Protein AF-A0A1G8M6K2-F1 (afdb_monomer)

Nearest PDB structures (foldseek):
  8aa4-assembly1_B  TM=8.465E-01  e=4.649E-18  Bacteroides thetaiotaomicron VPI-5482
  8a9y-assembly1_I  TM=7.630E-01  e=2.343E-16  Bacteroides thetaiotaomicron VPI-5482
  6zm1-assembly1_B  TM=7.735E-01  e=1.959E-15  Bacteroides thetaiotaomicron VPI-5482
  5fq7-assembly1_B  TM=6.273E-01  e=1.305E-10  Bacteroides thetaiotaomicron
  6z8i-assembly1_B  TM=6.536E-01  e=1.499E-05  Bacteroides thetaiotaomicron VPI-5482

InterPro domains:
  IPR008969 Carboxypeptidase-like, regulatory domain superfamily [SSF49464] (111-193)
  IPR011662 Secretin/TonB, short N-terminal domain [PF07660] (53-102)
  IPR011662 Secretin/TonB, short N-terminal domain [SM00965] (52-103)
  IPR012910 TonB-dependent receptor, plug domain [PF07715] (204-330)
  IPR023997 TonB-dependent outer membrane protein SusC/RagA, conserved site [TIGR04057] (307-335)
  IPR037066 TonB-dependent receptor, plug domain superfamily [G3DSA:2.170.130.10] (184-335)
  IPR039426 TonB-dependent receptor-like [PS52016] (202-626)

Foldseek 3Di:
DPPDPPVVVVVPPPPPDDDDPDDDDPQQFAFDFDDFAQPVVVVVSLCVRRVQAEDEDPVVRVPQGGDGDGDGRHRSQVRNCVTAVVSQKHWDQDPRYIYIDGDDDDDDWQKAKAFEAEPVRQGDFQKWKAFPPDPFTDTAHPRRMDMGTHPDQKTWIWIDDVQWDIDIDIDGSVDPDYDYHYTYGPPPPPQCFQCLLVDTHRPVPDPFDKDKDFLVQQVVQDQQFSLSSVCVRAVQKDWDDDPQCHQFPQADTDIAGNDAPDDDDPPPVPDDDGNNDPPDDLGGAWEAESNHTDGPSCRRRDRSLQFGMKMKGCDCSSQVVVPPSCPRTYIYTYTDDFDEDDKDKDKDKDKDKDDDDCPVPPDDWLVRVLVVCVVVCVLPDDPPDDNVVSVVVSVLSVVLVVVVQTDPLLCVQFDIDMWMKMKMKIWYHHPQKIKMKMWMWTWDAGRGPFWIKIKIKIKIWIWGDDPFKTKIKMKMKMKMKTWDQLLDGSVLRVQDRSSWDCDDPNHGDQFTDPGADPVRHTDGRSVVSSVAPWIKMKMKMKIKMKIWMWGRPDPFKIKIKIKMKMKMKMKIKTKHGQSDPPWPDPLDPVPPCVVVGIDIDIDIDIDMDMDIDMDMGGDDDDDDPD

Organism: Bacteroides ovatus (NCBI:txid28116)

Sequence (626 aa):
MREKRWLLCFLVAVCCTFSTWALPSQDKTVTLNLHNVSIETVLDAVKKQTGVNMLYNSQMFKGVPPVSINAKNEKWEVALKLILNPQGFDYVVKDGIVVVRKLQTEKRDNRIRGTVIDSNKEPIPGASVIVKGTRTGTSTNIEGEFTLDVKSDKVTLEVSFIGMKKQTLQVDATRRKSLEITLVDDVKTLDDVVVTGYSNVRKTSFTGSSTQITGDDLRKVSQTNVIDAMQSFDPSFRLMTNTQFGSDPNALPEMYIRGRSGVGVRDLDKDQLSKSNLENNPNLPTFIMDGFEVSIEKVYDLDPTRIESMTILKDAAATAIYGSRAANGVVVITTVAPKPGEVRVSYNFTGTLEMPDLRDYNLANASEKLEIERLAGLFDVSAGDNMGNIINSYSKKYAQIRKGVDTNWLVLPLRNSFDHKHSVYVEGGTQNLRYGVDASYNGTKGVMKGSSRDRYSVGFSLDYRMKSLQVKNTVSFTHTKSTESPYGSFSDYTSMQPYDTPYEDGILVEQLAFSKTDRNSAANNPLYEATLANYDWNAYDEITNNLSLNWYLTDYWTVRGQFSVTRKYANSEKFIDPLSSKTSVLGESSSGNEDKVGDLYTTNGNNLDWNANAFLYYTRTFEKKT

pLDDT: mean 80.98, std 15.11, range [29.19, 95.94]

Secondary structure (DSSP, 8-state):
---SSSSSSSSSSS--------------EEEEEEEEE-HHHHHHHHHHHH---EE--GGGGTTPPPEEEEEEEEEHHHHHHHHHGGGTEEEEEETTEEEEEE---PPPPEEEEEEEE-TTS-B-TT-EEEETTSS-EEE--TTSEEEEEESSSEEEEEEE-TTB--EEEEEETT--SPEEEE--B-------EEE-SS-EEEGGG--S-EEEEEHHHHHHH-SS-HHHHHHHH-TTEEEEP-TTTTT-TTSPPEEEESS--SS----S-TT-S-TT--TT-TTPPEEEETTEEE-HHHHHT--GGGEEEEEEE-SHHHHGGGGGGGGG-EEEEEE-PPPSEEEEEEEEEEEEEE----TT--PPPHHHHHHHHHHTTTT---TT--HHHHHHHHHHHHHHHHTT----GGGTTB--EEEEEEEEEEEEE-SSEEEEEEEEEEEEE-SBTT-EEEEEEEEEEEEEEETTEEEEEEEEEEEEEEE--TT--THHHHTS-TT--SEETTEEPSEEEEEE-TTSSEEEPHHHHTTSS-EEEEEEEEEEEEEEEEEE-SSSEEEEEEEEEEEEEEEEEEEE-TTSTT-SS---TTTT-TT--SEEEEEEEEEEEEEEEEEEEE--PPPP--

Mean predicted aligned error: 18.1 Å

Radius of gyration: 44.67 Å; Cα contacts (8 Å, |Δi|>4): 1225; chains: 1; bounding box: 137×78×88 Å

Structure (mmCIF, N/CA/C/O backbone):
data_AF-A0A1G8M6K2-F1
#
_entry.id   AF-A0A1G8M6K2-F1
#
loop_
_atom_site.group_PDB
_atom_site.id
_atom_site.type_symbol
_atom_site.label_atom_id
_atom_site.label_alt_id
_atom_site.label_comp_id
_atom_site.label_asym_id
_atom_site.label_entity_id
_atom_site.label_seq_id
_atom_site.pdbx_PDB_ins_code
_atom_site.Cartn_x
_atom_site.Cartn_y
_atom_site.Cartn_z
_atom_site.occupancy
_atom_site.B_iso_or_equiv
_atom_site.auth_seq_id
_atom_site.auth_comp_id
_atom_site.auth_asym_id
_atom_site.auth_atom_id
_atom_site.pdbx_PDB_model_num
ATOM 1 N N . MET A 1 1 ? -75.381 23.680 -14.182 1.00 51.12 1 MET A N 1
ATOM 2 C CA . MET A 1 1 ? -74.887 22.304 -13.938 1.00 51.12 1 MET A CA 1
ATOM 3 C C . MET A 1 1 ? -74.720 22.070 -12.439 1.00 51.12 1 MET A C 1
ATOM 5 O O . MET A 1 1 ? -73.637 22.133 -11.883 1.00 51.12 1 MET A O 1
ATOM 9 N N . ARG A 1 2 ? -75.856 21.862 -11.789 1.00 51.97 2 ARG A N 1
ATOM 10 C CA . ARG A 1 2 ? -76.108 21.426 -10.409 1.00 51.97 2 ARG A CA 1
ATOM 11 C C . ARG A 1 2 ? -77.299 20.459 -10.594 1.00 51.97 2 ARG A C 1
ATOM 13 O O . ARG A 1 2 ? -78.054 20.693 -11.529 1.00 51.97 2 ARG A O 1
ATOM 20 N N . GLU A 1 3 ? -77.423 19.392 -9.799 1.00 51.78 3 GLU A N 1
ATOM 21 C CA . GLU A 1 3 ? -78.536 18.392 -9.821 1.00 51.78 3 GLU A CA 1
ATOM 22 C C . GLU A 1 3 ? -78.349 17.001 -10.482 1.00 51.78 3 GLU A C 1
ATOM 24 O O . GLU A 1 3 ? -79.332 16.363 -10.842 1.00 51.78 3 GLU A O 1
ATOM 29 N N . LYS A 1 4 ? -77.144 16.409 -10.562 1.00 51.19 4 LYS A N 1
ATOM 30 C CA . LYS A 1 4 ? -77.028 14.965 -10.927 1.00 51.19 4 LYS A CA 1
ATOM 31 C C . LYS A 1 4 ? -76.111 14.103 -10.050 1.00 51.19 4 LYS A C 1
ATOM 33 O O . LYS A 1 4 ? -75.512 13.148 -10.527 1.00 51.19 4 LYS A O 1
ATOM 38 N N . ARG A 1 5 ? -76.021 14.384 -8.745 1.00 51.25 5 ARG A N 1
ATOM 39 C CA . ARG A 1 5 ? -75.338 13.486 -7.781 1.00 51.25 5 ARG A CA 1
ATOM 40 C C . ARG A 1 5 ? -76.184 13.031 -6.585 1.00 51.25 5 ARG A C 1
ATOM 42 O O . ARG A 1 5 ? -75.730 12.189 -5.826 1.00 51.25 5 ARG A O 1
ATOM 49 N N . TRP A 1 6 ? -77.424 13.508 -6.453 1.00 46.78 6 TRP A N 1
ATOM 50 C CA . TRP A 1 6 ? -78.312 13.180 -5.325 1.00 46.78 6 TRP A CA 1
ATOM 51 C C . TRP A 1 6 ? -79.344 12.071 -5.600 1.00 46.78 6 TRP A C 1
ATOM 53 O O . TRP A 1 6 ? -80.016 11.634 -4.676 1.00 46.78 6 TRP A O 1
ATOM 63 N N . LEU A 1 7 ? -79.426 11.548 -6.831 1.00 44.16 7 LEU A N 1
ATOM 64 C CA . LEU A 1 7 ? -80.300 10.408 -7.160 1.00 44.16 7 LEU A CA 1
ATOM 65 C C . LEU A 1 7 ? -79.622 9.034 -7.014 1.00 44.16 7 LEU A C 1
ATOM 67 O O . LEU A 1 7 ? -80.314 8.026 -6.930 1.00 44.16 7 LEU A O 1
ATOM 71 N N . LEU A 1 8 ? -78.286 8.971 -6.935 1.00 44.06 8 LEU A N 1
ATOM 72 C CA . LEU A 1 8 ? -77.569 7.694 -6.805 1.00 44.06 8 LEU A CA 1
ATOM 73 C C . LEU A 1 8 ? -77.454 7.209 -5.346 1.00 44.06 8 LEU A C 1
ATOM 75 O O . LEU A 1 8 ? -77.295 6.017 -5.112 1.00 44.06 8 LEU A O 1
ATOM 79 N N . CYS A 1 9 ? -77.593 8.111 -4.366 1.00 46.62 9 CYS A N 1
ATOM 80 C CA . CYS A 1 9 ? -77.546 7.773 -2.936 1.00 46.62 9 CYS A CA 1
ATOM 81 C C . CYS A 1 9 ? -78.908 7.366 -2.346 1.00 46.62 9 CYS A C 1
ATOM 83 O O . CYS A 1 9 ? -78.955 6.920 -1.206 1.00 46.62 9 CYS A O 1
ATOM 85 N N . PHE A 1 10 ? -80.004 7.469 -3.109 1.00 40.25 10 PHE A N 1
ATOM 86 C CA . PHE A 1 10 ? -81.338 7.031 -2.668 1.00 40.25 10 PHE A CA 1
ATOM 87 C C . PHE A 1 10 ? -81.748 5.664 -3.252 1.00 40.25 10 PHE A C 1
ATOM 89 O O . PHE A 1 10 ? -82.706 5.056 -2.787 1.00 40.25 10 PHE A O 1
ATOM 96 N N . LEU A 1 11 ? -80.995 5.137 -4.229 1.00 38.47 11 LEU A N 1
ATOM 97 C CA . LEU A 1 11 ? -81.335 3.898 -4.943 1.00 38.47 11 LEU A CA 1
ATOM 98 C C . LEU A 1 11 ? -80.699 2.622 -4.353 1.00 38.47 11 LEU A C 1
ATOM 100 O O . LEU A 1 11 ? -80.986 1.527 -4.821 1.00 38.47 11 LEU A O 1
ATOM 104 N N . VAL A 1 12 ? -79.861 2.738 -3.316 1.00 42.72 12 VAL A N 1
ATOM 105 C CA . VAL A 1 12 ? -79.201 1.583 -2.664 1.00 42.72 12 VAL A CA 1
ATOM 106 C C . VAL A 1 12 ? -79.773 1.297 -1.261 1.00 42.72 12 VAL A C 1
ATOM 108 O O . VAL A 1 12 ? -79.480 0.264 -0.671 1.00 42.72 12 VAL A O 1
ATOM 111 N N . ALA A 1 13 ? -80.675 2.146 -0.751 1.00 39.53 13 ALA A N 1
ATOM 112 C CA . ALA A 1 13 ? -81.276 2.007 0.583 1.00 39.53 13 ALA A CA 1
ATOM 113 C C . ALA A 1 13 ? -82.721 1.452 0.599 1.00 39.53 13 ALA A C 1
ATOM 115 O O . ALA A 1 13 ? -83.322 1.379 1.666 1.00 39.53 13 ALA A O 1
ATOM 116 N N . VAL A 1 14 ? -83.288 1.030 -0.544 1.00 40.81 14 VAL A N 1
ATOM 117 C CA . VAL A 1 14 ? -84.685 0.526 -0.641 1.00 40.81 14 VAL A CA 1
ATOM 118 C C . VAL A 1 14 ? -84.777 -0.855 -1.319 1.00 40.81 14 VAL A C 1
ATOM 120 O O . VAL A 1 14 ? -85.796 -1.223 -1.884 1.00 40.81 14 VAL A O 1
ATOM 123 N N . CYS A 1 15 ? -83.723 -1.674 -1.235 1.00 33.91 15 CYS A N 1
ATOM 124 C CA . CYS A 1 15 ? -83.775 -3.087 -1.655 1.00 33.91 15 CYS A CA 1
ATOM 125 C C . CYS A 1 15 ? -83.595 -4.072 -0.486 1.00 33.91 15 CYS A C 1
ATOM 127 O O . CYS A 1 15 ? -83.141 -5.198 -0.661 1.00 33.91 15 CYS A O 1
ATOM 129 N N . CYS A 1 16 ? -84.005 -3.657 0.716 1.00 35.22 16 CYS A N 1
ATOM 130 C CA . CYS A 1 16 ? -84.453 -4.572 1.761 1.00 35.22 16 CYS A CA 1
ATOM 131 C C . CYS A 1 16 ? -85.979 -4.634 1.685 1.00 35.22 16 CYS A C 1
ATOM 133 O O . CYS A 1 16 ? -86.624 -3.709 2.169 1.00 35.22 16 CYS A O 1
ATOM 135 N N . THR A 1 17 ? -86.527 -5.682 1.058 1.00 38.44 17 THR A N 1
ATOM 136 C CA . THR A 1 17 ? -87.809 -6.364 1.372 1.00 38.44 17 THR A CA 1
ATOM 137 C C . THR A 1 17 ? -88.404 -7.021 0.123 1.00 38.44 17 THR A C 1
ATOM 139 O O . THR A 1 17 ? -89.355 -6.519 -0.448 1.00 38.44 17 THR A O 1
ATOM 142 N N . PHE A 1 18 ? -87.895 -8.190 -0.276 1.00 33.88 18 PHE A N 1
ATOM 143 C CA . PHE A 1 18 ? -88.749 -9.230 -0.860 1.00 33.88 18 PHE A CA 1
ATOM 144 C C . PHE A 1 18 ? -88.230 -10.610 -0.445 1.00 33.88 18 PHE A C 1
ATOM 146 O O . PHE A 1 18 ? -87.119 -11.028 -0.754 1.00 33.88 18 PHE A O 1
ATOM 153 N N . SER A 1 19 ? -89.085 -11.252 0.340 1.00 31.56 19 SER A N 1
ATOM 154 C CA . SER A 1 19 ? -89.153 -12.648 0.747 1.00 31.56 19 SER A CA 1
ATOM 155 C C . SER A 1 19 ? -88.584 -13.662 -0.249 1.00 31.56 19 SER A C 1
ATOM 157 O O . SER A 1 19 ? -89.091 -13.823 -1.358 1.00 31.56 19 SER A O 1
ATOM 159 N N . THR A 1 20 ? -87.625 -14.451 0.228 1.00 29.19 20 THR A N 1
ATOM 160 C CA . THR A 1 20 ? -87.364 -15.807 -0.246 1.00 29.19 20 THR A CA 1
ATOM 161 C C . THR A 1 20 ? -88.562 -16.698 0.084 1.00 29.19 20 THR A C 1
ATOM 163 O O . THR A 1 20 ? -88.776 -17.091 1.229 1.00 29.19 20 THR A O 1
ATOM 166 N N . TRP A 1 21 ? -89.336 -17.075 -0.930 1.00 36.25 21 TRP A N 1
ATOM 167 C CA . TRP A 1 21 ? -90.068 -18.336 -0.884 1.00 36.25 21 TRP A CA 1
ATOM 168 C C . TRP A 1 21 ? -89.066 -19.455 -1.159 1.00 36.25 21 TRP A C 1
ATOM 170 O O . TRP A 1 21 ? -88.821 -19.831 -2.302 1.00 36.25 21 TRP A O 1
ATOM 180 N N . ALA A 1 22 ? -88.435 -19.948 -0.096 1.00 32.41 22 ALA A N 1
ATOM 181 C CA . ALA A 1 22 ? -87.814 -21.261 -0.114 1.00 32.41 22 ALA A CA 1
ATOM 182 C C . ALA A 1 22 ? -88.888 -22.275 0.296 1.00 32.41 22 ALA A C 1
ATOM 184 O O . ALA A 1 22 ? -89.474 -22.181 1.374 1.00 32.41 22 ALA A O 1
ATOM 185 N N . LEU A 1 23 ? -89.175 -23.196 -0.620 1.00 33.84 23 LEU A N 1
ATOM 186 C CA . LEU A 1 23 ? -90.068 -24.339 -0.458 1.00 33.84 23 LEU A CA 1
ATOM 187 C C . LEU A 1 23 ? -89.797 -25.064 0.879 1.00 33.84 23 LEU A C 1
ATOM 189 O O . LEU A 1 23 ? -88.629 -25.208 1.249 1.00 33.84 23 LEU A O 1
ATOM 193 N N . PRO A 1 24 ? -90.825 -25.549 1.600 1.00 35.28 24 PRO A N 1
ATOM 194 C CA . PRO A 1 24 ? -90.612 -26.314 2.822 1.00 35.28 24 PRO A CA 1
ATOM 195 C C . PRO A 1 24 ? -89.818 -27.585 2.496 1.00 35.28 24 PRO A C 1
ATOM 197 O O . PRO A 1 24 ? -90.309 -28.487 1.817 1.00 35.28 24 PRO A O 1
ATOM 200 N N . SER A 1 25 ? -88.581 -27.660 2.988 1.00 38.03 25 SER A N 1
ATOM 201 C CA . SER A 1 25 ? -87.866 -28.927 3.107 1.00 38.03 25 SER A CA 1
ATOM 202 C C . SER A 1 25 ? -88.683 -29.798 4.054 1.00 38.03 25 SER A C 1
ATOM 204 O O . SER A 1 25 ? -88.818 -29.455 5.226 1.00 38.03 25 SER A O 1
ATOM 206 N N . GLN A 1 26 ? -89.274 -30.884 3.553 1.00 48.28 26 GLN A N 1
ATOM 207 C CA . GLN A 1 26 ? -89.896 -31.898 4.402 1.00 48.28 26 GLN A CA 1
ATOM 208 C C . GLN A 1 26 ? -88.879 -32.316 5.470 1.00 48.28 26 GLN A C 1
ATOM 210 O O . GLN A 1 26 ? -87.847 -32.905 5.145 1.00 48.28 26 GLN A O 1
ATOM 215 N N . ASP A 1 27 ? -89.150 -31.981 6.731 1.00 58.09 27 ASP A N 1
ATOM 216 C CA . ASP A 1 27 ? -88.369 -32.451 7.871 1.00 58.09 27 ASP A CA 1
ATOM 217 C C . ASP A 1 27 ? -88.501 -33.975 7.927 1.00 58.09 27 ASP A C 1
ATOM 219 O O . ASP A 1 27 ? -89.531 -34.516 8.332 1.00 58.09 27 ASP A O 1
ATOM 223 N N . LYS A 1 28 ? -87.477 -34.685 7.453 1.00 75.88 28 LYS A N 1
ATOM 224 C CA . LYS A 1 28 ? -87.478 -36.146 7.451 1.00 75.88 28 LYS A CA 1
ATOM 225 C C . LYS A 1 28 ? -87.218 -36.635 8.870 1.00 75.88 28 LYS A C 1
ATOM 227 O O . LYS A 1 28 ? -86.121 -36.469 9.403 1.00 75.88 28 LYS A O 1
ATOM 232 N N . THR A 1 29 ? -88.225 -37.223 9.495 1.00 83.12 29 THR A N 1
ATOM 233 C CA . THR A 1 29 ? -88.090 -37.798 10.832 1.00 83.12 29 THR A CA 1
ATOM 234 C C . THR A 1 29 ? -87.708 -39.272 10.759 1.00 83.12 29 THR A C 1
ATOM 236 O O . THR A 1 29 ? -87.941 -39.955 9.761 1.00 83.12 29 THR A O 1
ATOM 239 N N . VAL A 1 30 ? -87.078 -39.765 11.820 1.00 83.38 30 VAL A N 1
ATOM 240 C CA . VAL A 1 30 ? -86.619 -41.142 11.962 1.00 83.38 30 VAL A CA 1
ATOM 241 C C . VAL A 1 30 ? -87.180 -41.720 13.258 1.00 83.38 30 VAL A C 1
ATOM 243 O O . VAL A 1 30 ? -87.255 -41.039 14.285 1.00 83.38 30 VAL A O 1
ATOM 246 N N . THR A 1 31 ? -87.591 -42.985 13.214 1.00 86.31 31 THR A N 1
ATOM 247 C CA . THR A 1 31 ? -87.953 -43.746 14.414 1.00 86.31 31 THR A CA 1
ATOM 248 C C . THR A 1 31 ? -87.035 -44.955 14.507 1.00 86.31 31 THR A C 1
ATOM 250 O O . THR A 1 31 ? -87.113 -45.879 13.696 1.00 86.31 31 THR A O 1
ATOM 253 N N . LEU A 1 32 ? -86.133 -44.929 15.485 1.00 84.12 32 LEU A N 1
ATOM 254 C CA . LEU A 1 32 ? -85.106 -45.939 15.707 1.00 84.12 32 LEU A CA 1
ATOM 255 C C . LEU A 1 32 ? -85.251 -46.505 17.112 1.00 84.12 32 LEU A C 1
ATOM 257 O O . LEU A 1 32 ? -85.224 -45.760 18.083 1.00 84.12 32 LEU A O 1
ATOM 261 N N . ASN A 1 33 ? -85.353 -47.825 17.211 1.00 87.25 33 ASN A N 1
ATOM 262 C CA . ASN A 1 33 ? -85.235 -48.546 18.471 1.00 87.25 33 ASN A CA 1
ATOM 263 C C . ASN A 1 33 ? -84.204 -49.657 18.272 1.00 87.25 33 ASN A C 1
ATOM 265 O O . ASN A 1 33 ? -84.537 -50.762 17.845 1.00 87.25 33 ASN A O 1
ATOM 269 N N . LEU A 1 34 ? -82.935 -49.308 18.463 1.00 86.81 34 LEU A N 1
ATOM 270 C CA . LEU A 1 34 ? -81.793 -50.183 18.22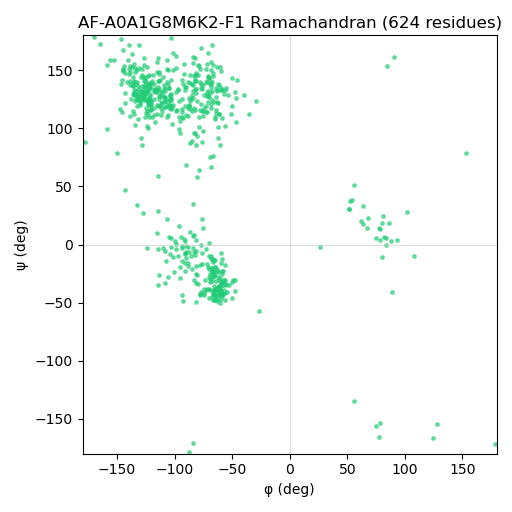4 1.00 86.81 34 LEU A CA 1
ATOM 271 C C . LEU A 1 34 ? -80.978 -50.297 19.507 1.00 86.81 34 LEU A C 1
ATOM 273 O O . LEU A 1 34 ? -80.660 -49.289 20.139 1.00 86.81 34 LEU A O 1
ATOM 277 N N . HIS A 1 35 ? -80.621 -51.524 19.876 1.00 87.94 35 HIS A N 1
ATOM 278 C CA . HIS A 1 35 ? -79.882 -51.809 21.099 1.00 87.94 35 HIS A CA 1
ATOM 279 C C . HIS A 1 35 ? -78.577 -52.542 20.774 1.00 87.94 35 HIS A C 1
ATOM 281 O O . HIS A 1 35 ? -78.611 -53.608 20.164 1.00 87.94 35 HIS A O 1
ATOM 287 N N . ASN A 1 36 ? -77.445 -51.995 21.226 1.00 87.06 36 ASN A N 1
ATOM 288 C CA . ASN A 1 36 ? -76.111 -52.593 21.122 1.00 87.06 36 ASN A CA 1
ATOM 289 C C . ASN A 1 36 ? -75.691 -52.948 19.679 1.00 87.06 36 ASN A C 1
ATOM 291 O O . ASN A 1 36 ? -75.280 -54.073 19.397 1.00 87.06 36 ASN A O 1
ATOM 295 N N . VAL A 1 37 ? -75.807 -51.988 18.757 1.00 87.75 37 VAL A N 1
ATOM 296 C CA . VAL A 1 37 ? -75.486 -52.160 17.327 1.00 87.75 37 VAL A CA 1
ATOM 297 C C . VAL A 1 37 ? -74.294 -51.303 16.899 1.00 87.75 37 VAL A C 1
ATOM 299 O O . VAL A 1 37 ? -73.940 -50.330 17.562 1.00 87.75 37 VAL A O 1
ATOM 302 N N . SER A 1 38 ? -73.659 -51.652 15.776 1.00 89.06 38 SER A N 1
ATOM 303 C CA . SER A 1 38 ? -72.566 -50.842 15.223 1.00 89.06 38 SER A CA 1
ATOM 304 C C . SER A 1 38 ? -73.079 -49.494 14.700 1.00 89.06 38 SER A C 1
ATOM 306 O O . SER A 1 38 ? -74.213 -49.403 14.224 1.00 89.06 38 SER A O 1
ATOM 308 N N . ILE A 1 39 ? -72.240 -48.454 14.742 1.00 86.75 39 ILE A N 1
ATOM 309 C CA . ILE A 1 39 ? -72.589 -47.123 14.211 1.00 86.75 39 ILE A CA 1
ATOM 310 C C . ILE A 1 39 ? -72.980 -47.212 12.733 1.00 86.75 39 ILE A C 1
ATOM 312 O O . ILE A 1 39 ? -73.955 -46.590 12.328 1.00 86.75 39 ILE A O 1
ATOM 316 N N . GLU A 1 40 ? -72.287 -48.040 11.949 1.00 87.31 40 GLU A N 1
ATOM 317 C CA . GLU A 1 40 ? -72.589 -48.260 10.529 1.00 87.31 40 GLU A CA 1
ATOM 318 C C . GLU A 1 40 ? -74.020 -48.773 10.331 1.00 87.31 40 GLU A C 1
ATOM 320 O O . GLU A 1 40 ? -74.760 -48.246 9.505 1.00 87.31 40 GLU A O 1
ATOM 325 N N . THR A 1 41 ? -74.455 -49.724 11.166 1.00 86.44 41 THR A N 1
ATOM 326 C CA . THR A 1 41 ? -75.826 -50.254 11.138 1.00 86.44 41 THR A CA 1
ATOM 327 C C . THR A 1 41 ? -76.863 -49.172 11.435 1.00 86.44 41 THR A C 1
ATOM 329 O O . THR A 1 41 ? -77.946 -49.176 10.847 1.00 86.44 41 THR A O 1
ATOM 332 N N . VAL A 1 42 ? -76.549 -48.228 12.326 1.00 86.06 42 VAL A N 1
ATOM 333 C CA . VAL A 1 42 ? -77.460 -47.121 12.631 1.00 86.06 42 VAL A CA 1
ATOM 334 C C . VAL A 1 42 ? -77.494 -46.091 11.502 1.00 86.06 42 VAL A C 1
ATOM 336 O O . VAL A 1 42 ? -78.580 -45.652 11.125 1.00 86.06 42 VAL A O 1
ATOM 339 N N . LEU A 1 43 ? -76.342 -45.743 10.919 1.00 88.50 43 LEU A N 1
ATOM 340 C CA . LEU A 1 43 ? -76.264 -44.840 9.764 1.00 88.50 43 LEU A CA 1
ATOM 341 C C . LEU A 1 43 ? -77.046 -45.401 8.566 1.00 88.50 43 LEU A C 1
ATOM 343 O O . LEU A 1 43 ? -77.808 -44.670 7.931 1.00 88.50 43 LEU A O 1
ATOM 347 N N . ASP A 1 44 ? -76.951 -46.710 8.319 1.00 87.00 44 ASP A N 1
ATOM 348 C CA . ASP A 1 44 ? -77.736 -47.398 7.291 1.00 87.00 44 ASP A CA 1
ATOM 349 C C . ASP A 1 44 ? -79.240 -47.400 7.594 1.00 87.00 44 ASP A C 1
ATOM 351 O O . ASP A 1 44 ? -80.058 -47.215 6.688 1.00 87.00 44 ASP A O 1
ATOM 355 N N . ALA A 1 45 ? -79.632 -47.575 8.861 1.00 86.12 45 ALA A N 1
ATOM 356 C CA . ALA A 1 45 ? -81.033 -47.502 9.269 1.00 86.12 45 ALA A CA 1
ATOM 357 C C . ALA A 1 45 ? -81.614 -46.094 9.053 1.00 86.12 45 ALA A C 1
ATOM 359 O O . ALA A 1 45 ? -82.726 -45.965 8.533 1.00 86.12 45 ALA A O 1
ATOM 360 N N . VAL A 1 46 ? -80.846 -45.042 9.371 1.00 86.50 46 VAL A N 1
ATOM 361 C CA . VAL A 1 46 ? -81.237 -43.653 9.083 1.00 86.50 46 VAL A CA 1
ATOM 362 C C . VAL A 1 46 ? -81.345 -43.437 7.577 1.00 86.50 46 VAL A C 1
ATOM 364 O O . VAL A 1 46 ? -82.375 -42.952 7.115 1.00 86.50 46 VAL A O 1
ATOM 367 N N . LYS A 1 47 ? -80.339 -43.853 6.795 1.00 86.19 47 LYS A N 1
ATOM 368 C CA . LYS A 1 47 ? -80.345 -43.739 5.329 1.00 86.19 47 LYS A CA 1
ATOM 369 C C . LYS A 1 47 ? -81.564 -44.418 4.701 1.00 86.19 47 LYS A C 1
ATOM 371 O O . LYS A 1 47 ? -82.173 -43.841 3.805 1.00 86.19 47 LYS A O 1
ATOM 376 N N . LYS A 1 48 ? -81.958 -45.607 5.173 1.00 85.62 48 LYS A N 1
ATOM 377 C CA . LYS A 1 48 ? -83.144 -46.324 4.666 1.00 85.62 48 LYS A CA 1
ATOM 378 C C . LYS A 1 48 ? -84.460 -45.606 4.967 1.00 85.62 48 LYS A C 1
ATOM 380 O O . LYS A 1 48 ? -85.340 -45.615 4.115 1.00 85.62 48 LYS A O 1
ATOM 385 N N . GLN A 1 49 ? -84.607 -45.004 6.148 1.00 83.38 49 GLN A N 1
ATOM 386 C CA . GLN A 1 49 ? -85.853 -44.331 6.541 1.00 83.38 49 GLN A CA 1
ATOM 387 C C . GLN A 1 49 ? -85.976 -42.911 5.968 1.00 83.38 49 GLN A C 1
ATOM 389 O O . GLN A 1 49 ? -87.077 -42.468 5.658 1.00 83.38 49 GLN A O 1
ATOM 394 N N . THR A 1 50 ? -84.861 -42.194 5.804 1.00 84.12 50 THR A N 1
ATOM 395 C CA . THR A 1 50 ? -84.864 -40.774 5.407 1.00 84.12 50 THR A CA 1
ATOM 396 C C . THR A 1 50 ? -84.405 -40.563 3.963 1.00 84.12 50 THR A C 1
ATOM 398 O O . THR A 1 50 ? -84.590 -39.491 3.390 1.00 84.12 50 THR A O 1
ATOM 401 N N . GLY A 1 51 ? -83.791 -41.558 3.324 1.00 79.88 51 GLY A N 1
ATOM 402 C CA . GLY A 1 51 ? -83.228 -41.421 1.978 1.00 79.88 51 GLY A CA 1
ATOM 403 C C . GLY A 1 51 ? -82.077 -40.411 1.890 1.00 79.88 51 GLY A C 1
ATOM 404 O O . GLY A 1 51 ? -81.779 -39.926 0.802 1.00 79.88 51 GLY A O 1
ATOM 405 N N . VAL A 1 52 ? -81.465 -40.039 3.019 1.00 83.56 52 VAL A N 1
ATOM 406 C CA . VAL A 1 52 ? -80.322 -39.119 3.060 1.00 83.56 52 VAL A CA 1
ATOM 407 C C . VAL A 1 52 ? -79.046 -39.886 2.721 1.00 83.56 52 VAL A C 1
ATOM 409 O O . VAL A 1 52 ? -78.704 -40.868 3.380 1.00 83.56 52 VAL A O 1
ATOM 412 N N . ASN A 1 53 ? -78.327 -39.434 1.694 1.00 82.00 53 ASN A N 1
ATOM 413 C CA . ASN A 1 53 ? -77.057 -40.039 1.310 1.00 82.00 53 ASN A CA 1
ATOM 414 C C . ASN A 1 53 ? -75.965 -39.651 2.305 1.00 82.00 53 ASN A C 1
ATOM 416 O O . ASN A 1 53 ? -75.767 -38.471 2.592 1.00 82.00 53 ASN A O 1
ATOM 420 N N . MET A 1 54 ? -75.249 -40.654 2.809 1.00 87.38 54 MET A N 1
ATOM 421 C CA . MET A 1 54 ? -74.174 -40.477 3.780 1.00 87.38 54 MET A CA 1
ATOM 422 C C . MET A 1 54 ? -72.868 -41.036 3.222 1.00 87.38 54 MET A C 1
ATOM 424 O O . MET A 1 54 ? -72.863 -42.110 2.619 1.00 87.38 54 MET A O 1
ATOM 428 N N . LEU A 1 55 ? -71.776 -40.305 3.432 1.00 85.06 55 LEU A N 1
ATOM 429 C CA . LEU A 1 55 ? -70.423 -40.678 3.046 1.00 85.06 55 LEU A CA 1
ATOM 430 C C . LEU A 1 55 ? -69.524 -40.660 4.283 1.00 85.06 55 LEU A C 1
ATOM 432 O O . LEU A 1 55 ? -69.429 -39.663 4.998 1.00 85.06 55 LEU A O 1
ATOM 436 N N . TYR A 1 56 ? -68.863 -41.781 4.540 1.00 86.19 56 TYR A N 1
ATOM 437 C CA . TYR A 1 56 ? -67.952 -41.953 5.664 1.00 86.19 56 TYR A CA 1
ATOM 438 C C . TYR A 1 56 ? -66.898 -43.008 5.326 1.00 86.19 56 TYR A C 1
ATOM 440 O O . TYR A 1 56 ? -67.091 -43.837 4.437 1.00 86.19 56 TYR A O 1
ATOM 448 N N . ASN A 1 57 ? -65.772 -42.982 6.037 1.00 83.81 57 ASN A N 1
ATOM 449 C CA . ASN A 1 57 ? -64.752 -44.021 5.936 1.00 83.81 57 ASN A CA 1
ATOM 450 C C . ASN A 1 57 ? -64.969 -45.040 7.059 1.00 83.81 57 ASN A C 1
ATOM 452 O O . ASN A 1 57 ? -64.672 -44.726 8.205 1.00 83.81 57 ASN A O 1
ATOM 456 N N . SER A 1 58 ? -65.411 -46.261 6.749 1.00 80.62 58 SER A N 1
ATOM 457 C CA . SER A 1 58 ? -65.643 -47.338 7.732 1.00 80.62 58 SER A CA 1
ATOM 458 C C . SER A 1 58 ? -64.483 -47.585 8.703 1.00 80.62 58 SER A C 1
ATOM 460 O O . SER A 1 58 ? -64.692 -47.939 9.863 1.00 80.62 58 SER A O 1
ATOM 462 N N . GLN A 1 59 ? -63.236 -47.342 8.284 1.00 81.31 59 GLN A N 1
ATOM 463 C CA . GLN A 1 59 ? -62.079 -47.497 9.170 1.00 81.31 59 GLN A CA 1
ATOM 464 C C . GLN A 1 59 ? -62.105 -46.537 10.367 1.00 81.31 59 GLN A C 1
ATOM 466 O O . GLN A 1 59 ? -61.496 -46.842 11.390 1.00 81.31 59 GLN A O 1
ATOM 471 N N . MET A 1 60 ? -62.820 -45.410 10.277 1.00 82.06 60 MET A N 1
ATOM 472 C CA . MET A 1 60 ? -62.916 -44.436 11.364 1.00 82.06 60 MET A CA 1
ATOM 473 C C . MET A 1 60 ? -63.705 -44.956 12.570 1.00 82.06 60 MET A C 1
ATOM 475 O O . MET A 1 60 ? -63.514 -44.432 13.661 1.00 82.06 60 MET A O 1
ATOM 479 N N . PHE A 1 61 ? -64.536 -45.989 12.387 1.00 82.88 61 PHE A N 1
ATOM 480 C CA . PHE A 1 61 ? -65.349 -46.589 13.449 1.00 82.88 61 PHE A CA 1
ATOM 481 C C . PHE A 1 61 ? -64.735 -47.864 14.048 1.00 82.88 61 PHE A C 1
ATOM 483 O O . PHE A 1 61 ? -65.307 -48.453 14.966 1.00 82.88 61 PHE A O 1
ATOM 490 N N . LYS A 1 62 ? -63.556 -48.304 13.578 1.00 78.31 62 LYS A N 1
ATOM 491 C CA . LYS A 1 62 ? -62.859 -49.455 14.170 1.00 78.31 62 LYS A CA 1
ATOM 492 C C . LYS A 1 62 ? -62.468 -49.153 15.620 1.00 78.31 62 LYS A C 1
ATOM 494 O O . LYS A 1 62 ? -61.734 -48.204 15.879 1.00 78.31 62 LYS A O 1
ATOM 499 N N . GLY A 1 63 ? -62.931 -49.992 16.547 1.00 76.75 63 GLY A N 1
ATOM 500 C CA . GLY A 1 63 ? -62.670 -49.854 17.986 1.00 76.75 63 GLY A CA 1
ATOM 501 C C . GLY A 1 63 ? -63.669 -48.971 18.740 1.00 76.75 63 GLY A C 1
ATOM 502 O O . GLY A 1 63 ? -63.503 -48.780 19.941 1.00 76.75 63 GLY A O 1
ATOM 503 N N . VAL A 1 64 ? -64.704 -48.453 18.071 1.00 83.81 64 VAL A N 1
ATOM 504 C CA . VAL A 1 64 ? -65.785 -47.706 18.727 1.00 83.81 64 VAL A CA 1
ATOM 505 C C . VAL A 1 64 ? -66.792 -48.698 19.330 1.00 83.81 64 VAL A C 1
ATOM 507 O O . VAL A 1 64 ? -67.200 -49.630 18.629 1.00 83.81 64 VAL A O 1
ATOM 510 N N . PRO A 1 65 ? -67.183 -48.557 20.613 1.00 82.94 65 PRO A N 1
ATOM 511 C CA . PRO A 1 65 ? -68.132 -49.469 21.244 1.00 82.94 65 PRO A CA 1
ATOM 512 C C . PRO A 1 65 ? -69.514 -49.407 20.565 1.00 82.94 65 PRO A C 1
ATOM 514 O O . PRO A 1 65 ? -69.874 -48.370 19.999 1.00 82.94 65 PRO A O 1
ATOM 517 N N . PRO A 1 66 ? -70.307 -50.496 20.614 1.00 86.62 66 PRO A N 1
ATOM 518 C CA . PRO A 1 66 ? -71.656 -50.490 20.065 1.00 86.62 66 PRO A CA 1
ATOM 519 C C . PRO A 1 66 ? -72.528 -49.425 20.737 1.00 86.62 66 PRO A C 1
ATOM 521 O O . PRO A 1 66 ? -72.371 -49.116 21.919 1.00 86.62 66 PRO A O 1
ATOM 524 N N . VAL A 1 67 ? -73.474 -48.884 19.977 1.00 86.75 67 VAL A N 1
ATOM 525 C CA . VAL A 1 67 ? -74.362 -47.804 20.409 1.00 86.75 67 VAL A CA 1
ATOM 526 C C . VAL A 1 67 ? -75.807 -48.295 20.495 1.00 86.75 67 VAL A C 1
ATOM 528 O O . VAL A 1 67 ? -76.239 -49.166 19.736 1.00 86.75 67 VAL A O 1
ATOM 531 N N . SER A 1 68 ? -76.562 -47.716 21.425 1.00 86.19 68 SER A N 1
ATOM 532 C CA . SER A 1 68 ? -78.006 -47.921 21.566 1.00 86.19 68 SER A CA 1
ATOM 533 C C . SER A 1 68 ? -78.716 -46.586 21.365 1.00 86.19 68 SER A C 1
ATOM 535 O O . SER A 1 68 ? -78.307 -45.581 21.945 1.00 86.19 68 SER A O 1
ATOM 537 N N . ILE A 1 69 ? -79.782 -46.570 20.567 1.00 84.88 69 ILE A N 1
ATOM 538 C CA . ILE A 1 69 ? -80.630 -45.392 20.366 1.00 84.88 69 ILE A CA 1
ATOM 539 C C . ILE A 1 69 ? -82.103 -45.788 20.448 1.00 84.88 69 ILE A C 1
ATOM 541 O O . ILE A 1 69 ? -82.544 -46.749 19.817 1.00 84.88 69 ILE A O 1
ATOM 545 N N . ASN A 1 70 ? -82.865 -45.001 21.204 1.00 87.19 70 ASN A N 1
ATOM 546 C CA . ASN A 1 70 ? -84.319 -45.013 21.182 1.00 87.19 70 ASN A CA 1
ATOM 547 C C . ASN A 1 70 ? -84.801 -43.598 20.846 1.00 87.19 70 ASN A C 1
ATOM 549 O O . ASN A 1 70 ? -84.780 -42.711 21.696 1.00 87.19 70 ASN A O 1
ATOM 553 N N . ALA A 1 71 ? -85.169 -43.383 19.588 1.00 83.56 71 ALA A N 1
ATOM 554 C CA . ALA A 1 71 ? -85.665 -42.120 19.063 1.00 83.56 71 ALA A CA 1
ATOM 555 C C . ALA A 1 71 ? -87.006 -42.369 18.370 1.00 83.56 71 ALA A C 1
ATOM 557 O O . ALA A 1 71 ? -87.113 -43.259 17.527 1.00 83.56 71 ALA A O 1
ATOM 558 N N . LYS A 1 72 ? -88.034 -41.589 18.713 1.00 86.12 72 LYS A N 1
ATOM 559 C CA . LYS A 1 72 ? -89.379 -41.714 18.140 1.00 86.12 72 LYS A CA 1
ATOM 560 C C . LYS A 1 72 ? -89.762 -40.409 17.459 1.00 86.12 72 LYS A C 1
ATOM 562 O O . LYS A 1 72 ? -89.938 -39.406 18.136 1.00 86.12 72 LYS A O 1
ATOM 567 N N . ASN A 1 73 ? -89.944 -40.459 16.140 1.00 83.88 73 ASN A N 1
ATOM 568 C CA . ASN A 1 73 ? -90.284 -39.305 15.306 1.00 83.88 73 ASN A CA 1
ATOM 569 C C . ASN A 1 73 ? -89.305 -38.119 15.456 1.00 83.88 73 ASN A C 1
ATOM 571 O O . ASN A 1 73 ? -89.718 -36.962 15.458 1.00 83.88 73 ASN A O 1
ATOM 575 N N . GLU A 1 74 ? -88.012 -38.416 15.587 1.00 84.56 74 GLU A N 1
ATOM 576 C CA . GLU A 1 74 ? -86.965 -37.412 15.800 1.00 84.56 74 GLU A CA 1
ATOM 577 C C . GLU A 1 74 ? -86.383 -36.953 14.460 1.00 84.56 74 GLU A C 1
ATOM 579 O O . GLU A 1 74 ? -86.279 -37.753 13.528 1.00 84.56 74 GLU A O 1
ATOM 584 N N . LYS A 1 75 ? -85.967 -35.689 14.335 1.00 87.31 75 LYS A N 1
ATOM 585 C CA . LYS A 1 75 ? -85.286 -35.229 13.114 1.00 87.31 75 LYS A CA 1
ATOM 586 C C . LYS A 1 75 ? -83.985 -36.004 12.908 1.00 87.31 75 LYS A C 1
ATOM 588 O O . LYS A 1 75 ? -83.226 -36.210 13.859 1.00 87.31 75 LYS A O 1
ATOM 593 N N . TRP A 1 76 ? -83.705 -36.421 11.674 1.00 84.69 76 TRP A N 1
ATOM 594 C CA . TRP A 1 76 ? -82.523 -37.237 11.379 1.00 84.69 76 TRP A CA 1
ATOM 595 C C . TRP A 1 76 ? -81.213 -36.541 11.781 1.00 84.69 76 TRP A C 1
ATOM 597 O O . TRP A 1 76 ? -80.289 -37.206 12.246 1.00 84.69 76 TRP A O 1
ATOM 607 N N . GLU A 1 77 ? -81.156 -35.209 11.695 1.00 86.12 77 GLU A N 1
ATOM 608 C CA . GLU A 1 77 ? -80.038 -34.383 12.158 1.00 86.12 77 GLU A CA 1
ATOM 609 C C . GLU A 1 77 ? -79.766 -34.561 13.655 1.00 86.12 77 GLU A C 1
ATOM 611 O O . GLU A 1 77 ? -78.620 -34.691 14.092 1.00 86.12 77 GLU A O 1
ATOM 616 N N . VAL A 1 78 ? -80.834 -34.573 14.451 1.00 83.81 78 VAL A N 1
ATOM 617 C CA . VAL A 1 78 ? -80.762 -34.692 15.910 1.00 83.81 78 VAL A CA 1
ATOM 618 C C . VAL A 1 78 ? -80.416 -36.126 16.296 1.00 83.81 78 VAL A C 1
ATOM 620 O O . VAL A 1 78 ? -79.516 -36.340 17.110 1.00 83.81 78 VAL A O 1
ATOM 623 N N . ALA A 1 79 ? -81.047 -37.109 15.647 1.00 83.12 79 ALA A N 1
ATOM 624 C CA . ALA A 1 79 ? -80.748 -38.523 15.849 1.00 83.12 79 ALA A CA 1
ATOM 625 C C . ALA A 1 79 ? -79.271 -38.850 15.552 1.00 83.12 79 ALA A C 1
ATOM 627 O O . ALA A 1 79 ? -78.631 -39.547 16.338 1.00 83.12 79 ALA A O 1
ATOM 628 N N . LEU A 1 80 ? -78.695 -38.297 14.476 1.00 86.44 80 LEU A N 1
ATOM 629 C CA . LEU A 1 80 ? -77.277 -38.482 14.158 1.00 86.44 80 LEU A CA 1
ATOM 630 C C . LEU A 1 80 ? -76.350 -37.844 15.193 1.00 86.44 80 LEU A C 1
ATOM 632 O O . LEU A 1 80 ? -75.379 -38.482 15.596 1.00 86.44 80 LEU A O 1
ATOM 636 N N . LYS A 1 81 ? -76.638 -36.622 15.665 1.00 86.25 81 LYS A N 1
ATOM 637 C CA . LYS A 1 81 ? -75.814 -35.975 16.705 1.00 86.25 81 LYS A CA 1
ATOM 638 C C . LYS A 1 81 ? -75.814 -36.754 18.013 1.00 86.25 81 LYS A C 1
ATOM 640 O O . LYS A 1 81 ? -74.765 -36.860 18.643 1.00 86.25 81 LYS A O 1
ATOM 645 N N . LEU A 1 82 ? -76.959 -37.316 18.405 1.00 83.50 82 LEU A N 1
ATOM 646 C CA . LEU A 1 82 ? -77.079 -38.121 19.625 1.00 83.50 82 LEU A CA 1
ATOM 647 C C . LEU A 1 82 ? -76.180 -39.363 19.603 1.00 83.50 82 LEU A C 1
ATOM 649 O O . LEU A 1 82 ? -75.726 -39.796 20.656 1.00 83.50 82 LEU A O 1
ATOM 653 N N . ILE A 1 83 ? -75.892 -39.910 18.420 1.00 84.69 83 ILE A N 1
ATOM 654 C CA . ILE A 1 83 ? -75.035 -41.092 18.267 1.00 84.69 83 ILE A CA 1
ATOM 655 C C . ILE A 1 83 ? -73.576 -40.711 18.013 1.00 84.69 83 ILE A C 1
ATOM 657 O O . ILE A 1 83 ? -72.676 -41.321 18.585 1.00 84.69 83 ILE A O 1
ATOM 661 N N . LEU A 1 84 ? -73.326 -39.724 17.149 1.00 86.75 84 LEU A N 1
ATOM 662 C CA . LEU A 1 84 ? -71.981 -39.388 16.682 1.00 86.75 84 LEU A CA 1
ATOM 663 C C . LEU A 1 84 ? -71.189 -38.577 17.717 1.00 86.75 84 LEU A C 1
ATOM 665 O O . LEU A 1 84 ? -70.028 -38.905 17.975 1.00 86.75 84 LEU A O 1
ATOM 669 N N . ASN A 1 85 ? -71.808 -37.579 18.359 1.00 85.62 85 ASN A N 1
ATOM 670 C CA . ASN A 1 85 ? -71.094 -36.65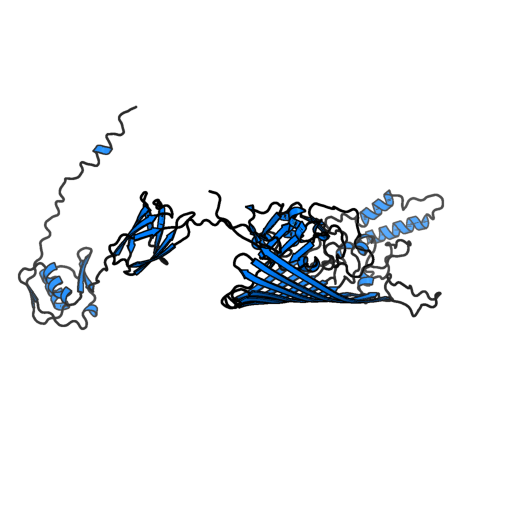9 19.252 1.00 85.62 85 ASN A CA 1
ATOM 671 C C . ASN A 1 85 ? -70.492 -37.355 20.485 1.00 85.62 85 ASN A C 1
ATOM 673 O O . ASN A 1 85 ? -69.320 -37.099 20.773 1.00 85.62 85 ASN A O 1
ATOM 677 N N . PRO A 1 86 ? -71.208 -38.256 21.200 1.00 83.06 86 PRO A N 1
ATOM 678 C CA . PRO A 1 86 ? -70.627 -38.978 22.336 1.00 83.06 86 PRO A CA 1
ATOM 679 C C . PRO A 1 86 ? -69.436 -39.861 21.948 1.00 83.06 86 PRO A C 1
ATOM 681 O O . PRO A 1 86 ? -68.592 -40.157 22.787 1.00 83.06 86 PRO A O 1
ATOM 684 N N . GLN A 1 87 ? -69.359 -40.261 20.677 1.00 80.94 87 GLN A N 1
ATOM 685 C CA . GLN A 1 87 ? -68.296 -41.104 20.131 1.00 80.94 87 GLN A CA 1
ATOM 686 C C . GLN A 1 87 ? -67.157 -40.282 19.496 1.00 80.94 87 GLN A C 1
ATOM 688 O O . GLN A 1 87 ? -66.243 -40.849 18.902 1.00 80.94 87 GLN A O 1
ATOM 693 N N . GLY A 1 88 ? -67.182 -38.947 19.625 1.00 82.12 88 GLY A N 1
ATOM 694 C CA . GLY A 1 88 ? -66.133 -38.053 19.124 1.00 82.12 88 GLY A CA 1
ATOM 695 C C . GLY A 1 88 ? -66.210 -37.753 17.622 1.00 82.12 88 GLY A C 1
ATOM 696 O O . GLY A 1 88 ? -65.224 -37.306 17.026 1.00 82.12 88 GLY A O 1
ATOM 697 N N . PHE A 1 89 ? -67.367 -37.982 17.001 1.00 87.62 89 PHE A N 1
ATOM 698 C CA . PHE A 1 89 ? -67.627 -37.689 15.594 1.00 87.62 89 PHE A CA 1
ATOM 699 C C . PHE A 1 89 ? -68.702 -36.610 15.447 1.00 87.62 89 PHE A C 1
ATOM 701 O O . PHE A 1 89 ? -69.520 -36.403 16.332 1.00 87.62 89 PHE A O 1
ATOM 708 N N . ASP A 1 90 ? -68.698 -35.932 14.309 1.00 85.69 90 ASP A N 1
ATOM 709 C CA . ASP A 1 90 ? -69.721 -34.972 13.894 1.00 85.69 90 ASP A CA 1
ATOM 710 C C . ASP A 1 90 ? -69.986 -35.156 12.398 1.00 85.69 90 ASP A C 1
ATOM 712 O O . ASP A 1 90 ? -69.258 -35.883 11.714 1.00 85.69 90 ASP A O 1
ATOM 716 N N . TYR A 1 91 ? -71.001 -34.498 11.856 1.00 86.06 91 TYR A N 1
ATOM 717 C CA . TYR A 1 91 ? -71.270 -34.525 10.425 1.00 86.06 91 TYR A CA 1
ATOM 718 C C . TYR A 1 91 ? -71.386 -33.122 9.835 1.00 86.06 91 TYR A C 1
ATOM 720 O O . TYR A 1 91 ? -71.743 -32.155 10.503 1.00 86.06 91 TYR A O 1
ATOM 728 N N . VAL A 1 92 ? -71.100 -33.015 8.540 1.00 84.56 92 VAL A N 1
ATOM 729 C CA . VAL A 1 92 ? -71.363 -31.812 7.746 1.00 84.56 92 VAL A CA 1
ATOM 730 C C . VAL A 1 92 ? -72.180 -32.203 6.533 1.00 84.56 92 VAL A C 1
ATOM 732 O O . VAL A 1 92 ? -71.883 -33.194 5.873 1.00 84.56 92 VAL A O 1
ATOM 735 N N . VAL A 1 93 ? -73.204 -31.4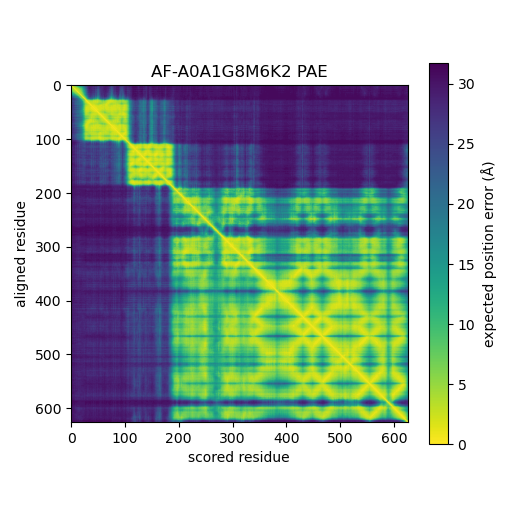14 6.229 1.00 82.94 93 VAL A N 1
ATOM 736 C CA . VAL A 1 93 ? -73.967 -31.560 4.989 1.00 82.94 93 VAL A CA 1
ATOM 737 C C . VAL A 1 93 ? -73.272 -30.738 3.911 1.00 82.94 93 VAL A C 1
ATOM 739 O O . VAL A 1 93 ? -73.140 -29.524 4.057 1.00 82.94 93 VAL A O 1
ATOM 742 N N . LYS A 1 94 ? -72.815 -31.390 2.842 1.00 76.38 94 LYS A N 1
ATOM 743 C CA . LYS A 1 94 ? -72.216 -30.728 1.681 1.00 76.38 94 LYS A CA 1
ATOM 744 C C . LYS A 1 94 ? -72.885 -31.250 0.416 1.00 76.38 94 LYS A C 1
ATOM 746 O O . LYS A 1 94 ? -72.946 -32.458 0.214 1.00 76.38 94 LYS A O 1
ATOM 751 N N . ASP A 1 95 ? -73.443 -30.341 -0.382 1.00 75.94 95 ASP A N 1
ATOM 752 C CA . ASP A 1 95 ? -74.135 -30.653 -1.643 1.00 75.94 95 ASP A CA 1
ATOM 753 C C . ASP A 1 95 ? -75.229 -31.737 -1.497 1.00 75.94 95 ASP A C 1
ATOM 755 O O . ASP A 1 95 ? -75.403 -32.604 -2.348 1.00 75.94 95 ASP A O 1
ATOM 759 N N . GLY A 1 96 ? -75.960 -31.717 -0.373 1.00 73.44 96 GLY A N 1
ATOM 760 C CA . GLY A 1 96 ? -77.031 -32.679 -0.074 1.00 73.44 96 GLY A CA 1
ATOM 761 C C . GLY A 1 96 ? -76.564 -34.058 0.414 1.00 73.44 96 GLY A C 1
ATOM 762 O O . GLY A 1 96 ? -77.401 -34.930 0.646 1.00 73.44 96 GLY A O 1
ATOM 763 N N . ILE A 1 97 ? -75.256 -34.261 0.609 1.00 79.38 97 ILE A N 1
ATOM 764 C CA . ILE A 1 97 ? -74.664 -35.486 1.162 1.00 79.38 97 ILE A CA 1
ATOM 765 C C . ILE A 1 97 ? -74.147 -35.209 2.578 1.00 79.38 97 ILE A C 1
ATOM 767 O O . ILE A 1 97 ? -73.486 -34.203 2.839 1.00 79.38 97 ILE A O 1
ATOM 771 N N . VAL A 1 98 ? -74.434 -36.117 3.507 1.00 86.69 98 VAL A N 1
ATOM 772 C CA . VAL A 1 98 ? -73.942 -36.073 4.889 1.00 86.69 98 VAL A CA 1
ATOM 773 C C . VAL A 1 98 ? -72.562 -36.709 4.952 1.00 86.69 98 VAL A C 1
ATOM 775 O O . VAL A 1 98 ? -72.420 -37.909 4.736 1.00 86.69 98 VAL A O 1
ATOM 778 N N . VAL A 1 99 ? -71.540 -35.924 5.274 1.00 86.75 99 VAL A N 1
ATOM 779 C CA . VAL A 1 99 ? -70.165 -36.405 5.440 1.00 86.75 99 VAL A CA 1
ATOM 780 C C . VAL A 1 99 ? -69.838 -36.499 6.925 1.00 86.75 99 VAL A C 1
ATOM 782 O O . VAL A 1 99 ? -69.818 -35.479 7.617 1.00 86.75 99 VAL A O 1
ATOM 785 N N . VAL A 1 100 ? -69.565 -37.708 7.422 1.00 87.56 100 VAL A N 1
ATOM 786 C CA . VAL A 1 100 ? -69.183 -37.924 8.829 1.00 87.56 100 VAL A CA 1
ATOM 787 C C . VAL A 1 100 ? -67.680 -37.694 9.001 1.00 87.56 100 VAL A C 1
ATOM 789 O O . VAL A 1 100 ? -66.868 -38.215 8.236 1.00 87.56 100 VAL A O 1
ATOM 792 N N . ARG A 1 101 ? -67.291 -36.916 10.015 1.00 82.44 101 ARG A N 1
ATOM 793 C CA . ARG A 1 101 ? -65.902 -36.542 10.328 1.00 82.44 101 ARG A CA 1
ATOM 794 C C . ARG A 1 101 ? -65.625 -36.620 11.831 1.00 82.44 101 ARG A C 1
ATOM 796 O O . ARG A 1 101 ? -66.544 -36.661 12.637 1.00 82.44 101 ARG A O 1
ATOM 803 N N . LYS A 1 102 ? -64.351 -36.627 12.234 1.00 79.94 102 LYS A N 1
ATOM 804 C CA . LYS A 1 102 ? -63.977 -36.485 13.654 1.00 79.94 102 LYS A CA 1
ATOM 805 C C . LYS A 1 102 ? -64.277 -35.064 14.138 1.00 79.94 102 LYS A C 1
ATOM 807 O O . LYS A 1 102 ? -64.054 -34.109 13.394 1.00 79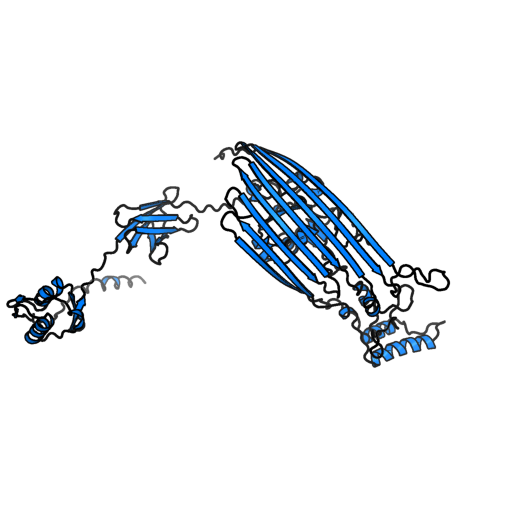.94 102 LYS A O 1
ATOM 812 N N . LEU A 1 103 ? -64.755 -34.937 15.373 1.00 74.56 103 LEU A N 1
ATOM 813 C CA . LEU A 1 103 ? -65.032 -33.655 16.015 1.00 74.56 103 LEU A CA 1
ATOM 814 C C . LEU A 1 103 ? -63.704 -32.887 16.193 1.00 74.56 103 LEU A C 1
ATOM 816 O O . LEU A 1 103 ? -62.845 -33.304 16.968 1.00 74.56 103 LEU A O 1
ATOM 820 N N . GLN A 1 104 ? -63.501 -31.798 15.444 1.00 54.56 104 GLN A N 1
ATOM 821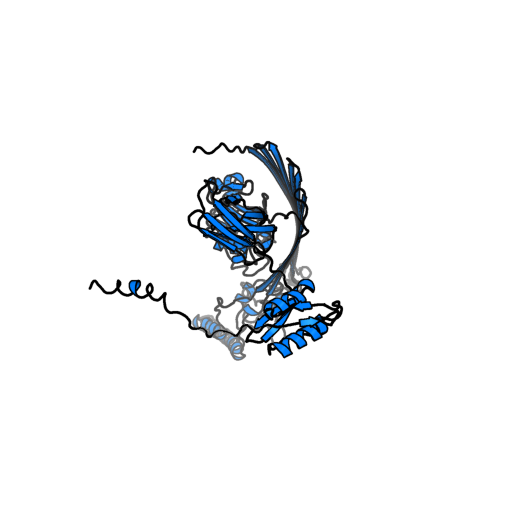 C CA . GLN A 1 104 ? -62.364 -30.889 15.628 1.00 54.56 104 GLN A CA 1
ATOM 822 C C . GLN A 1 104 ? -62.826 -29.641 16.384 1.00 54.56 104 GLN A C 1
ATOM 824 O O . GLN A 1 104 ? -63.704 -28.918 15.920 1.00 54.56 104 GLN A O 1
ATOM 829 N N . THR A 1 105 ? -62.229 -29.386 17.546 1.00 42.88 105 THR A N 1
ATOM 830 C CA . THR A 1 105 ? -62.471 -28.169 18.328 1.00 42.88 105 THR A CA 1
ATOM 831 C C . THR A 1 105 ? -61.682 -27.011 17.719 1.00 42.88 105 THR A C 1
ATOM 833 O O . THR A 1 105 ? -60.456 -26.981 17.824 1.00 42.88 105 THR A O 1
ATOM 836 N N . GLU A 1 106 ? -62.356 -26.042 17.098 1.00 42.50 106 GLU A N 1
ATOM 837 C CA . GLU A 1 106 ? -61.701 -24.798 16.681 1.00 42.50 106 GLU A CA 1
ATOM 838 C C . GLU A 1 106 ? -61.355 -23.934 17.907 1.00 42.50 106 GLU A C 1
ATOM 840 O O . GLU A 1 106 ? -62.214 -23.588 18.723 1.00 42.50 106 GLU A O 1
ATOM 845 N N . LYS A 1 107 ? -60.065 -23.608 18.060 1.00 40.31 107 LYS A N 1
ATOM 846 C CA . LYS A 1 107 ? -59.546 -22.686 19.081 1.00 40.31 107 LYS A CA 1
ATOM 847 C C . LYS A 1 107 ? -59.949 -21.253 18.711 1.00 40.31 107 LYS A C 1
ATOM 849 O O . LYS A 1 107 ? -59.719 -20.832 17.584 1.00 40.31 107 LYS A O 1
ATOM 854 N N . ARG A 1 108 ? -60.522 -20.506 19.660 1.00 52.38 108 ARG A N 1
ATOM 855 C CA . ARG A 1 108 ? -60.837 -19.075 19.499 1.00 52.38 108 ARG A CA 1
ATOM 856 C C . ARG A 1 108 ? -59.550 -18.246 19.436 1.00 52.38 108 ARG A C 1
ATOM 858 O O . ARG A 1 108 ? -58.648 -18.479 20.237 1.00 52.38 108 ARG A O 1
ATOM 865 N N . ASP A 1 109 ? -59.506 -17.270 18.533 1.00 58.75 109 ASP A N 1
ATOM 866 C CA . ASP A 1 109 ? -58.441 -16.264 18.475 1.00 58.75 109 ASP A CA 1
ATOM 867 C C . ASP A 1 109 ? -58.515 -15.332 19.701 1.00 58.75 109 ASP A C 1
ATOM 869 O O . ASP A 1 109 ? -59.594 -14.876 20.093 1.00 58.75 109 ASP A O 1
ATOM 873 N N . ASN A 1 110 ? -57.365 -15.046 20.315 1.00 76.12 110 ASN A N 1
ATOM 874 C CA . ASN A 1 110 ? -57.242 -14.091 21.415 1.00 76.12 110 ASN A CA 1
ATOM 875 C C . ASN A 1 110 ? -56.957 -12.694 20.854 1.00 76.12 110 ASN A C 1
ATOM 877 O O . ASN A 1 110 ? -56.100 -12.532 19.990 1.00 76.12 110 ASN A O 1
ATOM 881 N N . ARG A 1 111 ? -57.635 -11.666 21.372 1.00 83.31 111 ARG A N 1
ATOM 882 C CA . ARG A 1 111 ? -57.516 -10.284 20.885 1.00 83.31 111 ARG A CA 1
ATOM 883 C C . ARG A 1 111 ? -56.692 -9.425 21.838 1.00 83.31 111 ARG A C 1
ATOM 885 O O . ARG A 1 111 ? -57.109 -9.192 22.971 1.00 83.31 111 ARG A O 1
ATOM 892 N N . ILE A 1 112 ? -55.570 -8.901 21.357 1.00 87.69 112 ILE A N 1
ATOM 893 C CA . ILE A 1 112 ? -54.710 -7.944 22.062 1.00 87.69 112 ILE A CA 1
ATOM 894 C C . ILE A 1 112 ? -55.132 -6.520 21.686 1.00 87.69 112 ILE A C 1
ATOM 896 O O . ILE A 1 112 ? -55.389 -6.244 20.516 1.00 87.69 112 ILE A O 1
ATOM 900 N N . ARG A 1 113 ? -55.187 -5.612 22.666 1.00 90.31 113 ARG A N 1
ATOM 901 C CA . ARG A 1 113 ? -55.423 -4.174 22.458 1.00 90.31 113 ARG A CA 1
ATOM 902 C C . ARG A 1 113 ? -54.345 -3.356 23.155 1.00 90.31 113 ARG A C 1
ATOM 904 O O . ARG A 1 113 ? -53.892 -3.745 24.233 1.00 90.31 113 ARG A O 1
ATOM 911 N N . GLY A 1 114 ? -53.968 -2.232 22.568 1.00 91.31 114 GLY A N 1
ATOM 912 C CA . GLY A 1 114 ? -53.036 -1.306 23.193 1.00 91.31 114 GLY A CA 1
ATOM 913 C C . GLY A 1 114 ? -52.929 0.027 22.472 1.00 91.31 114 GLY A C 1
ATOM 914 O O . GLY A 1 114 ? -53.550 0.214 21.431 1.00 91.31 114 GLY A O 1
ATOM 915 N N . THR A 1 115 ? -52.116 0.916 23.025 1.00 93.38 115 THR A N 1
ATOM 916 C CA . THR A 1 115 ? -51.815 2.249 22.507 1.00 93.38 115 THR A CA 1
ATOM 917 C C . THR A 1 115 ? -50.302 2.422 22.439 1.00 93.38 115 THR A C 1
ATOM 919 O O . THR A 1 115 ? -49.586 2.029 23.364 1.00 93.38 115 THR A O 1
ATOM 922 N N . VAL A 1 116 ? -49.812 2.982 21.337 1.00 93.69 116 VAL A N 1
ATOM 923 C CA . VAL A 1 116 ? -48.402 3.320 21.136 1.00 93.69 116 VAL A CA 1
ATOM 924 C C . VAL A 1 116 ? -48.236 4.828 21.278 1.00 93.69 116 VAL A C 1
ATOM 926 O O . VAL A 1 116 ? -48.899 5.593 20.577 1.00 93.69 116 VAL A O 1
ATOM 929 N N . ILE A 1 117 ? -47.352 5.239 22.182 1.00 93.69 117 ILE A N 1
ATOM 930 C CA . ILE A 1 117 ? -47.061 6.643 22.496 1.00 93.69 117 ILE A CA 1
ATOM 931 C C . ILE A 1 117 ? -45.560 6.919 22.381 1.00 93.69 117 ILE A C 1
ATOM 933 O O . ILE A 1 117 ? -44.754 5.988 22.434 1.00 93.69 117 ILE A O 1
ATOM 937 N N . ASP A 1 118 ? -45.182 8.182 22.233 1.00 89.56 118 ASP A N 1
ATOM 938 C CA . ASP A 1 118 ? -43.790 8.632 22.275 1.00 89.56 118 ASP A CA 1
ATOM 939 C C . ASP A 1 118 ? -43.325 8.960 23.713 1.00 89.56 118 ASP A C 1
ATOM 941 O O . ASP A 1 118 ? -44.074 8.835 24.691 1.00 89.56 118 ASP A O 1
ATOM 945 N N . SER A 1 119 ? -42.074 9.408 23.863 1.00 85.50 119 SER A N 1
ATOM 946 C CA . SER A 1 119 ? -41.512 9.834 25.153 1.00 85.50 119 SER A CA 1
ATOM 947 C C . SER A 1 119 ? -42.169 11.082 25.761 1.00 85.50 119 SER A C 1
ATOM 949 O O . SER A 1 119 ? -42.051 11.289 26.970 1.00 85.50 119 SER A O 1
ATOM 951 N N . ASN A 1 120 ? -42.874 11.888 24.963 1.00 84.50 120 ASN A N 1
ATOM 952 C CA . ASN A 1 120 ? -43.638 13.058 25.405 1.00 84.50 120 ASN A CA 1
ATOM 953 C C . ASN A 1 120 ? -45.103 12.718 25.738 1.00 84.50 120 ASN A C 1
ATOM 955 O O . ASN A 1 120 ? -45.859 13.601 26.142 1.00 84.50 120 ASN A O 1
ATOM 959 N N . LYS A 1 121 ? -45.479 11.432 25.654 1.00 85.62 121 LYS A N 1
ATOM 960 C CA . LYS A 1 121 ? -46.841 10.899 25.819 1.00 85.62 121 LYS A CA 1
ATOM 961 C C . LYS A 1 121 ? -47.813 11.303 24.708 1.00 85.62 121 LYS A C 1
ATOM 963 O O . LYS A 1 121 ? -49.026 11.266 24.917 1.00 85.62 121 LYS A O 1
ATOM 968 N N . GLU A 1 122 ? -47.306 11.649 23.532 1.00 88.12 122 GLU A N 1
ATOM 969 C CA . GLU A 1 122 ? -48.114 11.874 22.339 1.00 88.12 122 GLU A CA 1
ATOM 970 C C . GLU A 1 122 ? -48.389 10.541 21.618 1.00 88.12 122 GLU A C 1
ATOM 972 O O . GLU A 1 122 ? -47.501 9.687 21.529 1.00 88.12 122 GLU A O 1
ATOM 977 N N . PRO A 1 123 ? -49.619 10.306 21.122 1.00 91.06 123 PRO A N 1
ATOM 978 C CA . PRO A 1 123 ? -49.953 9.085 20.396 1.00 91.06 123 PRO A CA 1
ATOM 979 C C . PRO A 1 123 ? -49.227 9.020 19.049 1.00 91.06 123 PRO A C 1
ATOM 981 O O . PRO A 1 123 ? -49.152 10.012 18.328 1.00 91.06 123 PRO A O 1
ATOM 984 N N . ILE A 1 124 ? -48.737 7.832 18.683 1.00 89.00 124 ILE A N 1
ATOM 985 C CA . ILE A 1 124 ? -48.020 7.615 17.419 1.00 89.00 124 ILE A CA 1
ATOM 986 C C . ILE A 1 124 ? -48.951 6.935 16.406 1.00 89.00 124 ILE A C 1
ATOM 988 O O . ILE A 1 124 ? -49.159 5.716 16.488 1.00 89.00 124 ILE A O 1
ATOM 992 N N . PRO A 1 125 ? -49.492 7.672 15.419 1.00 91.38 125 PRO A N 1
ATOM 993 C CA . PRO A 1 125 ? -50.305 7.086 14.366 1.00 91.38 125 PRO A CA 1
ATOM 994 C C . PRO A 1 125 ? -49.460 6.363 13.314 1.00 91.38 125 PRO A C 1
ATOM 996 O O . PRO A 1 125 ? -48.426 6.857 12.875 1.00 91.38 125 PRO A O 1
ATOM 999 N N . GLY A 1 126 ? -49.915 5.189 12.866 1.00 89.00 126 GLY A N 1
ATOM 1000 C CA . GLY A 1 126 ? -49.231 4.400 11.836 1.00 89.00 126 GLY A CA 1
ATOM 1001 C C . GLY A 1 126 ? -48.015 3.592 12.314 1.00 89.00 126 GLY A C 1
ATOM 1002 O O . GLY A 1 126 ? -47.271 3.072 11.482 1.00 89.00 126 GLY A O 1
ATOM 1003 N N . ALA A 1 127 ? -47.807 3.435 13.625 1.00 91.38 127 ALA A N 1
ATOM 1004 C CA . ALA A 1 127 ? -46.824 2.502 14.174 1.00 91.38 127 ALA A CA 1
ATOM 1005 C C . ALA A 1 127 ? -47.190 1.057 13.809 1.00 91.38 127 ALA A C 1
ATOM 1007 O O . ALA A 1 127 ? -48.331 0.627 13.974 1.00 91.38 127 ALA A O 1
ATOM 1008 N N . SER A 1 128 ? -46.215 0.298 13.310 1.00 93.06 128 SER A N 1
ATOM 1009 C CA . SER A 1 128 ? -46.385 -1.101 12.916 1.00 93.06 128 SER A CA 1
ATOM 1010 C C . SER A 1 128 ? -46.194 -2.016 14.123 1.00 93.06 128 SER A C 1
ATOM 1012 O O . SER A 1 128 ? -45.138 -1.978 14.749 1.00 93.06 128 SER A O 1
ATOM 1014 N N . VAL A 1 129 ? -47.180 -2.868 14.414 1.00 93.62 129 VAL A N 1
ATOM 1015 C CA . VAL A 1 129 ? -47.186 -3.852 15.509 1.00 93.62 129 VAL A CA 1
ATOM 1016 C C . VAL A 1 129 ? -47.290 -5.256 14.913 1.00 93.62 129 VAL A C 1
ATOM 1018 O O . VAL A 1 129 ? -48.328 -5.622 14.364 1.00 93.62 129 VAL A O 1
ATOM 1021 N N . ILE A 1 130 ? -46.233 -6.065 15.011 1.00 92.19 130 ILE A N 1
ATOM 1022 C CA . ILE A 1 130 ? -46.150 -7.391 14.370 1.00 92.19 130 ILE A CA 1
ATOM 1023 C C . ILE A 1 130 ? -45.817 -8.469 15.406 1.00 92.19 130 ILE A C 1
ATOM 1025 O O . ILE A 1 130 ? -44.992 -8.256 16.290 1.00 92.19 130 ILE A O 1
ATOM 1029 N N . VAL A 1 131 ? -46.408 -9.662 15.291 1.00 90.62 131 VAL A N 1
ATOM 1030 C CA . VAL A 1 131 ? -45.976 -10.835 16.066 1.00 90.62 131 VAL A CA 1
ATOM 1031 C C . VAL A 1 131 ? -44.675 -11.379 15.475 1.00 90.62 131 VAL A C 1
ATOM 1033 O O . VAL A 1 131 ? -44.649 -11.872 14.342 1.00 90.62 131 VAL A O 1
ATOM 1036 N N . LYS A 1 132 ? -43.593 -11.316 16.256 1.00 86.25 132 LYS A N 1
ATOM 1037 C CA . LYS A 1 132 ? -42.233 -11.684 15.843 1.00 86.25 132 LYS A CA 1
ATOM 1038 C C . LYS A 1 132 ? -42.183 -13.098 15.250 1.00 86.25 132 LYS A C 1
ATOM 1040 O O . LYS A 1 132 ? -42.642 -14.054 15.870 1.00 86.25 132 LYS A O 1
ATOM 1045 N N . GLY A 1 133 ? -41.596 -13.224 14.056 1.00 81.19 133 GLY A N 1
ATOM 1046 C CA . GLY A 1 133 ? -41.479 -14.495 13.325 1.00 81.19 133 GLY A CA 1
ATOM 1047 C C . GLY A 1 133 ? -42.711 -14.882 12.498 1.00 81.19 133 GLY A C 1
ATOM 1048 O O . GLY A 1 133 ? -42.735 -15.964 11.918 1.00 81.19 133 GLY A O 1
ATOM 1049 N N . THR A 1 134 ? -43.726 -14.015 12.413 1.00 83.81 134 THR A N 1
ATOM 1050 C CA . THR A 1 134 ? -44.937 -14.247 11.613 1.00 83.81 134 THR A CA 1
ATOM 1051 C C . THR A 1 134 ? -45.266 -13.040 10.730 1.00 83.81 134 THR A C 1
ATOM 1053 O O . THR A 1 134 ? -44.672 -11.973 10.867 1.00 83.81 134 THR A O 1
ATOM 1056 N N . ARG A 1 135 ? -46.246 -13.198 9.831 1.00 81.62 135 ARG A N 1
ATOM 1057 C CA . ARG A 1 135 ? -46.822 -12.094 9.038 1.00 81.62 135 ARG A CA 1
ATOM 1058 C C . ARG A 1 135 ? -48.049 -11.454 9.703 1.00 81.62 135 ARG A C 1
ATOM 1060 O O . ARG A 1 135 ? -48.700 -10.618 9.089 1.00 81.62 135 ARG A O 1
ATOM 1067 N N . THR A 1 136 ? -48.394 -11.872 10.920 1.00 85.62 136 THR A N 1
ATOM 1068 C CA . THR A 1 136 ? -49.560 -11.372 11.653 1.00 85.62 136 THR A CA 1
ATOM 1069 C C . THR A 1 136 ? -49.199 -10.061 12.343 1.00 85.62 136 THR A C 1
ATOM 1071 O O . THR A 1 136 ? -48.345 -10.041 13.227 1.00 85.62 136 THR A O 1
ATOM 1074 N N . GLY A 1 137 ? -49.845 -8.968 11.946 1.00 89.69 137 GLY A N 1
ATOM 1075 C CA . GLY A 1 137 ? -49.604 -7.637 12.493 1.00 89.69 137 GLY A CA 1
ATOM 1076 C C . GLY A 1 137 ? -50.710 -6.649 12.131 1.00 89.69 137 GLY A C 1
ATOM 1077 O O . GLY A 1 137 ? -51.604 -6.968 11.351 1.00 89.69 137 GLY A O 1
ATOM 1078 N N . THR A 1 138 ? -50.645 -5.460 12.717 1.00 93.69 138 THR A N 1
ATOM 1079 C CA . THR A 1 138 ? -51.566 -4.335 12.503 1.00 93.69 138 THR A CA 1
ATOM 1080 C C . THR A 1 138 ? -50.792 -3.017 12.579 1.00 93.69 138 THR A C 1
ATOM 1082 O O . THR A 1 138 ? -49.653 -2.994 13.045 1.00 93.69 138 THR A O 1
ATOM 1085 N N . SER A 1 139 ? -51.405 -1.915 12.160 1.00 91.75 139 SER A N 1
ATOM 1086 C CA . SER A 1 139 ? -50.919 -0.557 12.424 1.00 91.75 139 SER A CA 1
ATOM 1087 C C . SER A 1 139 ? -51.782 0.150 13.473 1.00 91.75 139 SER A C 1
ATOM 1089 O O . SER A 1 139 ? -52.936 -0.238 13.676 1.00 91.75 139 SER A O 1
ATOM 1091 N N . THR A 1 140 ? -51.242 1.182 14.123 1.00 94.88 140 THR A N 1
ATOM 1092 C CA . THR A 1 140 ? -52.005 2.067 15.020 1.00 94.88 140 THR A CA 1
ATOM 1093 C C . THR A 1 140 ? -52.854 3.088 14.251 1.00 94.88 140 THR A C 1
ATOM 1095 O O . THR A 1 140 ? -52.502 3.479 13.134 1.00 94.88 140 THR A O 1
ATOM 1098 N N . ASN A 1 141 ? -53.978 3.514 14.837 1.00 91.00 141 ASN A N 1
ATOM 1099 C CA . ASN A 1 141 ? -54.864 4.566 14.312 1.00 91.00 141 ASN A CA 1
ATOM 1100 C C . ASN A 1 141 ? -54.383 5.987 14.692 1.00 91.00 141 ASN A C 1
ATOM 1102 O O . ASN A 1 141 ? -53.274 6.149 15.194 1.00 91.00 141 ASN A O 1
ATOM 1106 N N . ILE A 1 142 ? -55.204 7.017 14.440 1.00 88.94 142 ILE A N 1
ATOM 1107 C CA . ILE A 1 142 ? -54.879 8.435 14.705 1.00 88.94 142 ILE A CA 1
ATOM 1108 C C . ILE A 1 142 ? -54.608 8.682 16.197 1.00 88.94 142 ILE A C 1
ATOM 1110 O O . ILE A 1 142 ? -53.729 9.461 16.550 1.00 88.94 142 ILE A O 1
ATOM 1114 N N . GLU A 1 143 ? -55.321 7.972 17.064 1.00 87.44 143 GLU A N 1
ATOM 1115 C CA . GLU A 1 143 ? -55.192 8.020 18.517 1.00 87.44 143 GLU A CA 1
ATOM 1116 C C . GLU A 1 143 ? -54.074 7.102 19.054 1.00 87.44 143 GLU A C 1
ATOM 1118 O O . GLU A 1 143 ? -53.929 6.936 20.264 1.00 87.44 143 GLU A O 1
ATOM 1123 N N . GLY A 1 144 ? -53.268 6.493 18.174 1.00 87.00 144 GLY A N 1
ATOM 1124 C CA . GLY A 1 144 ? -52.174 5.591 18.541 1.00 87.00 144 GLY A CA 1
ATOM 1125 C C . GLY A 1 144 ? -52.631 4.200 18.997 1.00 87.00 144 GLY A C 1
ATOM 1126 O O . GLY A 1 144 ? -51.805 3.386 19.403 1.00 87.00 144 GLY A O 1
ATOM 1127 N N . GLU A 1 145 ? -53.924 3.886 18.927 1.00 94.19 145 GLU A N 1
ATOM 1128 C CA . GLU A 1 145 ? -54.500 2.612 19.357 1.00 94.19 145 GLU A CA 1
ATOM 1129 C C . GLU A 1 145 ? -54.360 1.519 18.289 1.00 94.19 145 GLU A C 1
ATOM 1131 O O . GLU A 1 145 ? -54.477 1.765 17.087 1.00 94.19 145 GLU A O 1
ATOM 1136 N N . PHE A 1 146 ? -54.170 0.274 18.723 1.00 93.62 146 PHE A N 1
ATOM 1137 C C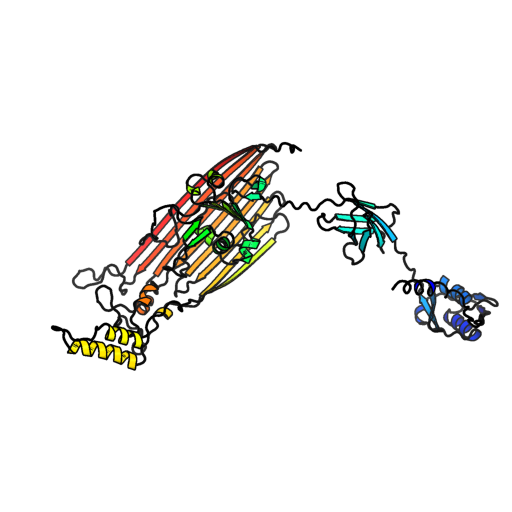A . PHE A 1 146 ? -54.149 -0.908 17.868 1.00 93.62 146 PHE A CA 1
ATOM 1138 C C . PHE A 1 146 ? -54.953 -2.065 18.464 1.00 93.62 146 PHE A C 1
ATOM 1140 O O . PHE A 1 146 ? -55.134 -2.197 19.677 1.00 93.62 146 PHE A O 1
ATOM 1147 N N . THR A 1 147 ? -55.416 -2.955 17.586 1.00 90.81 147 THR A N 1
ATOM 1148 C CA . THR A 1 147 ? -56.046 -4.226 17.956 1.00 90.81 147 THR A CA 1
ATOM 1149 C C . THR A 1 147 ? -55.487 -5.339 17.077 1.00 90.81 147 THR A C 1
ATOM 1151 O O . THR A 1 147 ? -55.466 -5.200 15.859 1.00 90.81 147 THR A O 1
ATOM 1154 N N . LEU A 1 148 ? -55.039 -6.440 17.684 1.00 89.19 148 LEU A N 1
ATOM 1155 C CA . LEU A 1 148 ? -54.390 -7.548 16.985 1.00 89.19 148 LEU A CA 1
ATOM 1156 C C . LEU A 1 148 ? -54.937 -8.897 17.456 1.00 89.19 148 LEU A C 1
ATOM 1158 O O . LEU A 1 148 ? -54.869 -9.217 18.643 1.00 89.19 148 LEU A O 1
ATOM 1162 N N . ASP A 1 149 ? -55.443 -9.696 16.520 1.00 86.56 149 ASP A N 1
ATOM 1163 C CA . ASP A 1 149 ? -55.918 -11.055 16.784 1.00 86.56 149 ASP A CA 1
ATOM 1164 C C . ASP A 1 149 ? -54.756 -12.058 16.660 1.00 86.56 149 ASP A C 1
ATOM 1166 O O . ASP A 1 149 ? -54.039 -12.091 15.656 1.00 86.56 149 ASP A O 1
ATOM 1170 N N . VAL A 1 150 ? -54.542 -12.864 17.704 1.00 84.62 150 VAL A N 1
ATOM 1171 C CA . VAL A 1 150 ? -53.430 -13.814 17.818 1.00 84.62 150 VAL A CA 1
ATOM 1172 C C . VAL A 1 150 ? -53.907 -15.214 18.202 1.00 84.62 150 VAL A C 1
ATOM 1174 O O . VAL A 1 150 ? -54.809 -15.401 19.014 1.00 84.62 150 VAL A O 1
ATOM 1177 N N . LYS A 1 151 ? -53.239 -16.226 17.641 1.00 78.38 151 LYS A N 1
ATOM 1178 C CA . LYS A 1 151 ? -53.580 -17.651 17.819 1.00 78.38 151 LYS A CA 1
ATOM 1179 C C . LYS A 1 151 ? -52.965 -18.302 19.065 1.00 78.38 151 LYS A C 1
ATOM 1181 O O . LYS A 1 151 ? -53.277 -19.447 19.382 1.00 78.38 151 LYS A O 1
ATOM 1186 N N . SER A 1 152 ? -52.046 -17.606 19.735 1.00 78.19 152 SER A N 1
ATOM 1187 C CA . SER A 1 152 ? -51.287 -18.100 20.890 1.00 78.19 152 SER A CA 1
ATOM 1188 C C . SER A 1 152 ? -51.569 -17.244 22.120 1.00 78.19 152 SER A C 1
ATOM 1190 O O . SER A 1 152 ? -51.731 -16.031 22.009 1.00 78.19 152 SER A O 1
ATOM 1192 N N . ASP A 1 153 ? -51.580 -17.873 23.294 1.00 78.25 153 ASP A N 1
ATOM 1193 C CA . ASP A 1 153 ? -51.769 -17.202 24.583 1.00 78.25 153 ASP A CA 1
ATOM 1194 C C . ASP A 1 153 ? -50.561 -16.330 24.957 1.00 78.25 153 ASP A C 1
ATOM 1196 O O . ASP A 1 153 ? -50.716 -15.298 25.596 1.00 78.25 153 ASP A O 1
ATOM 1200 N N . LYS A 1 154 ? -49.353 -16.700 24.516 1.00 82.81 154 LYS A N 1
ATOM 1201 C CA . LYS A 1 154 ? -48.130 -15.907 24.702 1.00 82.81 154 LYS A CA 1
ATOM 1202 C C . LYS A 1 154 ? -47.510 -15.595 23.350 1.00 82.81 154 LYS A C 1
ATOM 1204 O O . LYS A 1 154 ? -47.249 -16.507 22.562 1.00 82.81 154 LYS A O 1
ATOM 1209 N N . VAL A 1 155 ? -47.274 -14.315 23.089 1.00 87.56 155 VAL A N 1
ATOM 1210 C CA . VAL A 1 155 ? -46.696 -13.819 21.836 1.00 87.56 155 VAL A CA 1
ATOM 1211 C C . VAL A 1 155 ? -45.652 -12.748 22.114 1.00 87.56 155 VAL A C 1
ATOM 1213 O O . VAL A 1 155 ? -45.706 -12.050 23.120 1.00 87.56 155 VAL A O 1
ATOM 1216 N N . THR A 1 156 ? -44.682 -12.614 21.217 1.00 89.50 156 THR A N 1
ATOM 1217 C CA . THR A 1 156 ? -43.716 -11.512 21.253 1.00 89.50 156 THR A CA 1
ATOM 1218 C C . THR A 1 156 ? -44.110 -10.496 20.191 1.00 89.50 156 THR A C 1
ATOM 1220 O O . THR A 1 156 ? -44.146 -10.848 19.013 1.00 89.50 156 THR A O 1
ATOM 1223 N N . LEU A 1 157 ? -44.414 -9.264 20.592 1.00 90.75 157 LEU A N 1
ATOM 1224 C CA . LEU A 1 157 ? -44.698 -8.167 19.670 1.00 90.75 157 LEU A CA 1
ATOM 1225 C C . LEU A 1 157 ? -43.406 -7.408 19.355 1.00 90.75 157 LEU A C 1
ATOM 1227 O O . LEU A 1 157 ? -42.628 -7.105 20.259 1.00 90.75 157 LEU A O 1
ATOM 1231 N N . GLU A 1 158 ? -43.195 -7.103 18.081 1.00 92.81 158 GLU A N 1
ATOM 1232 C CA . GLU A 1 158 ? -42.222 -6.134 17.584 1.00 92.81 158 GLU A CA 1
ATOM 1233 C C . GLU A 1 158 ? -42.992 -4.892 17.129 1.00 92.81 158 GLU A C 1
ATOM 1235 O O . GLU A 1 158 ? -43.855 -4.981 16.252 1.00 92.81 158 GLU A O 1
ATOM 1240 N N . VAL A 1 159 ? -42.698 -3.750 17.751 1.00 93.75 159 VAL A N 1
ATOM 1241 C CA . VAL A 1 159 ? -43.305 -2.457 17.427 1.00 93.75 159 VAL A CA 1
ATOM 1242 C C . VAL A 1 159 ? -42.249 -1.547 16.818 1.00 93.75 159 VAL A C 1
ATOM 1244 O O . VAL A 1 159 ? -41.143 -1.420 17.351 1.00 93.75 159 VAL A O 1
ATOM 1247 N N . SER A 1 160 ? -42.576 -0.929 15.687 1.00 90.75 160 SER A N 1
ATOM 1248 C CA . SER A 1 160 ? -41.662 -0.053 14.958 1.00 90.75 160 SER A CA 1
ATOM 1249 C C . SER A 1 160 ? -42.390 1.106 14.295 1.00 90.75 160 SER A C 1
ATOM 1251 O O . SER A 1 160 ? -43.453 0.914 13.703 1.00 90.75 160 SER A O 1
ATOM 1253 N N . PHE A 1 161 ? -41.765 2.276 14.311 1.00 90.44 161 PHE A N 1
ATOM 1254 C CA . PHE A 1 161 ? -42.203 3.458 13.581 1.00 90.44 161 PHE A CA 1
ATOM 1255 C C . PHE A 1 161 ? -40.981 4.158 12.975 1.00 90.44 161 PHE A C 1
ATOM 1257 O O . PHE A 1 161 ? -39.861 3.983 13.459 1.00 90.44 161 PHE A O 1
ATOM 1264 N N . ILE A 1 162 ? -41.171 4.890 11.877 1.00 78.75 162 ILE A N 1
ATOM 1265 C CA . ILE A 1 162 ? -40.069 5.568 11.182 1.00 78.75 162 ILE A CA 1
ATOM 1266 C C . ILE A 1 162 ? -39.481 6.629 12.121 1.00 78.75 162 ILE A C 1
ATOM 1268 O O . ILE A 1 162 ? -40.218 7.449 12.655 1.00 78.75 162 ILE A O 1
ATOM 1272 N N . GLY A 1 163 ? -38.161 6.595 12.330 1.00 72.62 163 GLY A N 1
ATOM 1273 C CA . GLY A 1 163 ? -37.466 7.507 13.248 1.00 72.62 163 GLY A CA 1
ATOM 1274 C C . GLY A 1 163 ? -37.510 7.105 14.729 1.00 72.62 163 GLY A C 1
ATOM 1275 O O . GLY A 1 163 ? -37.027 7.863 15.558 1.00 72.62 163 GLY A O 1
ATOM 1276 N N . MET A 1 164 ? -38.043 5.924 15.070 1.00 83.56 164 MET A N 1
ATOM 1277 C CA . MET A 1 164 ? -38.187 5.425 16.448 1.00 83.56 164 MET A CA 1
ATOM 1278 C C . MET A 1 164 ? -37.468 4.085 16.645 1.00 83.56 164 MET A C 1
ATOM 1280 O O . MET A 1 164 ? -37.423 3.242 15.741 1.00 83.56 164 MET A O 1
ATOM 1284 N N . LYS A 1 165 ? -36.915 3.843 17.839 1.00 82.44 165 LYS A N 1
ATOM 1285 C CA . LYS A 1 165 ? -36.189 2.604 18.140 1.00 82.44 165 LYS A CA 1
ATOM 1286 C C . LYS A 1 165 ? -37.171 1.438 18.208 1.00 82.44 165 LYS A C 1
ATOM 1288 O O . LYS A 1 165 ? -38.128 1.464 18.978 1.00 82.44 165 LYS A O 1
ATOM 1293 N N . LYS A 1 166 ? -36.902 0.372 17.444 1.00 89.00 166 LYS A N 1
ATOM 1294 C CA . LYS A 1 166 ? -37.715 -0.853 17.485 1.00 89.00 166 LYS A CA 1
ATOM 1295 C C . LYS A 1 166 ? -37.774 -1.423 18.903 1.00 89.00 166 LYS A C 1
ATOM 1297 O O . LYS A 1 166 ? -36.733 -1.665 19.518 1.00 89.00 166 LYS A O 1
ATOM 1302 N N . GLN A 1 167 ? -38.980 -1.709 19.383 1.00 88.75 167 GLN A N 1
ATOM 1303 C CA . GLN A 1 167 ? -39.209 -2.280 20.706 1.00 88.75 167 GLN A CA 1
ATOM 1304 C C . GLN A 1 167 ? -39.786 -3.688 20.584 1.00 88.75 167 GLN A C 1
ATOM 1306 O O . GLN A 1 167 ? -40.674 -3.950 19.775 1.00 88.75 167 GLN A O 1
ATOM 1311 N N . THR A 1 168 ? -39.270 -4.618 21.386 1.00 90.25 168 THR A N 1
ATOM 1312 C CA . THR A 1 168 ? -39.762 -5.998 21.448 1.00 90.25 168 THR A CA 1
ATOM 1313 C C . THR A 1 168 ? -40.278 -6.288 22.851 1.00 90.25 168 THR A C 1
ATOM 1315 O O . THR A 1 168 ? -39.533 -6.130 23.815 1.00 90.25 168 THR A O 1
ATOM 1318 N N . LEU A 1 169 ? -41.529 -6.735 22.970 1.00 87.88 169 LEU A N 1
ATOM 1319 C CA . LEU A 1 169 ? -42.158 -7.051 24.254 1.00 87.88 169 LEU A CA 1
ATOM 1320 C C . LEU A 1 169 ? -42.868 -8.409 24.215 1.00 87.88 169 LEU A C 1
ATOM 1322 O O . LEU A 1 169 ? -43.512 -8.759 23.227 1.00 87.88 169 LEU A O 1
ATOM 1326 N N . GLN A 1 170 ? -42.761 -9.181 25.299 1.00 88.44 170 GLN A N 1
ATOM 1327 C CA . GLN A 1 170 ? -43.563 -10.392 25.475 1.00 88.44 170 GLN A CA 1
ATOM 1328 C C . GLN A 1 170 ? -44.918 -10.038 26.082 1.00 88.44 170 GLN A C 1
ATOM 1330 O O . GLN A 1 170 ? -44.991 -9.362 27.107 1.00 88.44 170 GLN A O 1
ATOM 1335 N N . VAL A 1 171 ? -45.984 -10.519 25.451 1.00 85.44 171 VAL A N 1
ATOM 1336 C CA . VAL A 1 171 ? -47.370 -10.223 25.804 1.00 85.44 171 VAL A CA 1
ATOM 1337 C C . VAL A 1 171 ? -48.136 -11.519 26.027 1.00 85.44 171 VAL A C 1
ATOM 1339 O O . VAL A 1 171 ? -48.046 -12.464 25.242 1.00 85.44 171 VAL A O 1
ATOM 1342 N N . ASP A 1 172 ? -48.913 -11.532 27.106 1.00 83.25 172 ASP A N 1
ATOM 1343 C CA . ASP A 1 172 ? -49.892 -12.571 27.405 1.00 83.25 172 ASP A CA 1
ATOM 1344 C C . ASP A 1 172 ? -51.272 -12.125 26.901 1.00 83.25 172 ASP A C 1
ATOM 1346 O O . ASP A 1 172 ? -51.904 -11.237 27.479 1.00 83.25 172 ASP A O 1
ATOM 1350 N N . ALA A 1 173 ? -51.723 -12.732 25.804 1.00 73.25 173 ALA A N 1
ATOM 1351 C CA . ALA A 1 173 ? -52.969 -12.423 25.111 1.00 73.25 173 ALA A CA 1
ATOM 1352 C C . ALA A 1 173 ? -54.227 -12.834 25.899 1.00 73.25 173 ALA A C 1
ATOM 1354 O O . ALA A 1 173 ? -55.334 -12.446 25.529 1.00 73.25 173 ALA A O 1
ATOM 1355 N N . THR A 1 174 ? -54.080 -13.588 26.997 1.00 70.25 174 THR A N 1
ATOM 1356 C CA . THR A 1 174 ? -55.199 -13.943 27.887 1.00 70.25 174 THR A CA 1
ATOM 1357 C C . THR A 1 174 ? -55.586 -12.796 28.825 1.00 70.25 174 THR A C 1
ATOM 1359 O O . THR A 1 174 ? -56.695 -12.769 29.371 1.00 70.25 174 THR A O 1
ATOM 1362 N N . ARG A 1 175 ? -54.705 -11.799 29.000 1.00 70.94 175 ARG A N 1
ATOM 1363 C CA . ARG A 1 175 ? -54.973 -10.619 29.827 1.00 70.94 175 ARG A CA 1
ATOM 1364 C C . ARG A 1 175 ? -55.760 -9.582 29.030 1.00 70.94 175 ARG A C 1
ATOM 1366 O O . ARG A 1 175 ? -55.253 -8.990 28.090 1.00 70.94 175 ARG A O 1
ATOM 1373 N N . ARG A 1 176 ? -56.979 -9.268 29.478 1.00 65.62 176 ARG A N 1
ATOM 1374 C CA . ARG A 1 176 ? -57.854 -8.244 28.862 1.00 65.62 176 ARG A CA 1
ATOM 1375 C C . ARG A 1 176 ? -57.455 -6.783 29.153 1.00 65.62 176 ARG A C 1
ATOM 1377 O O . ARG A 1 176 ? -58.276 -5.890 28.969 1.00 65.62 176 ARG A O 1
ATOM 1384 N N . LYS A 1 177 ? -56.245 -6.517 29.658 1.00 74.62 177 LYS A N 1
ATOM 1385 C CA . LYS A 1 177 ? -55.787 -5.142 29.927 1.00 74.62 177 LYS A CA 1
ATOM 1386 C C . LYS A 1 177 ? -55.230 -4.519 28.648 1.00 74.62 177 LYS A C 1
ATOM 1388 O O . LYS A 1 177 ? -54.490 -5.184 27.932 1.00 74.62 177 LYS A O 1
ATOM 1393 N N . SER A 1 178 ? -55.574 -3.253 28.401 1.00 79.06 178 SER A N 1
ATOM 1394 C CA . SER A 1 178 ? -54.955 -2.466 27.330 1.00 79.06 178 SER A CA 1
ATOM 1395 C C . SER A 1 178 ? -53.464 -2.283 27.621 1.00 79.06 178 SER A C 1
ATOM 1397 O O . SER A 1 178 ? -53.093 -2.018 28.767 1.00 79.06 178 SER A O 1
ATOM 1399 N N . LEU A 1 179 ? -52.623 -2.474 26.610 1.00 86.94 179 LEU A N 1
ATOM 1400 C CA . LEU A 1 179 ? -51.173 -2.302 26.698 1.00 86.94 179 LEU A CA 1
ATOM 1401 C C . LEU A 1 179 ? -50.800 -0.868 26.335 1.00 86.94 179 LEU A C 1
ATOM 1403 O O . LEU A 1 179 ? -51.226 -0.379 25.300 1.00 86.94 179 LEU A O 1
ATOM 1407 N N . GLU A 1 180 ? -49.958 -0.227 27.131 1.00 90.38 180 GLU A N 1
ATOM 1408 C CA . GLU A 1 180 ? -49.322 1.037 26.754 1.00 90.38 180 GLU A CA 1
ATOM 1409 C C . GLU A 1 180 ? -47.875 0.742 26.352 1.00 90.38 180 GLU A C 1
ATOM 1411 O O . GLU A 1 180 ? -47.140 0.091 27.100 1.00 90.38 180 GLU A O 1
ATOM 1416 N N . ILE A 1 181 ? -47.486 1.148 25.143 1.00 90.19 181 ILE A N 1
ATOM 1417 C CA . ILE A 1 181 ? -46.165 0.881 24.569 1.00 90.19 181 ILE A CA 1
ATOM 1418 C C . ILE A 1 181 ? -45.517 2.222 24.233 1.00 90.19 181 ILE A C 1
ATOM 1420 O O . ILE A 1 181 ? -45.935 2.899 23.298 1.00 90.19 181 ILE A O 1
ATOM 1424 N N . THR A 1 182 ? -44.491 2.598 24.992 1.00 91.88 182 THR A N 1
ATOM 1425 C CA . THR A 1 182 ? -43.734 3.831 24.750 1.00 91.88 182 THR A CA 1
ATOM 1426 C C . THR A 1 182 ? -42.567 3.563 23.808 1.00 91.88 182 THR A C 1
ATOM 1428 O O . THR A 1 182 ? -41.601 2.897 24.194 1.00 91.88 182 THR A O 1
ATOM 1431 N N . LEU A 1 183 ? -42.638 4.105 22.594 1.00 88.31 183 LEU A N 1
ATOM 1432 C CA . LEU A 1 183 ? -41.499 4.161 21.689 1.00 88.31 183 LEU A CA 1
ATOM 1433 C C . LEU A 1 183 ? -40.613 5.352 22.048 1.00 88.31 183 LEU A C 1
ATOM 1435 O O . LEU A 1 183 ? -41.081 6.426 22.412 1.00 88.31 183 LEU A O 1
ATOM 1439 N N . VAL A 1 184 ? -39.311 5.129 21.947 1.00 85.75 184 VAL A N 1
ATOM 1440 C CA . VAL A 1 184 ? -38.297 6.162 22.143 1.00 85.75 184 VAL A CA 1
ATOM 1441 C C . VAL A 1 184 ? -37.756 6.528 20.772 1.00 85.75 184 VAL A C 1
ATOM 1443 O O . VAL A 1 184 ? -37.506 5.623 19.967 1.00 85.75 184 VAL A O 1
ATOM 1446 N N . ASP A 1 185 ? -37.548 7.820 20.530 1.00 79.31 185 ASP A N 1
ATOM 1447 C CA . ASP A 1 185 ? -36.912 8.313 19.311 1.00 79.31 185 ASP A CA 1
ATOM 1448 C C . ASP A 1 185 ? -35.628 7.524 19.017 1.00 79.31 185 ASP A C 1
ATOM 1450 O O . ASP A 1 185 ? -34.760 7.345 19.879 1.00 79.31 185 ASP A O 1
ATOM 1454 N N . ASP A 1 186 ? -35.481 7.063 17.774 1.00 71.12 186 ASP A N 1
ATOM 1455 C CA . ASP A 1 186 ? -34.201 6.601 17.242 1.00 71.12 186 ASP A CA 1
ATOM 1456 C C . ASP A 1 186 ? -33.400 7.845 16.870 1.00 71.12 186 ASP A C 1
ATOM 1458 O O . ASP A 1 186 ? -33.103 8.100 15.701 1.00 71.12 186 ASP A O 1
ATOM 1462 N N . VAL A 1 187 ? -33.058 8.651 17.882 1.00 51.00 187 VAL A N 1
ATOM 1463 C CA . VAL A 1 187 ? -32.029 9.678 17.747 1.00 51.00 187 VAL A CA 1
ATOM 1464 C C . VAL A 1 187 ? -30.702 8.941 17.605 1.00 51.00 187 VAL A C 1
ATOM 1466 O O . VAL A 1 187 ? -29.863 8.907 18.501 1.00 51.00 187 VAL A O 1
ATOM 1469 N N . LYS A 1 188 ? -30.471 8.372 16.424 1.00 44.62 188 LYS A N 1
ATOM 1470 C CA . LYS A 1 188 ? -29.130 8.271 15.873 1.00 44.62 188 LYS A CA 1
ATOM 1471 C C . LYS A 1 188 ? -28.672 9.685 15.526 1.00 44.62 188 LYS A C 1
ATOM 1473 O O . LYS A 1 188 ? -28.396 10.002 14.376 1.00 44.62 188 LYS A O 1
ATOM 1478 N N . THR A 1 189 ? -28.477 10.522 16.542 1.00 42.44 189 THR A N 1
ATOM 1479 C CA . THR A 1 189 ? -27.227 11.264 16.554 1.00 42.44 189 THR A CA 1
ATOM 1480 C C . THR A 1 189 ? -26.169 10.179 16.658 1.00 42.44 189 THR A C 1
ATOM 1482 O O . THR A 1 189 ? -25.841 9.706 17.744 1.00 42.44 189 THR A O 1
ATOM 1485 N N . LEU A 1 190 ? -25.676 9.721 15.505 1.00 43.50 190 LEU A N 1
ATOM 1486 C CA . LEU A 1 190 ? -24.257 9.435 15.429 1.00 43.50 190 LEU A CA 1
ATOM 1487 C C . LEU A 1 190 ? -23.621 10.675 16.051 1.00 43.50 190 LEU A C 1
ATOM 1489 O O . LEU A 1 190 ? -23.710 11.769 15.493 1.00 43.50 190 LEU A O 1
ATOM 1493 N N . ASP A 1 191 ? -23.126 10.549 17.280 1.00 48.22 191 ASP A N 1
ATOM 1494 C CA . ASP A 1 191 ? -22.116 11.470 17.756 1.00 48.22 191 ASP A CA 1
ATOM 1495 C C . ASP A 1 191 ? -20.967 11.250 16.772 1.00 48.22 191 ASP A C 1
ATOM 1497 O O . ASP A 1 191 ? -20.141 10.366 16.979 1.00 48.22 191 ASP A O 1
ATOM 1501 N N . ASP A 1 192 ? -21.000 11.953 15.634 1.00 53.16 192 ASP A N 1
ATOM 1502 C CA . ASP A 1 192 ? -19.903 11.995 14.684 1.00 53.16 192 ASP A CA 1
ATOM 1503 C C . ASP A 1 192 ? -18.718 12.469 15.518 1.00 53.16 192 ASP A C 1
ATOM 1505 O O . ASP A 1 192 ? -18.634 13.631 15.934 1.00 53.16 192 ASP A O 1
ATOM 1509 N N . VAL A 1 193 ? -17.864 11.523 15.879 1.00 62.81 193 VAL A N 1
ATOM 1510 C CA . VAL A 1 193 ? -16.678 11.767 16.673 1.00 62.81 193 VAL A CA 1
ATOM 1511 C C . VAL A 1 193 ? -15.519 11.855 15.709 1.00 62.81 193 VAL A C 1
ATOM 1513 O O . VAL A 1 193 ? -15.151 10.883 15.053 1.00 62.81 193 VAL A O 1
ATOM 1516 N N . VAL A 1 194 ? -14.930 13.040 15.644 1.00 62.53 194 VAL A N 1
ATOM 1517 C CA . VAL A 1 194 ? -13.665 13.240 14.960 1.00 62.53 194 VAL A CA 1
ATOM 1518 C C . VAL A 1 194 ? -12.601 12.589 15.827 1.00 62.53 194 VAL A C 1
ATOM 1520 O O . VAL A 1 194 ? -12.344 13.020 16.958 1.00 62.53 194 VAL A O 1
ATOM 1523 N N . VAL A 1 195 ? -11.999 11.526 15.302 1.00 68.38 195 VAL A N 1
ATOM 1524 C CA . VAL A 1 195 ? -10.851 10.881 15.933 1.00 68.38 195 VAL A CA 1
ATOM 1525 C C . VAL A 1 195 ? -9.635 11.736 15.615 1.00 68.38 195 VAL A C 1
ATOM 1527 O O . VAL A 1 195 ? -9.083 11.677 14.520 1.00 68.38 195 VAL A O 1
ATOM 1530 N N . THR A 1 196 ? -9.205 12.551 16.575 1.00 63.44 196 THR A N 1
ATOM 1531 C CA . THR A 1 196 ? -8.007 13.387 16.416 1.00 63.44 196 THR A CA 1
ATOM 1532 C C . THR A 1 196 ? -6.729 12.613 16.714 1.00 63.44 196 THR A C 1
ATOM 1534 O O . THR A 1 196 ? -5.676 13.227 16.790 1.00 63.44 196 THR A O 1
ATOM 1537 N N . GLY A 1 197 ? -6.820 11.291 16.912 1.00 63.00 197 GLY A N 1
ATOM 1538 C CA . GLY A 1 197 ? -5.758 10.327 17.236 1.00 63.00 197 GLY A CA 1
ATOM 1539 C C . GLY A 1 197 ? -5.510 10.168 18.734 1.00 63.00 197 GLY A C 1
ATOM 1540 O O . GLY A 1 197 ? -5.418 9.043 19.221 1.00 63.00 197 GLY A O 1
ATOM 1541 N N . TYR A 1 198 ? -5.533 11.265 19.497 1.00 66.56 198 TYR A N 1
ATOM 1542 C CA . TYR A 1 198 ? -5.431 11.213 20.962 1.00 66.56 198 TYR A CA 1
ATOM 1543 C C . TYR A 1 198 ? -6.776 11.354 21.681 1.00 66.56 198 TYR A C 1
ATOM 1545 O O . TYR A 1 198 ? -6.920 10.876 22.804 1.00 66.56 198 TYR A O 1
ATOM 1553 N N . SER A 1 199 ? -7.789 11.960 21.068 1.00 64.12 199 SER A N 1
ATOM 1554 C CA . SER A 1 199 ? -9.121 12.047 21.666 1.00 64.12 199 SER A CA 1
ATOM 1555 C C . SER A 1 199 ? -10.207 11.935 20.607 1.00 64.12 199 SER A C 1
ATOM 1557 O O . SER A 1 199 ? -10.006 12.282 19.445 1.00 64.12 199 SER A O 1
ATOM 1559 N N . ASN A 1 200 ? -11.371 11.456 21.031 1.00 69.19 200 ASN A N 1
ATOM 1560 C CA . ASN A 1 200 ? -12.573 11.484 20.217 1.00 69.19 200 ASN A CA 1
ATOM 1561 C C . ASN A 1 200 ? -13.330 12.753 20.589 1.00 69.19 200 ASN A C 1
ATOM 1563 O O . ASN A 1 200 ? -13.850 12.869 21.700 1.00 69.19 200 ASN A O 1
ATOM 1567 N N . VAL A 1 201 ? -13.358 13.718 19.676 1.00 67.88 201 VAL A N 1
ATOM 1568 C CA . VAL A 1 201 ? -14.040 14.998 19.887 1.00 67.88 201 VAL A CA 1
ATOM 1569 C C . VAL A 1 201 ? -15.328 14.986 19.083 1.00 67.88 201 VAL A C 1
ATOM 1571 O O . VAL A 1 201 ? -15.331 14.591 17.921 1.00 67.88 201 VAL A O 1
ATOM 1574 N N . ARG A 1 202 ? -16.440 15.426 19.678 1.00 66.12 202 ARG A N 1
ATOM 1575 C CA . ARG A 1 202 ? -17.689 15.602 18.925 1.00 66.12 202 ARG A CA 1
ATOM 1576 C C . ARG A 1 202 ? -17.452 16.598 17.793 1.00 66.12 202 ARG A C 1
ATOM 1578 O O . ARG A 1 202 ? -16.914 17.677 18.036 1.00 66.12 202 ARG A O 1
ATOM 1585 N N . LYS A 1 203 ? -17.901 16.276 16.581 1.00 65.06 203 LYS A N 1
ATOM 1586 C CA . LYS A 1 203 ? -17.752 17.113 15.380 1.00 65.06 203 LYS A CA 1
ATOM 1587 C C . LYS A 1 203 ? -18.258 18.543 15.582 1.00 65.06 203 LYS A C 1
ATOM 1589 O O . LYS A 1 203 ? -17.635 19.480 15.108 1.00 65.06 203 LYS A O 1
ATOM 1594 N N . THR A 1 204 ? -19.322 18.725 16.365 1.00 56.50 204 THR A N 1
ATOM 1595 C CA . THR A 1 204 ? -19.880 20.044 16.725 1.00 56.50 204 THR A CA 1
ATOM 1596 C C . THR A 1 204 ? -18.969 20.895 17.610 1.00 56.50 204 THR A C 1
ATOM 1598 O O . THR A 1 204 ? -19.135 22.107 17.670 1.00 56.50 204 THR A O 1
ATOM 1601 N N . SER A 1 205 ? -18.046 20.273 18.342 1.00 63.72 205 SER A N 1
ATOM 1602 C CA . SER A 1 205 ? -17.113 20.941 19.258 1.00 63.72 205 SER A CA 1
ATOM 1603 C C . SER A 1 205 ? -15.707 21.067 18.669 1.00 63.72 205 SER A C 1
ATOM 1605 O O . SER A 1 205 ? -14.823 21.623 19.317 1.00 63.72 205 SER A O 1
ATOM 1607 N N . PHE A 1 206 ? -15.487 20.544 17.462 1.00 69.94 206 PHE A N 1
ATOM 1608 C CA . PHE A 1 206 ? -14.207 20.604 16.779 1.00 69.94 206 PHE A CA 1
ATOM 1609 C C . PHE A 1 206 ? -14.116 21.890 15.951 1.00 69.94 206 PHE A C 1
ATOM 1611 O O . PHE A 1 206 ? -14.908 22.114 15.043 1.00 69.94 206 PHE A O 1
ATOM 1618 N N . THR A 1 207 ? -13.156 22.754 16.282 1.00 72.88 207 THR A N 1
ATOM 1619 C CA . THR A 1 207 ? -12.998 24.083 15.668 1.00 72.88 207 THR A CA 1
ATOM 1620 C C . THR A 1 207 ? -12.088 24.094 14.436 1.00 72.88 207 THR A C 1
ATOM 1622 O O . THR A 1 207 ? -11.969 25.131 13.788 1.00 72.88 207 THR A O 1
ATOM 1625 N N . GLY A 1 208 ? -11.436 22.972 14.108 1.00 73.12 208 GLY A N 1
ATOM 1626 C CA . GLY A 1 208 ? -10.565 22.841 12.936 1.00 73.12 208 GLY A CA 1
ATOM 1627 C C . GLY A 1 208 ? -11.247 22.172 11.738 1.00 73.12 208 GLY A C 1
ATOM 1628 O O . GLY A 1 208 ? -12.238 21.459 11.877 1.00 73.12 208 GLY A O 1
ATOM 1629 N N . SER A 1 209 ? -10.684 22.334 10.542 1.00 78.25 209 SER A N 1
ATOM 1630 C CA . SER A 1 209 ? -11.080 21.556 9.368 1.00 78.25 209 SER A CA 1
ATOM 1631 C C . SER A 1 209 ? -10.568 20.122 9.488 1.00 78.25 209 SER A C 1
ATOM 1633 O O . SER A 1 209 ? -9.357 19.874 9.497 1.00 78.25 209 SER A O 1
ATOM 1635 N N . SER A 1 210 ? -11.498 19.169 9.498 1.00 81.38 210 SER A N 1
ATOM 1636 C CA . SER A 1 210 ? -11.201 17.744 9.375 1.00 81.38 210 SER A CA 1
ATOM 1637 C C . SER A 1 210 ? -12.110 17.069 8.354 1.00 81.38 210 SER A C 1
ATOM 1639 O O . SER A 1 210 ? -13.248 17.485 8.135 1.00 81.38 210 SER A O 1
ATOM 1641 N N . THR A 1 211 ? -11.594 16.023 7.718 1.00 84.19 211 THR A N 1
ATOM 1642 C CA . THR A 1 211 ? -12.368 15.145 6.838 1.00 84.19 211 THR A CA 1
ATOM 1643 C C . THR A 1 211 ? -12.210 13.724 7.352 1.00 84.19 211 THR A C 1
ATOM 1645 O O . THR A 1 211 ? -11.101 13.201 7.370 1.00 84.19 211 THR A O 1
ATOM 1648 N N . GLN A 1 212 ? -13.305 13.125 7.820 1.00 84.38 212 GLN A N 1
ATOM 1649 C CA . GLN A 1 212 ? -13.331 11.747 8.301 1.00 84.38 212 GLN A CA 1
ATOM 1650 C C . GLN A 1 212 ? -13.963 10.854 7.239 1.00 84.38 212 GLN A C 1
ATOM 1652 O O . GLN A 1 212 ? -15.042 11.156 6.732 1.00 84.38 212 GLN A O 1
ATOM 1657 N N . ILE A 1 213 ? -13.279 9.763 6.923 1.00 87.06 213 ILE A N 1
ATOM 1658 C CA . ILE A 1 213 ? -13.663 8.782 5.915 1.00 87.06 213 ILE A CA 1
ATOM 1659 C C . ILE A 1 213 ? -13.790 7.437 6.630 1.00 87.06 213 ILE A C 1
ATOM 1661 O O . ILE A 1 213 ? -12.888 7.025 7.365 1.00 87.06 213 ILE A O 1
ATOM 1665 N N . THR A 1 214 ? -14.924 6.761 6.459 1.00 88.25 214 THR A N 1
ATOM 1666 C CA . THR A 1 214 ? -15.147 5.448 7.075 1.00 88.25 214 THR A CA 1
ATOM 1667 C C . THR A 1 214 ? -14.454 4.348 6.272 1.00 88.25 214 THR A C 1
ATOM 1669 O O . THR A 1 214 ? -14.261 4.472 5.063 1.00 88.25 214 THR A O 1
ATOM 1672 N N . GLY A 1 215 ? -14.106 3.235 6.922 1.00 85.44 215 GLY A N 1
ATOM 1673 C CA . GLY A 1 215 ? -13.520 2.077 6.243 1.00 85.44 215 GLY A CA 1
ATOM 1674 C C . GLY A 1 215 ? -14.407 1.515 5.127 1.00 85.44 215 GLY A C 1
ATOM 1675 O O . GLY A 1 215 ? -13.898 1.084 4.096 1.00 85.44 215 GLY A O 1
ATOM 1676 N N . ASP A 1 216 ? -15.733 1.547 5.301 1.00 85.75 216 ASP A N 1
ATOM 1677 C CA . ASP A 1 216 ? -16.677 1.114 4.263 1.00 85.75 216 ASP A CA 1
ATOM 1678 C C . ASP A 1 216 ? -16.628 2.025 3.036 1.00 85.75 216 ASP A C 1
ATOM 1680 O O . ASP A 1 216 ? -16.689 1.538 1.910 1.00 85.75 216 ASP A O 1
ATOM 1684 N N . ASP A 1 217 ? -16.489 3.335 3.237 1.00 86.44 217 ASP A N 1
ATOM 1685 C CA . ASP A 1 217 ? -16.394 4.291 2.136 1.00 86.44 217 ASP A CA 1
ATOM 1686 C C . ASP A 1 217 ? -15.049 4.190 1.407 1.00 86.44 217 ASP A C 1
ATOM 1688 O O . ASP A 1 217 ? -15.030 4.210 0.177 1.00 86.44 217 ASP A O 1
ATOM 1692 N N . LEU A 1 218 ? -13.945 3.963 2.133 1.00 83.81 218 LEU A N 1
ATOM 1693 C CA . LEU A 1 218 ? -12.635 3.681 1.529 1.00 83.81 218 LEU A CA 1
ATOM 1694 C C . LEU A 1 218 ? -12.708 2.467 0.591 1.00 83.81 218 LEU A C 1
ATOM 1696 O O . LEU A 1 218 ? -12.296 2.547 -0.566 1.00 83.81 218 LEU A O 1
ATOM 1700 N N . ARG A 1 219 ? -13.316 1.368 1.057 1.00 84.25 219 ARG A N 1
ATOM 1701 C CA . ARG A 1 219 ? -13.451 0.119 0.288 1.00 84.25 219 ARG A CA 1
ATOM 1702 C C . ARG A 1 219 ? -14.379 0.223 -0.923 1.00 84.25 219 ARG A C 1
ATOM 1704 O O . ARG A 1 219 ? -14.248 -0.584 -1.842 1.00 84.25 219 ARG A O 1
ATOM 1711 N N . LYS A 1 220 ? -15.312 1.183 -0.943 1.00 83.25 220 LYS A N 1
ATOM 1712 C CA . LYS A 1 220 ? -16.150 1.457 -2.126 1.00 83.25 220 LYS A CA 1
ATOM 1713 C C . LYS A 1 220 ? -15.354 2.091 -3.264 1.00 83.25 220 LYS A C 1
ATOM 1715 O O . LYS A 1 220 ? -15.742 1.918 -4.414 1.00 83.25 220 LYS A O 1
ATOM 1720 N N . VAL A 1 221 ? -14.284 2.823 -2.947 1.00 78.69 221 VAL A N 1
ATOM 1721 C CA . VAL A 1 221 ? -13.455 3.515 -3.943 1.00 78.69 221 VAL A CA 1
ATOM 1722 C C . VAL A 1 221 ? -12.279 2.652 -4.382 1.00 78.69 221 VAL A C 1
ATOM 1724 O O . VAL A 1 221 ? -12.061 2.493 -5.579 1.00 78.69 221 VAL A O 1
ATOM 1727 N N . SER A 1 222 ? -11.539 2.067 -3.437 1.00 73.00 222 SER A N 1
ATOM 1728 C CA . SER A 1 222 ? -10.417 1.178 -3.744 1.00 73.00 222 SER A CA 1
ATOM 1729 C C . SER A 1 222 ? -10.331 0.030 -2.744 1.00 73.00 222 SER A C 1
ATOM 1731 O O . SER A 1 222 ? -10.348 0.226 -1.529 1.00 73.00 222 SER A O 1
ATOM 1733 N N . GLN A 1 223 ? -10.222 -1.193 -3.266 1.00 68.81 223 GLN A N 1
ATOM 1734 C CA . GLN A 1 223 ? -9.992 -2.397 -2.459 1.00 68.81 223 GLN A CA 1
ATOM 1735 C C . GLN A 1 223 ? -8.502 -2.706 -2.272 1.00 68.81 223 GLN A C 1
ATOM 1737 O O . GLN A 1 223 ? -8.149 -3.562 -1.463 1.00 68.81 223 GLN A O 1
ATOM 1742 N N . THR A 1 224 ? -7.626 -2.039 -3.026 1.00 67.12 224 THR A N 1
ATOM 1743 C CA . THR A 1 224 ? -6.203 -2.384 -3.124 1.00 67.12 224 THR A CA 1
ATOM 1744 C C . THR A 1 224 ? -5.300 -1.386 -2.414 1.00 67.12 224 THR A C 1
ATOM 1746 O O . THR A 1 224 ? -4.278 -1.813 -1.869 1.00 67.12 224 THR A O 1
ATOM 1749 N N . ASN A 1 225 ? -5.678 -0.101 -2.408 1.00 69.56 225 ASN A N 1
ATOM 1750 C CA . ASN A 1 225 ? -4.882 0.990 -1.858 1.00 69.56 225 ASN A CA 1
ATOM 1751 C C . ASN A 1 225 ? -5.758 2.047 -1.168 1.00 69.56 225 ASN A C 1
ATOM 1753 O O . ASN A 1 225 ? -6.631 2.670 -1.773 1.00 69.56 225 ASN A O 1
ATOM 1757 N N . VAL A 1 226 ? -5.484 2.261 0.116 1.00 76.25 226 VAL A N 1
ATOM 1758 C CA . VAL A 1 226 ? -6.190 3.216 0.976 1.00 76.25 226 VAL A CA 1
ATOM 1759 C C . VAL A 1 226 ? -5.952 4.654 0.523 1.00 76.25 226 VAL A C 1
ATOM 1761 O O . VAL A 1 226 ? -6.844 5.495 0.605 1.00 76.25 226 VAL A O 1
ATOM 1764 N N . ILE A 1 227 ? -4.747 4.935 0.038 1.00 73.81 227 ILE A N 1
ATOM 1765 C CA . ILE A 1 227 ? -4.290 6.282 -0.269 1.00 73.81 227 ILE A CA 1
ATOM 1766 C C . ILE A 1 227 ? -4.966 6.820 -1.536 1.00 73.81 227 ILE A C 1
ATOM 1768 O O . ILE A 1 227 ? -5.389 7.977 -1.570 1.00 73.81 227 ILE A O 1
ATOM 1772 N N . ASP A 1 228 ? -5.159 5.968 -2.543 1.00 71.50 228 ASP A N 1
ATOM 1773 C CA . ASP A 1 228 ? -5.901 6.328 -3.758 1.00 71.50 228 ASP A CA 1
ATOM 1774 C C . ASP A 1 228 ? -7.358 6.676 -3.428 1.00 71.50 228 ASP A C 1
ATOM 1776 O O . ASP A 1 228 ? -7.916 7.645 -3.950 1.00 71.50 228 ASP A O 1
ATOM 1780 N N . ALA A 1 229 ? -7.962 5.941 -2.486 1.00 76.25 229 ALA A N 1
ATOM 1781 C CA . ALA A 1 229 ? -9.313 6.232 -2.025 1.00 76.25 229 ALA A CA 1
ATOM 1782 C C . ALA A 1 229 ? -9.405 7.615 -1.358 1.00 76.25 229 ALA A C 1
ATOM 1784 O O . ALA A 1 229 ? -10.387 8.327 -1.577 1.00 76.25 229 ALA A O 1
ATOM 1785 N N . MET A 1 230 ? -8.384 8.044 -0.606 1.00 77.94 230 MET A N 1
ATOM 1786 C CA . MET A 1 230 ? -8.390 9.348 0.072 1.00 77.94 230 MET A CA 1
ATOM 1787 C C . MET A 1 230 ? -8.531 10.532 -0.888 1.00 77.94 230 MET A C 1
ATOM 1789 O O . MET A 1 230 ? -9.269 11.464 -0.572 1.00 77.94 230 MET A O 1
ATOM 1793 N N . GLN A 1 231 ? -7.874 10.499 -2.055 1.00 76.94 231 GLN A N 1
ATOM 1794 C CA . GLN A 1 231 ? -7.947 11.601 -3.028 1.00 76.94 231 GLN A CA 1
ATOM 1795 C C . GLN A 1 231 ? -9.377 11.885 -3.489 1.00 76.94 231 GLN A C 1
ATOM 1797 O O . GLN A 1 231 ? -9.738 13.031 -3.751 1.00 76.94 231 GLN A O 1
ATOM 1802 N N . SER A 1 232 ? -10.194 10.834 -3.604 1.00 79.31 232 SER A N 1
ATOM 1803 C CA . SER A 1 232 ? -11.573 10.956 -4.080 1.00 79.31 232 SER A CA 1
ATOM 1804 C C . SER A 1 232 ? -12.481 11.681 -3.081 1.00 79.31 232 SER A C 1
ATOM 1806 O O . SER A 1 232 ? -13.402 12.391 -3.482 1.00 79.31 232 SER A O 1
ATOM 1808 N N . PHE A 1 233 ? -12.204 11.527 -1.783 1.00 80.38 233 PHE A N 1
ATOM 1809 C CA . PHE A 1 233 ? -12.986 12.129 -0.705 1.00 80.38 233 PHE A CA 1
ATOM 1810 C C . PHE A 1 233 ? -12.457 13.500 -0.287 1.00 80.38 233 PHE A C 1
ATOM 1812 O O . PHE A 1 233 ? -13.208 14.297 0.279 1.00 80.38 233 PHE A O 1
ATOM 1819 N N . ASP A 1 234 ? -11.183 13.788 -0.554 1.00 79.94 234 ASP A N 1
ATOM 1820 C CA . ASP A 1 234 ? -10.553 15.038 -0.164 1.00 79.94 234 ASP A CA 1
ATOM 1821 C C . ASP A 1 234 ? -9.725 15.645 -1.307 1.00 79.94 234 ASP A C 1
ATOM 1823 O O . ASP A 1 234 ? -8.579 15.249 -1.514 1.00 79.94 234 ASP A O 1
ATOM 1827 N N . PRO A 1 235 ? -10.231 16.681 -2.002 1.00 74.50 235 PRO A N 1
ATOM 1828 C CA . PRO A 1 235 ? -9.523 17.298 -3.126 1.00 74.50 235 PRO A CA 1
ATOM 1829 C C . PRO A 1 235 ? -8.233 18.026 -2.714 1.00 74.50 235 PRO A C 1
ATOM 1831 O O . PRO A 1 235 ? -7.440 18.415 -3.578 1.00 74.50 235 PRO A O 1
ATOM 1834 N N . SER A 1 236 ? -8.029 18.254 -1.408 1.00 74.25 236 SER A N 1
ATOM 1835 C CA . SER A 1 236 ? -6.782 18.811 -0.883 1.00 74.25 236 SER A CA 1
ATOM 1836 C C . SER A 1 236 ? -5.685 17.761 -0.718 1.00 74.25 236 SER A C 1
ATOM 1838 O O . SER A 1 236 ? -4.518 18.138 -0.655 1.00 74.25 236 SER A O 1
ATOM 1840 N N . PHE A 1 237 ? -6.036 16.476 -0.686 1.00 75.62 237 PHE A N 1
ATOM 1841 C CA . PHE A 1 237 ? -5.093 15.370 -0.643 1.00 75.62 237 PHE A CA 1
ATOM 1842 C C . PHE A 1 237 ? -4.766 14.934 -2.074 1.00 75.62 237 PHE A C 1
ATOM 1844 O O . PHE A 1 237 ? -5.651 14.535 -2.828 1.00 75.62 237 PHE A O 1
ATOM 1851 N N . ARG A 1 238 ? -3.495 15.023 -2.475 1.00 71.19 238 ARG A N 1
ATOM 1852 C CA . ARG A 1 238 ? -3.037 14.595 -3.804 1.00 71.19 238 ARG A CA 1
ATOM 1853 C C . ARG A 1 238 ? -1.828 13.682 -3.673 1.00 71.19 238 ARG A C 1
ATOM 1855 O O . ARG A 1 238 ? -0.838 14.070 -3.060 1.00 71.19 238 ARG A O 1
ATOM 1862 N N . LEU A 1 239 ? -1.896 12.511 -4.297 1.00 69.38 239 LEU A N 1
ATOM 1863 C CA . LEU A 1 239 ? -0.707 11.748 -4.668 1.00 69.38 239 LEU A CA 1
ATOM 1864 C C . LEU A 1 239 ? -0.168 12.330 -5.972 1.00 69.38 239 LEU A C 1
ATOM 1866 O O . LEU A 1 239 ? -0.924 12.552 -6.920 1.00 69.38 239 LEU A O 1
ATOM 1870 N N . MET A 1 240 ? 1.137 12.542 -6.025 1.00 64.31 240 MET A N 1
ATOM 1871 C CA . MET A 1 240 ? 1.836 12.706 -7.286 1.00 64.31 240 MET A CA 1
ATOM 1872 C C . MET A 1 240 ? 2.215 11.324 -7.796 1.00 64.31 240 MET A C 1
ATOM 1874 O O . MET A 1 240 ? 2.983 10.596 -7.166 1.00 64.31 240 MET A O 1
ATOM 1878 N N . THR A 1 241 ? 1.659 10.962 -8.947 1.00 57.25 241 THR A N 1
ATOM 1879 C CA . THR A 1 241 ? 2.104 9.786 -9.681 1.00 57.25 241 THR A CA 1
ATOM 1880 C C . THR A 1 241 ? 3.529 10.039 -10.156 1.00 57.25 241 THR A C 1
ATOM 1882 O O . THR A 1 241 ? 3.813 11.034 -10.826 1.00 57.25 241 THR A O 1
ATOM 1885 N N . ASN A 1 242 ? 4.451 9.162 -9.770 1.00 60.69 242 ASN A N 1
ATOM 1886 C CA . ASN A 1 242 ? 5.824 9.266 -10.225 1.00 60.69 242 ASN A CA 1
ATOM 1887 C C . ASN A 1 242 ? 5.941 8.617 -11.609 1.00 60.69 242 ASN A C 1
ATOM 1889 O O . ASN A 1 242 ? 6.092 7.404 -11.730 1.00 60.69 242 ASN A O 1
ATOM 1893 N N . THR A 1 243 ? 5.857 9.429 -12.663 1.00 60.38 243 THR A N 1
ATOM 1894 C CA . THR A 1 243 ? 5.957 8.952 -14.051 1.00 60.38 243 THR A CA 1
ATOM 1895 C C . THR A 1 243 ? 7.332 8.377 -14.391 1.00 60.38 243 THR A C 1
ATOM 1897 O O . THR A 1 243 ? 7.431 7.604 -15.338 1.00 60.38 243 THR A O 1
ATOM 1900 N N . GLN A 1 244 ? 8.380 8.703 -13.623 1.00 61.62 244 GLN A N 1
ATOM 1901 C CA . GLN A 1 244 ? 9.733 8.193 -13.854 1.00 61.62 244 GLN A CA 1
ATOM 1902 C C . GLN A 1 244 ? 9.881 6.724 -13.439 1.00 61.62 244 GLN A C 1
ATOM 1904 O O . GLN A 1 244 ? 10.575 5.968 -14.115 1.00 61.62 244 GLN A O 1
ATOM 1909 N N . PHE A 1 245 ? 9.246 6.326 -12.332 1.00 61.19 245 PHE A N 1
ATOM 1910 C CA . PHE A 1 245 ? 9.273 4.940 -11.849 1.00 61.19 245 PHE A CA 1
ATOM 1911 C C . PHE A 1 245 ? 8.075 4.117 -12.344 1.00 61.19 245 PHE A C 1
ATOM 1913 O O . PHE A 1 245 ? 8.126 2.894 -12.296 1.00 61.19 245 PHE A O 1
ATOM 1920 N N . GLY A 1 246 ? 7.031 4.756 -12.883 1.00 69.44 246 GLY A N 1
ATOM 1921 C CA . GLY A 1 246 ? 5.882 4.064 -13.471 1.00 69.44 246 GLY A CA 1
ATOM 1922 C C . GLY A 1 246 ? 5.235 3.087 -12.484 1.00 69.44 246 GLY A C 1
ATOM 1923 O O . GLY A 1 246 ? 5.055 3.414 -11.313 1.00 69.44 246 GLY A O 1
ATOM 1924 N N . SER A 1 247 ? 4.922 1.880 -12.953 1.00 71.12 247 SER A N 1
ATOM 1925 C CA . SER A 1 247 ? 4.387 0.774 -12.141 1.00 71.12 247 SER A CA 1
ATOM 1926 C C . SER A 1 247 ? 5.477 -0.049 -11.428 1.00 71.12 247 SER A C 1
ATOM 1928 O O . SER A 1 247 ? 5.376 -1.274 -11.331 1.00 71.12 247 SER A O 1
ATOM 1930 N N . ASP A 1 248 ? 6.568 0.580 -10.984 1.00 78.62 248 ASP A N 1
ATOM 1931 C CA . ASP A 1 248 ? 7.591 -0.087 -10.171 1.00 78.62 248 ASP A CA 1
ATOM 1932 C C . ASP A 1 248 ? 7.045 -0.333 -8.748 1.00 78.62 248 ASP A C 1
ATOM 1934 O O . ASP A 1 248 ? 6.814 0.628 -8.009 1.00 78.62 248 ASP A O 1
ATOM 1938 N N . PRO A 1 249 ? 6.849 -1.597 -8.320 1.00 75.69 249 PRO A N 1
ATOM 1939 C CA . PRO A 1 249 ? 6.301 -1.911 -7.002 1.00 75.69 249 PRO A CA 1
ATOM 1940 C C . PRO A 1 249 ? 7.246 -1.545 -5.850 1.00 75.69 249 PRO A C 1
ATOM 1942 O O . PRO A 1 249 ? 6.827 -1.560 -4.693 1.00 75.69 249 PRO A O 1
ATOM 1945 N N . ASN A 1 250 ? 8.515 -1.242 -6.140 1.00 77.69 250 ASN A N 1
ATOM 1946 C CA . ASN A 1 250 ? 9.517 -0.862 -5.148 1.00 77.69 250 ASN A CA 1
ATOM 1947 C C . ASN A 1 250 ? 9.587 0.657 -4.915 1.00 77.69 250 ASN A C 1
ATOM 1949 O O . ASN A 1 250 ? 10.271 1.095 -3.988 1.00 77.69 250 ASN A O 1
ATOM 1953 N N . ALA A 1 251 ? 8.888 1.462 -5.722 1.00 71.69 251 ALA A N 1
ATOM 1954 C CA . ALA A 1 251 ? 8.837 2.912 -5.581 1.00 71.69 251 ALA A CA 1
ATOM 1955 C C . ALA A 1 251 ? 7.560 3.346 -4.849 1.00 71.69 251 ALA A C 1
ATOM 1957 O O . ALA A 1 251 ? 6.452 2.943 -5.203 1.00 71.69 251 ALA A O 1
ATOM 1958 N N . LEU A 1 252 ? 7.696 4.210 -3.838 1.00 67.38 252 LEU A N 1
ATOM 1959 C CA . LEU A 1 252 ? 6.527 4.824 -3.209 1.00 67.38 252 LEU A CA 1
ATOM 1960 C C . LEU A 1 252 ? 6.087 6.097 -3.949 1.00 67.38 252 LEU A C 1
ATOM 1962 O O . LEU A 1 252 ? 6.935 6.926 -4.292 1.00 67.38 252 LEU A O 1
ATOM 1966 N N . PRO A 1 253 ? 4.772 6.319 -4.135 1.00 62.38 253 PRO A N 1
ATOM 1967 C CA . PRO A 1 253 ? 4.269 7.584 -4.655 1.00 62.38 253 PRO A CA 1
ATOM 1968 C C . PRO A 1 253 ? 4.422 8.710 -3.621 1.00 62.38 253 PRO A C 1
ATOM 1970 O O . PRO A 1 253 ? 4.220 8.517 -2.420 1.00 62.38 253 PRO A O 1
ATOM 1973 N N . GLU A 1 254 ? 4.743 9.916 -4.092 1.00 64.75 254 GLU A N 1
ATOM 1974 C CA . GLU A 1 254 ? 4.792 11.109 -3.240 1.00 64.75 254 GLU A CA 1
ATOM 1975 C C . GLU A 1 254 ? 3.389 11.664 -2.970 1.00 64.75 254 GLU A C 1
ATOM 1977 O O . GLU A 1 254 ? 2.476 11.501 -3.782 1.00 64.75 254 GLU A O 1
ATOM 1982 N N . MET A 1 255 ? 3.202 12.369 -1.848 1.00 68.81 255 MET A N 1
ATOM 1983 C CA . MET A 1 255 ? 1.890 12.890 -1.449 1.00 68.81 255 MET A CA 1
ATOM 1984 C C . MET A 1 255 ? 1.939 14.239 -0.754 1.00 68.81 255 MET A C 1
ATOM 1986 O O . MET A 1 255 ? 2.867 14.536 -0.006 1.00 68.81 255 MET A O 1
ATOM 1990 N N . TYR A 1 256 ? 0.867 15.008 -0.930 1.00 70.00 256 TYR A N 1
ATOM 1991 C CA . TYR A 1 256 ? 0.741 16.358 -0.402 1.00 70.00 256 TYR A CA 1
ATOM 1992 C C . TYR A 1 256 ? -0.682 16.625 0.099 1.00 70.00 256 TYR A C 1
ATOM 1994 O O . TYR A 1 256 ? -1.663 16.258 -0.553 1.00 70.00 256 TYR A O 1
ATOM 2002 N N . ILE A 1 257 ? -0.798 17.324 1.231 1.00 65.19 257 ILE A N 1
ATOM 2003 C CA . ILE A 1 257 ? -2.056 17.916 1.706 1.00 65.19 257 ILE A CA 1
ATOM 2004 C C . ILE A 1 257 ? -1.971 19.421 1.467 1.00 65.19 257 ILE A C 1
ATOM 2006 O O . ILE A 1 257 ? -1.093 20.084 2.002 1.00 65.19 257 ILE A O 1
ATOM 2010 N N . ARG A 1 258 ? -2.905 19.967 0.680 1.00 66.56 258 ARG A N 1
ATOM 2011 C CA . ARG A 1 258 ? -2.975 21.389 0.284 1.00 66.56 258 ARG A CA 1
ATOM 2012 C C . ARG A 1 258 ? -1.784 21.881 -0.556 1.00 66.56 258 ARG A C 1
ATOM 2014 O O . ARG A 1 258 ? -1.449 23.061 -0.527 1.00 66.56 258 ARG A O 1
ATOM 2021 N N . GLY A 1 259 ? -1.216 21.008 -1.386 1.00 62.03 259 GLY A N 1
ATOM 2022 C CA . GLY A 1 259 ? -0.111 21.360 -2.282 1.00 62.03 259 GLY A CA 1
ATOM 2023 C C . GLY A 1 259 ? 1.234 21.455 -1.558 1.00 62.03 259 GLY A C 1
ATOM 2024 O O . GLY A 1 259 ? 1.393 20.954 -0.451 1.00 62.03 259 GLY A O 1
ATOM 2025 N N . ARG A 1 260 ? 2.230 22.048 -2.217 1.00 63.66 260 ARG A N 1
ATOM 2026 C CA . ARG A 1 260 ? 3.610 22.086 -1.729 1.00 63.66 260 ARG A CA 1
ATOM 2027 C C . ARG A 1 260 ? 3.867 23.356 -0.917 1.00 63.66 260 ARG A C 1
ATOM 2029 O O . ARG A 1 260 ? 3.929 24.442 -1.486 1.00 63.66 260 ARG A O 1
ATOM 2036 N N . SER A 1 261 ? 4.023 23.218 0.395 1.00 54.47 261 SER A N 1
ATOM 2037 C CA . SER A 1 261 ? 4.222 24.333 1.335 1.00 54.47 261 SER A CA 1
ATOM 2038 C C . SER A 1 261 ? 5.676 24.827 1.399 1.00 54.47 261 SER A C 1
ATOM 2040 O O . SER A 1 261 ? 5.910 25.985 1.740 1.00 54.47 261 SER A O 1
ATOM 2042 N N . GLY A 1 262 ? 6.656 23.973 1.080 1.00 56.19 262 GLY A N 1
ATOM 2043 C CA . GLY A 1 262 ? 8.089 24.257 1.199 1.00 56.19 262 GLY A CA 1
ATOM 2044 C C . GLY A 1 262 ? 8.866 24.164 -0.119 1.00 56.19 262 GLY A C 1
ATOM 2045 O O . GLY A 1 262 ? 8.698 23.227 -0.908 1.00 56.19 262 GLY A O 1
ATOM 2046 N N . VAL A 1 263 ? 9.785 25.115 -0.326 1.00 48.53 263 VAL A N 1
ATOM 2047 C CA . VAL A 1 263 ? 10.788 25.076 -1.402 1.00 48.53 263 VAL A CA 1
ATOM 2048 C C . VAL A 1 263 ? 11.930 24.169 -0.948 1.00 48.53 263 VAL A C 1
ATOM 2050 O O . VAL A 1 263 ? 12.827 24.571 -0.216 1.00 48.53 263 VAL A O 1
ATOM 2053 N N . GLY A 1 264 ? 11.832 22.904 -1.330 1.00 47.69 264 GLY A N 1
ATOM 2054 C CA . GLY A 1 264 ? 12.768 21.851 -0.966 1.00 47.69 264 GLY A CA 1
ATOM 2055 C C . GLY A 1 264 ? 12.317 20.576 -1.649 1.00 47.69 264 GLY A C 1
ATOM 2056 O O . GLY A 1 264 ? 11.476 19.842 -1.131 1.00 47.69 264 GLY A O 1
ATOM 2057 N N . VAL A 1 265 ? 12.783 20.374 -2.876 1.00 42.84 265 VAL A N 1
ATOM 2058 C CA . VAL A 1 265 ? 12.817 19.046 -3.484 1.00 42.84 265 VAL A CA 1
ATOM 2059 C C . VAL A 1 265 ? 14.153 18.500 -3.038 1.00 42.84 265 VAL A C 1
ATOM 2061 O O . VAL A 1 265 ? 15.189 18.983 -3.477 1.00 42.84 265 VAL A O 1
ATOM 2064 N N . ARG A 1 266 ? 14.147 17.506 -2.157 1.00 44.50 266 ARG A N 1
ATOM 2065 C CA . ARG A 1 266 ? 14.991 16.386 -2.528 1.00 44.50 266 ARG A CA 1
ATOM 2066 C C . ARG A 1 266 ? 14.166 15.728 -3.620 1.00 44.50 266 ARG A C 1
ATOM 2068 O O . ARG A 1 266 ? 13.175 15.076 -3.312 1.00 44.50 266 ARG A O 1
ATOM 2075 N N . ASP A 1 267 ? 14.499 16.027 -4.879 1.00 41.53 267 ASP A N 1
ATOM 2076 C CA . ASP A 1 267 ? 14.363 14.994 -5.905 1.00 41.53 267 ASP A CA 1
ATOM 2077 C C . ASP A 1 267 ? 14.837 13.715 -5.226 1.00 41.53 267 ASP A C 1
ATOM 2079 O O . ASP A 1 267 ? 15.875 13.782 -4.556 1.00 41.53 267 ASP A O 1
ATOM 2083 N N . LEU A 1 268 ? 14.040 12.640 -5.277 1.00 42.66 268 LEU A N 1
ATOM 2084 C CA . LEU A 1 268 ? 14.435 11.339 -4.738 1.00 42.66 268 LEU A CA 1
ATOM 2085 C C . LEU A 1 268 ? 15.930 11.179 -4.985 1.00 42.66 268 LEU A C 1
ATOM 2087 O O . LEU A 1 268 ? 16.355 11.237 -6.142 1.00 42.66 268 LEU A O 1
ATOM 2091 N N . ASP A 1 269 ? 16.700 11.175 -3.894 1.00 35.53 269 ASP A N 1
ATOM 2092 C CA . ASP A 1 269 ? 18.149 11.311 -3.948 1.00 35.53 269 ASP A CA 1
ATOM 2093 C C . ASP A 1 269 ? 18.624 10.292 -4.979 1.00 35.53 269 ASP A C 1
ATOM 2095 O O . ASP A 1 269 ? 18.321 9.103 -4.848 1.00 35.53 269 ASP A O 1
ATOM 2099 N N . LYS A 1 270 ? 19.270 10.758 -6.054 1.00 41.25 270 LYS A N 1
ATOM 2100 C CA . LYS A 1 270 ? 19.616 9.915 -7.212 1.00 41.25 270 LYS A CA 1
ATOM 2101 C C . LYS A 1 270 ? 20.531 8.746 -6.810 1.00 41.25 270 LYS A C 1
ATOM 2103 O O . LYS A 1 270 ? 20.794 7.880 -7.637 1.00 41.25 270 LYS A O 1
ATOM 2108 N N . ASP A 1 271 ? 20.992 8.746 -5.556 1.00 44.06 271 ASP A N 1
ATOM 2109 C CA . ASP A 1 271 ? 21.950 7.820 -4.982 1.00 44.06 271 ASP A CA 1
ATOM 2110 C C . ASP A 1 271 ? 21.675 7.434 -3.507 1.00 44.06 271 ASP A C 1
ATOM 2112 O O . ASP A 1 271 ? 22.579 7.438 -2.676 1.00 44.06 271 ASP A O 1
ATOM 2116 N N . GLN A 1 272 ? 20.437 7.078 -3.133 1.00 37.25 272 GLN A N 1
ATOM 2117 C CA . GLN A 1 272 ? 20.201 6.377 -1.857 1.00 37.25 272 GLN A CA 1
ATOM 2118 C C . GLN A 1 272 ? 19.351 5.125 -2.046 1.00 37.25 272 GLN A C 1
ATOM 2120 O O . GLN A 1 272 ? 18.133 5.210 -2.039 1.00 37.25 272 GLN A O 1
ATOM 2125 N N . LEU A 1 273 ? 20.042 3.995 -2.252 1.00 43.38 273 LEU A N 1
ATOM 2126 C CA . LEU A 1 273 ? 19.882 2.600 -1.769 1.00 43.38 273 LEU A CA 1
ATOM 2127 C C . LEU A 1 273 ? 18.504 2.011 -1.352 1.00 43.38 273 LEU A C 1
ATOM 2129 O O . LEU A 1 273 ? 18.440 0.829 -1.025 1.00 43.38 273 LEU A O 1
ATOM 2133 N N . SER A 1 274 ? 17.399 2.754 -1.364 1.00 45.97 274 SER A N 1
ATOM 2134 C CA . SER A 1 274 ? 16.035 2.272 -1.162 1.00 45.97 274 SER A CA 1
ATOM 2135 C C . SER A 1 274 ? 15.028 3.270 -1.754 1.00 45.97 274 SER A C 1
ATOM 2137 O O . SER A 1 274 ? 14.664 4.255 -1.112 1.00 45.97 274 SER A O 1
ATOM 2139 N N . LYS A 1 275 ? 14.521 2.992 -2.966 1.00 50.66 275 LYS A N 1
ATOM 2140 C CA . LYS A 1 275 ? 13.430 3.752 -3.623 1.00 50.66 275 LYS A CA 1
ATOM 2141 C C . LYS A 1 275 ? 12.124 3.784 -2.807 1.00 50.66 275 LYS A C 1
ATOM 2143 O O . LYS A 1 275 ? 11.221 4.562 -3.116 1.00 50.66 275 LYS A O 1
ATOM 2148 N N . SER A 1 276 ? 12.015 2.943 -1.775 1.00 47.31 276 SER A N 1
ATOM 2149 C CA . SER A 1 276 ? 10.844 2.858 -0.905 1.00 47.31 276 SER A CA 1
ATOM 2150 C C . SER A 1 276 ? 10.883 3.818 0.285 1.00 47.31 276 SER A C 1
ATOM 2152 O O . SER A 1 276 ? 9.831 4.085 0.854 1.00 47.31 276 SER A O 1
ATOM 2154 N N . ASN A 1 277 ? 12.045 4.364 0.668 1.00 47.84 277 ASN A N 1
ATOM 2155 C CA . ASN A 1 277 ? 12.153 5.166 1.888 1.00 47.84 277 ASN A CA 1
ATOM 2156 C C . ASN A 1 277 ? 12.013 6.662 1.570 1.00 47.84 277 ASN A C 1
ATOM 2158 O O . ASN A 1 277 ? 12.987 7.347 1.263 1.00 47.84 277 ASN A O 1
ATOM 2162 N N . LEU A 1 278 ? 10.803 7.205 1.709 1.00 50.38 278 LEU A N 1
ATOM 2163 C CA . LEU A 1 278 ? 10.569 8.654 1.699 1.00 50.38 278 LEU A CA 1
ATOM 2164 C C . LEU A 1 278 ? 10.884 9.272 3.077 1.00 50.38 278 LEU A C 1
ATOM 2166 O O . LEU A 1 278 ? 10.021 9.862 3.727 1.00 50.38 278 LEU A O 1
ATOM 2170 N N . GLU A 1 279 ? 12.114 9.117 3.562 1.00 47.62 279 GLU A N 1
ATOM 2171 C CA . GLU A 1 279 ? 12.551 9.758 4.805 1.00 47.62 279 GLU A CA 1
ATOM 2172 C C . GLU A 1 279 ? 13.016 11.198 4.514 1.00 47.62 279 GLU A C 1
ATOM 2174 O O . GLU A 1 279 ? 13.891 11.431 3.683 1.00 47.62 279 GLU A O 1
ATOM 2179 N N . ASN A 1 280 ? 12.451 12.181 5.232 1.00 49.84 280 ASN A N 1
ATOM 2180 C CA . ASN A 1 280 ? 12.813 13.613 5.198 1.00 49.84 280 ASN A CA 1
ATOM 2181 C C . ASN A 1 280 ? 12.248 14.492 4.060 1.00 49.84 280 ASN A C 1
ATOM 2183 O O . ASN A 1 280 ? 12.821 15.550 3.787 1.00 49.84 280 ASN A O 1
ATOM 2187 N N . ASN A 1 281 ? 11.118 14.152 3.427 1.00 58.31 281 ASN A N 1
ATOM 2188 C CA . ASN A 1 281 ? 10.429 15.130 2.570 1.00 58.31 281 ASN A CA 1
ATOM 2189 C C . ASN A 1 281 ? 9.681 16.157 3.453 1.00 58.31 281 ASN A C 1
ATOM 2191 O O . ASN A 1 281 ? 8.725 15.786 4.141 1.00 58.31 281 ASN A O 1
ATOM 2195 N N . PRO A 1 282 ? 10.066 17.451 3.432 1.00 58.94 282 PRO A N 1
ATOM 2196 C CA . PRO A 1 282 ? 9.501 18.478 4.305 1.00 58.94 282 PRO A CA 1
ATOM 2197 C C . PRO A 1 282 ? 8.058 18.850 3.958 1.00 58.94 282 PRO A C 1
ATOM 2199 O O . PRO A 1 282 ? 7.515 19.743 4.594 1.00 58.94 282 PRO A O 1
ATOM 2202 N N . ASN A 1 283 ? 7.460 18.215 2.948 1.00 67.44 283 ASN A N 1
ATOM 2203 C CA . ASN A 1 283 ? 6.096 18.443 2.486 1.00 67.44 283 ASN A CA 1
ATOM 2204 C C . ASN A 1 283 ? 5.173 17.224 2.699 1.00 67.44 283 ASN A C 1
ATOM 2206 O O . ASN A 1 283 ? 3.982 17.323 2.405 1.00 67.44 283 ASN A O 1
ATOM 2210 N N . LEU A 1 284 ? 5.692 16.088 3.195 1.00 73.50 284 LEU A N 1
ATOM 2211 C CA . LEU A 1 284 ? 4.859 14.921 3.506 1.00 73.50 284 LEU A CA 1
ATOM 2212 C C . LEU A 1 284 ? 4.019 15.177 4.769 1.00 73.50 284 LEU A C 1
ATOM 2214 O O . LEU A 1 284 ? 4.532 15.750 5.738 1.00 73.50 284 LEU A O 1
ATOM 2218 N N . PRO A 1 285 ? 2.743 14.749 4.788 1.00 79.94 285 PRO A N 1
ATOM 2219 C CA . PRO A 1 285 ? 1.935 14.780 5.998 1.00 79.94 285 PRO A CA 1
ATOM 2220 C C . PRO A 1 285 ? 2.400 13.716 6.997 1.00 79.94 285 PRO A C 1
ATOM 2222 O O . PRO A 1 285 ? 2.963 12.686 6.622 1.00 79.94 285 PRO A O 1
ATOM 2225 N N . THR A 1 286 ? 2.128 13.939 8.282 1.00 84.62 286 THR A N 1
ATOM 2226 C CA . THR A 1 286 ? 2.403 12.937 9.323 1.00 84.62 286 THR A CA 1
ATOM 2227 C C . THR A 1 286 ? 1.273 11.912 9.385 1.00 84.62 286 THR A C 1
ATOM 2229 O O . THR A 1 286 ? 0.098 12.284 9.427 1.00 84.62 286 THR A O 1
ATOM 2232 N N . PHE A 1 287 ? 1.616 10.626 9.448 1.00 86.81 287 PHE A N 1
ATOM 2233 C CA . PHE A 1 287 ? 0.653 9.536 9.598 1.00 86.81 287 PHE A CA 1
ATOM 2234 C C . PHE A 1 287 ? 0.662 9.005 11.026 1.00 86.81 287 PHE A C 1
ATOM 2236 O O . PHE A 1 287 ? 1.711 8.668 11.571 1.00 86.81 287 PHE A O 1
ATOM 2243 N N . ILE A 1 288 ? -0.520 8.922 11.630 1.00 87.62 288 ILE A N 1
ATOM 2244 C CA . ILE A 1 288 ? -0.708 8.477 13.010 1.00 87.62 288 ILE A CA 1
ATOM 2245 C C . ILE A 1 288 ? -1.661 7.289 13.001 1.00 87.62 288 ILE A C 1
ATOM 2247 O O . ILE A 1 288 ? -2.841 7.462 12.723 1.00 87.62 288 ILE A O 1
ATOM 2251 N N . MET A 1 289 ? -1.183 6.094 13.330 1.00 87.56 289 MET A N 1
ATOM 2252 C CA . MET A 1 289 ? -2.000 4.886 13.438 1.00 87.56 289 MET A CA 1
ATOM 2253 C C . MET A 1 289 ? -2.243 4.552 14.908 1.00 87.56 289 MET A C 1
ATOM 2255 O O . MET A 1 289 ? -1.302 4.324 15.665 1.00 87.56 289 MET A O 1
ATOM 2259 N N . ASP A 1 290 ? -3.507 4.571 15.332 1.00 84.69 290 ASP A N 1
ATOM 2260 C CA . ASP A 1 290 ? -3.933 4.299 16.715 1.00 84.69 290 ASP A CA 1
ATOM 2261 C C . ASP A 1 290 ? -3.187 5.122 17.790 1.00 84.69 290 ASP A C 1
ATOM 2263 O O . ASP A 1 290 ? -3.017 4.695 18.935 1.00 84.69 290 ASP A O 1
ATOM 2267 N N . GLY A 1 291 ? -2.762 6.335 17.422 1.00 81.88 291 GLY A N 1
ATOM 2268 C CA . GLY A 1 291 ? -2.037 7.266 18.290 1.00 81.88 291 GLY A CA 1
ATOM 2269 C C . GLY A 1 291 ? -0.509 7.178 18.210 1.00 81.88 291 GLY A C 1
ATOM 2270 O O . GLY A 1 291 ? 0.154 7.901 18.946 1.00 81.88 291 GLY A O 1
ATOM 2271 N N . PHE A 1 292 ? 0.047 6.342 17.331 1.00 85.25 292 PHE A N 1
ATOM 2272 C CA . PHE A 1 292 ? 1.490 6.205 17.113 1.00 85.25 292 PHE A CA 1
ATOM 2273 C C . PHE A 1 292 ? 1.891 6.670 15.712 1.00 85.25 292 PHE A C 1
ATOM 2275 O O . PHE A 1 292 ? 1.170 6.415 14.751 1.00 85.25 292 PHE A O 1
ATOM 2282 N N . GLU A 1 293 ? 3.034 7.347 15.585 1.00 84.12 293 GLU A N 1
ATOM 2283 C CA . GLU A 1 293 ? 3.584 7.751 14.284 1.00 84.12 293 GLU A CA 1
ATOM 2284 C C . GLU A 1 293 ? 4.016 6.513 13.488 1.00 84.12 293 GLU A C 1
ATOM 2286 O O . GLU A 1 293 ? 4.669 5.616 14.023 1.00 84.12 293 GLU A O 1
ATOM 2291 N N . VAL A 1 294 ? 3.617 6.449 12.218 1.00 82.88 294 VAL A N 1
ATOM 2292 C CA . VAL A 1 294 ? 3.954 5.350 11.305 1.00 82.88 294 VAL A CA 1
ATOM 2293 C C . VAL A 1 294 ? 4.548 5.890 10.013 1.00 82.88 294 VAL A C 1
ATOM 2295 O O . VAL A 1 294 ? 4.219 6.993 9.573 1.00 82.88 294 VAL A O 1
ATOM 2298 N N . SER A 1 295 ? 5.415 5.095 9.387 1.00 79.31 295 SER A N 1
ATOM 2299 C CA . SER A 1 295 ? 5.983 5.429 8.083 1.00 79.31 295 SER A CA 1
ATOM 2300 C C . SER A 1 295 ? 4.922 5.377 6.984 1.00 79.31 295 SER A C 1
ATOM 2302 O O . SER A 1 295 ? 3.914 4.672 7.083 1.00 79.31 295 SER A O 1
ATOM 2304 N N . ILE A 1 296 ? 5.177 6.093 5.890 1.00 76.12 296 ILE A N 1
ATOM 2305 C CA . ILE A 1 296 ? 4.314 6.045 4.712 1.00 76.12 296 ILE A CA 1
ATOM 2306 C C . ILE A 1 296 ? 4.273 4.647 4.076 1.00 76.12 296 ILE A C 1
ATOM 2308 O O . ILE A 1 296 ? 3.200 4.182 3.698 1.00 76.12 296 ILE A O 1
ATOM 2312 N N . GLU A 1 297 ? 5.398 3.928 4.043 1.00 74.50 297 GLU A N 1
ATOM 2313 C CA . GLU A 1 297 ? 5.445 2.527 3.594 1.00 74.50 297 GLU A CA 1
ATOM 2314 C C . GLU A 1 297 ? 4.377 1.683 4.303 1.00 74.50 297 GLU A C 1
ATOM 2316 O O . GLU A 1 297 ? 3.607 0.969 3.661 1.00 74.50 297 GLU A O 1
ATOM 2321 N N . LYS A 1 298 ? 4.261 1.835 5.631 1.00 80.25 298 LYS A N 1
ATOM 2322 C CA . LYS A 1 298 ? 3.279 1.107 6.444 1.00 80.25 298 LYS A CA 1
ATOM 2323 C C . LYS A 1 298 ? 1.837 1.428 6.049 1.00 80.25 298 LYS A C 1
ATOM 2325 O O . LYS A 1 298 ? 0.994 0.540 6.119 1.00 80.25 298 LYS A O 1
ATOM 2330 N N . VAL A 1 299 ? 1.550 2.675 5.674 1.00 82.06 299 VAL A N 1
ATOM 2331 C CA . VAL A 1 299 ? 0.202 3.131 5.296 1.00 82.06 299 VAL A CA 1
ATOM 2332 C C . VAL A 1 299 ? -0.165 2.691 3.882 1.00 82.06 299 VAL A C 1
ATOM 2334 O O . VAL A 1 299 ? -1.285 2.231 3.676 1.00 82.06 299 VAL A O 1
ATOM 2337 N N . TYR A 1 300 ? 0.766 2.791 2.929 1.00 79.44 300 TYR A N 1
ATOM 2338 C CA . TYR A 1 300 ? 0.567 2.330 1.550 1.00 79.44 300 TYR A CA 1
ATOM 2339 C C . TYR A 1 300 ? 0.286 0.819 1.501 1.00 79.44 300 TYR A C 1
ATOM 2341 O O . TYR A 1 300 ? -0.589 0.361 0.769 1.00 79.44 300 TYR A O 1
ATOM 2349 N N . ASP A 1 301 ? 0.975 0.050 2.348 1.00 77.88 301 ASP A N 1
ATOM 2350 C CA . ASP A 1 301 ? 0.823 -1.405 2.437 1.00 77.88 301 ASP A CA 1
ATOM 2351 C C . ASP A 1 301 ? -0.341 -1.877 3.320 1.00 77.88 301 ASP A C 1
ATOM 2353 O O . ASP A 1 301 ? -0.565 -3.085 3.451 1.00 77.88 301 ASP A O 1
ATOM 2357 N N . LEU A 1 302 ? -1.064 -0.961 3.966 1.00 81.25 302 LEU A N 1
ATOM 2358 C CA . LEU A 1 302 ? -2.122 -1.318 4.902 1.00 81.25 302 LEU A CA 1
ATOM 2359 C C . LEU A 1 302 ? -3.337 -1.889 4.161 1.00 81.25 302 LEU A C 1
ATOM 2361 O O . LEU A 1 302 ? -3.836 -1.303 3.203 1.00 81.25 302 LEU A O 1
ATOM 2365 N N . ASP A 1 303 ? -3.857 -3.017 4.644 1.00 81.38 303 ASP A N 1
ATOM 2366 C CA . ASP A 1 303 ? -5.093 -3.598 4.118 1.00 81.38 303 ASP A CA 1
ATOM 2367 C C . ASP A 1 303 ? -6.297 -2.692 4.474 1.00 81.38 303 ASP A C 1
ATOM 2369 O O . ASP A 1 303 ? -6.575 -2.494 5.666 1.00 81.38 303 ASP A O 1
ATOM 2373 N N . PRO A 1 304 ? -7.062 -2.172 3.488 1.00 82.88 304 PRO A N 1
ATOM 2374 C CA . PRO A 1 304 ? -8.239 -1.337 3.742 1.00 82.88 304 PRO A CA 1
ATOM 2375 C C . PRO A 1 304 ? -9.317 -2.006 4.611 1.00 82.88 304 PRO A C 1
ATOM 2377 O O . PRO A 1 304 ? -10.136 -1.323 5.229 1.00 82.88 304 PRO A O 1
ATOM 2380 N N . THR A 1 305 ? -9.357 -3.341 4.682 1.00 83.31 305 THR A N 1
ATOM 2381 C CA . THR A 1 305 ? -10.281 -4.084 5.559 1.00 83.31 305 THR A CA 1
ATOM 2382 C C . THR A 1 305 ? -9.932 -3.949 7.040 1.00 83.31 305 THR A C 1
ATOM 2384 O O . THR A 1 305 ? -10.801 -4.121 7.897 1.00 83.31 305 THR A O 1
ATOM 2387 N N . ARG A 1 306 ? -8.684 -3.588 7.356 1.00 85.50 306 ARG A N 1
ATOM 2388 C CA . ARG A 1 306 ? -8.209 -3.360 8.725 1.00 85.50 306 ARG A CA 1
ATOM 2389 C C . ARG A 1 306 ? -8.402 -1.929 9.206 1.00 85.50 306 ARG A C 1
ATOM 2391 O O . ARG A 1 306 ? -8.128 -1.655 10.372 1.00 85.50 306 ARG A O 1
ATOM 2398 N N . ILE A 1 307 ? -8.929 -1.048 8.360 1.00 88.56 307 ILE A N 1
ATOM 2399 C CA . ILE A 1 307 ? -9.210 0.346 8.696 1.00 88.56 307 ILE A CA 1
ATOM 2400 C C . ILE A 1 307 ? -10.671 0.493 9.107 1.00 88.56 307 ILE A C 1
ATOM 2402 O O . ILE A 1 307 ? -11.591 0.158 8.355 1.00 88.56 307 ILE A O 1
ATOM 2406 N N . GLU A 1 308 ? -10.876 1.020 10.311 1.00 87.75 308 GLU A N 1
ATOM 2407 C CA . GLU A 1 308 ? -12.186 1.445 10.794 1.00 87.75 308 GLU A CA 1
ATOM 2408 C C . GLU A 1 308 ? -12.517 2.838 10.260 1.00 87.75 308 GLU A C 1
ATOM 2410 O O . GLU A 1 308 ? -13.593 3.059 9.700 1.00 87.75 308 GLU A O 1
ATOM 2415 N N . SER A 1 309 ? -11.579 3.776 10.399 1.00 88.69 309 SER A N 1
ATOM 2416 C CA . SER A 1 309 ? -11.729 5.130 9.876 1.00 88.69 309 SER A CA 1
ATOM 2417 C C . SER A 1 309 ? -10.382 5.797 9.633 1.00 88.69 309 SER A C 1
ATOM 2419 O O . SER A 1 309 ? -9.366 5.425 10.226 1.00 88.69 309 SER A O 1
ATOM 2421 N N . MET A 1 310 ? -10.395 6.805 8.771 1.00 89.25 310 MET A N 1
ATOM 2422 C CA . MET A 1 310 ? -9.258 7.662 8.490 1.00 89.25 310 MET A CA 1
ATOM 2423 C C . MET A 1 310 ? -9.698 9.122 8.565 1.00 89.25 310 MET A C 1
ATOM 2425 O O . MET A 1 310 ? -10.683 9.514 7.943 1.00 89.25 310 MET A O 1
ATOM 2429 N N . THR A 1 311 ? -8.981 9.928 9.339 1.00 87.81 311 THR A N 1
ATOM 2430 C CA . THR A 1 311 ? -9.295 11.334 9.586 1.00 87.81 311 THR A CA 1
ATOM 2431 C C . THR A 1 311 ? -8.139 12.206 9.124 1.00 87.81 311 THR A C 1
ATOM 2433 O O . THR A 1 311 ? -7.029 12.105 9.636 1.00 87.81 311 THR A O 1
ATOM 2436 N N . ILE A 1 312 ? -8.409 13.101 8.182 1.00 87.56 312 ILE A N 1
ATOM 2437 C CA . ILE A 1 312 ? -7.450 14.082 7.679 1.00 87.56 312 ILE A CA 1
ATOM 2438 C C . ILE A 1 312 ? -7.629 15.376 8.473 1.00 87.56 312 ILE A C 1
ATOM 2440 O O . ILE A 1 312 ? -8.685 16.008 8.410 1.00 87.56 312 ILE A O 1
ATOM 2444 N N . LEU A 1 313 ? -6.601 15.775 9.218 1.00 86.88 313 LEU A N 1
ATOM 2445 C CA . LEU A 1 313 ? -6.516 17.025 9.971 1.00 86.88 313 LEU A CA 1
ATOM 2446 C C . LEU A 1 313 ? -5.728 18.047 9.144 1.00 86.88 313 LEU A C 1
ATOM 2448 O O . LEU A 1 313 ? -4.545 17.842 8.869 1.00 86.88 313 LEU A O 1
ATOM 2452 N N . LYS A 1 314 ? -6.382 19.141 8.735 1.00 84.12 314 LYS A N 1
ATOM 2453 C CA . LYS A 1 314 ? -5.817 20.070 7.736 1.00 84.12 314 LYS A CA 1
ATOM 2454 C C . LYS A 1 314 ? -5.315 21.389 8.313 1.00 84.12 314 LYS A C 1
ATOM 2456 O O . LYS A 1 314 ? -4.451 22.024 7.717 1.00 84.12 314 LYS A O 1
ATOM 2461 N N . ASP A 1 315 ? -5.887 21.833 9.427 1.00 78.06 315 ASP A N 1
ATOM 2462 C CA . ASP A 1 315 ? -5.610 23.156 9.990 1.00 78.06 315 ASP A CA 1
ATOM 2463 C C . ASP A 1 315 ? -4.649 23.088 11.171 1.00 78.06 315 ASP A C 1
ATOM 2465 O O . ASP A 1 315 ? -4.689 22.143 11.955 1.00 78.06 315 ASP A O 1
ATOM 2469 N N . ALA A 1 316 ? -3.872 24.154 11.369 1.00 68.12 316 ALA A N 1
ATOM 2470 C CA . ALA A 1 316 ? -2.930 24.273 12.481 1.00 68.12 316 ALA A CA 1
ATOM 2471 C C . ALA A 1 316 ? -3.594 24.082 13.858 1.00 68.12 316 ALA A C 1
ATOM 2473 O O . ALA A 1 316 ? -2.998 23.494 14.753 1.00 68.12 316 ALA A O 1
ATOM 2474 N N . ALA A 1 317 ? -4.852 24.510 14.029 1.00 68.31 317 ALA A N 1
ATOM 2475 C CA . ALA A 1 317 ? -5.607 24.287 15.267 1.00 68.31 317 ALA A CA 1
ATOM 2476 C C . ALA A 1 317 ? -5.938 22.800 15.508 1.00 68.31 317 ALA A C 1
ATOM 2478 O O . ALA A 1 317 ? -5.997 22.356 16.651 1.00 68.31 317 ALA A O 1
ATOM 2479 N N . ALA A 1 318 ? -6.132 22.029 14.433 1.00 67.38 318 ALA A N 1
ATOM 2480 C CA . ALA A 1 318 ? -6.384 20.591 14.478 1.00 67.38 318 ALA A CA 1
ATOM 2481 C C . ALA A 1 318 ? -5.094 19.783 14.676 1.00 67.38 318 ALA A C 1
ATOM 2483 O O . ALA A 1 318 ? -5.112 18.735 15.319 1.00 67.38 318 ALA A O 1
ATOM 2484 N N . THR A 1 319 ? -3.982 20.266 14.121 1.00 73.69 319 THR A N 1
ATOM 2485 C CA . THR A 1 319 ? -2.701 19.556 14.097 1.00 73.69 319 THR A CA 1
ATOM 2486 C C . THR A 1 319 ? -1.739 19.974 15.210 1.00 73.69 319 THR A C 1
ATOM 2488 O O . THR A 1 319 ? -0.768 19.265 15.452 1.00 73.69 319 THR A O 1
ATOM 2491 N N . ALA A 1 320 ? -2.030 21.049 15.954 1.00 72.50 320 ALA A N 1
ATOM 2492 C CA . ALA A 1 320 ? -1.187 21.585 17.031 1.00 72.50 320 ALA A CA 1
ATOM 2493 C C . ALA A 1 320 ? -0.730 20.543 18.066 1.00 72.50 320 ALA A C 1
ATOM 2495 O O . ALA A 1 320 ? 0.373 20.647 18.597 1.00 72.50 320 ALA A O 1
ATOM 2496 N N . ILE A 1 321 ? -1.550 19.521 18.335 1.00 71.56 321 ILE A N 1
ATOM 2497 C CA . ILE A 1 321 ? -1.228 18.452 19.294 1.00 71.56 321 ILE A CA 1
ATOM 2498 C C . ILE A 1 321 ? -0.025 17.609 18.825 1.00 71.56 321 ILE A C 1
ATOM 2500 O O . ILE A 1 321 ? 0.691 17.045 19.645 1.00 71.56 321 ILE A O 1
ATOM 2504 N N . TYR A 1 322 ? 0.227 17.555 17.517 1.00 76.25 322 TYR A N 1
ATOM 2505 C CA . TYR A 1 322 ? 1.292 16.768 16.893 1.00 76.25 322 TYR A CA 1
ATOM 2506 C C . TYR A 1 322 ? 2.600 17.549 16.680 1.00 76.25 322 TYR A C 1
ATOM 2508 O O . TYR A 1 322 ? 3.589 16.988 16.211 1.00 76.25 322 TYR A O 1
ATOM 2516 N N . GLY A 1 323 ? 2.638 18.834 17.048 1.00 75.50 323 GLY A N 1
ATOM 2517 C CA . GLY A 1 323 ? 3.851 19.651 17.009 1.00 75.50 323 GLY A CA 1
ATOM 2518 C C . GLY A 1 323 ? 4.275 20.097 15.605 1.00 75.50 323 GLY A C 1
ATOM 2519 O O . GLY A 1 323 ? 3.467 20.208 14.687 1.00 75.50 323 GLY A O 1
ATOM 2520 N N . SER A 1 324 ? 5.566 20.401 15.441 1.00 70.62 324 SER A N 1
ATOM 2521 C CA . SER A 1 324 ? 6.112 21.041 14.232 1.00 70.62 324 SER A CA 1
ATOM 2522 C C . SER A 1 324 ? 6.031 20.181 12.966 1.00 70.62 324 SER A C 1
ATOM 2524 O O . SER A 1 324 ? 5.913 20.731 11.874 1.00 70.62 324 SER A O 1
ATOM 2526 N N . ARG A 1 325 ? 6.036 18.845 13.094 1.00 68.56 325 ARG A N 1
ATOM 2527 C CA . ARG A 1 325 ? 5.888 17.906 11.959 1.00 68.56 325 ARG A CA 1
ATOM 2528 C C . ARG A 1 325 ? 4.495 17.950 11.327 1.00 68.56 325 ARG A C 1
ATOM 2530 O O . ARG A 1 325 ? 4.325 17.626 10.160 1.00 68.56 325 ARG A O 1
ATOM 2537 N N . ALA A 1 326 ? 3.521 18.455 12.074 1.00 73.69 326 ALA A N 1
ATOM 2538 C CA . ALA A 1 326 ? 2.122 18.541 11.696 1.00 73.69 326 ALA A CA 1
ATOM 2539 C C . ALA A 1 326 ? 1.789 19.744 10.785 1.00 73.69 326 ALA A C 1
ATOM 2541 O O . ALA A 1 326 ? 0.619 19.985 10.468 1.00 73.69 326 ALA A O 1
ATOM 2542 N N . ALA A 1 327 ? 2.808 20.518 10.385 1.00 72.31 327 ALA A N 1
ATOM 2543 C CA . ALA A 1 327 ? 2.674 21.711 9.551 1.00 72.31 327 ALA A CA 1
ATOM 2544 C C . ALA A 1 327 ? 2.072 21.415 8.166 1.00 72.31 327 ALA A C 1
ATOM 2546 O O . ALA A 1 327 ? 1.347 22.250 7.631 1.00 72.31 327 ALA A O 1
ATOM 2547 N N . ASN A 1 328 ? 2.308 20.214 7.625 1.00 75.31 328 ASN A N 1
ATOM 2548 C CA . ASN A 1 328 ? 1.757 19.768 6.338 1.00 75.31 328 ASN A CA 1
ATOM 2549 C C . ASN A 1 328 ? 0.472 18.939 6.482 1.00 75.31 328 ASN A C 1
ATOM 2551 O O . ASN A 1 328 ? 0.081 18.244 5.550 1.00 75.31 328 ASN A O 1
ATOM 2555 N N . GLY A 1 329 ? -0.181 18.977 7.645 1.00 83.38 329 GLY A N 1
ATOM 2556 C CA . GLY A 1 329 ? -1.358 18.161 7.929 1.00 83.38 329 GLY A CA 1
ATOM 2557 C C . GLY A 1 329 ? -1.024 16.810 8.565 1.00 83.38 329 GLY A C 1
ATOM 2558 O O . GLY A 1 329 ? 0.109 16.327 8.524 1.00 83.38 329 GLY A O 1
ATOM 2559 N N . VAL A 1 330 ? -2.039 16.206 9.187 1.00 86.25 330 VAL A N 1
ATOM 2560 C CA . VAL A 1 330 ? -1.928 14.908 9.867 1.00 86.25 330 VAL A CA 1
ATOM 2561 C C . VAL A 1 330 ? -3.037 13.988 9.389 1.00 86.25 330 VAL A C 1
ATOM 2563 O O . VAL A 1 330 ? -4.204 14.375 9.375 1.00 86.25 330 VAL A O 1
ATOM 2566 N N . VAL A 1 331 ? -2.685 12.758 9.038 1.00 88.19 331 VAL A N 1
ATOM 2567 C CA . VAL A 1 331 ? -3.639 11.700 8.712 1.00 88.19 331 VAL A CA 1
ATOM 2568 C C . VAL A 1 331 ? -3.677 10.721 9.874 1.00 88.19 331 VAL A C 1
ATOM 2570 O O . VAL A 1 331 ? -2.714 10.008 10.144 1.00 88.19 331 VAL A O 1
ATOM 2573 N N . VAL A 1 332 ? -4.804 10.692 10.573 1.00 89.12 332 VAL A N 1
ATOM 2574 C CA . VAL A 1 332 ? -5.058 9.770 11.677 1.00 89.12 332 VAL A CA 1
ATOM 2575 C C . VAL A 1 332 ? -5.778 8.542 11.140 1.00 89.12 332 VAL A C 1
ATOM 2577 O O . VAL A 1 332 ? -6.839 8.653 10.537 1.00 89.12 332 VAL A O 1
ATOM 2580 N N . ILE A 1 333 ? -5.227 7.366 11.394 1.00 90.31 333 ILE A N 1
ATOM 2581 C CA . ILE A 1 333 ? -5.748 6.067 10.988 1.00 90.31 333 ILE A CA 1
ATOM 2582 C C . ILE A 1 333 ? -6.170 5.330 12.251 1.00 90.31 333 ILE A C 1
ATOM 2584 O O . ILE A 1 333 ? -5.400 5.210 13.204 1.00 90.31 333 ILE A O 1
ATOM 2588 N N . THR A 1 334 ? -7.403 4.843 12.266 1.00 89.12 334 THR A N 1
ATOM 2589 C CA . THR A 1 334 ? -7.925 3.993 13.337 1.00 89.12 334 THR A CA 1
ATOM 2590 C C . THR A 1 334 ? -8.140 2.597 12.790 1.00 89.12 334 THR A C 1
ATOM 2592 O O . THR A 1 334 ? -8.872 2.419 11.810 1.00 89.12 334 THR A O 1
ATOM 2595 N N . THR A 1 335 ? -7.488 1.613 13.402 1.00 88.88 335 THR A N 1
ATOM 2596 C CA . THR A 1 335 ? -7.634 0.217 12.992 1.00 88.88 335 THR A CA 1
ATOM 2597 C C . THR A 1 335 ? -8.861 -0.424 13.628 1.00 88.88 335 THR A C 1
ATOM 2599 O O . THR A 1 335 ? -9.353 0.004 14.673 1.00 88.88 335 THR A O 1
ATOM 2602 N N . VAL A 1 336 ? -9.379 -1.470 12.984 1.00 86.44 336 VAL A N 1
ATOM 2603 C CA . VAL A 1 336 ? -10.509 -2.239 13.512 1.00 86.44 336 VAL A CA 1
ATOM 2604 C C . VAL A 1 336 ? -10.093 -2.919 14.818 1.00 86.44 336 VAL A C 1
ATOM 2606 O O . VAL A 1 336 ? -9.259 -3.828 14.820 1.00 86.44 336 VAL A O 1
ATOM 2609 N N . ALA A 1 337 ? -10.703 -2.492 15.926 1.00 83.38 337 ALA A N 1
ATOM 2610 C CA . ALA A 1 337 ? -10.469 -3.083 17.237 1.00 83.38 337 ALA A CA 1
ATOM 2611 C C . ALA A 1 337 ? -11.069 -4.501 17.341 1.00 83.38 337 ALA A C 1
ATOM 2613 O O . ALA A 1 337 ? -12.183 -4.720 16.848 1.00 83.38 337 ALA A O 1
ATOM 2614 N N . PRO A 1 338 ? -10.411 -5.434 18.062 1.00 86.25 338 PRO A N 1
ATOM 2615 C CA . PRO A 1 338 ? -10.944 -6.777 18.252 1.00 86.25 338 PRO A CA 1
ATOM 2616 C C . PRO A 1 338 ? -12.311 -6.747 18.943 1.00 86.25 338 PRO A C 1
ATOM 2618 O O . PRO A 1 338 ? -12.514 -6.037 19.943 1.00 86.25 338 PRO A O 1
ATOM 2621 N N . LYS A 1 339 ? -13.265 -7.523 18.426 1.00 86.50 339 LYS A N 1
ATOM 2622 C CA . LYS A 1 339 ? -14.626 -7.593 18.975 1.00 86.50 339 LYS A CA 1
ATOM 2623 C C . LYS A 1 339 ? -14.741 -8.654 20.081 1.00 86.50 339 LYS A C 1
ATOM 2625 O O . LYS A 1 339 ? -14.179 -9.738 19.955 1.00 86.50 339 LYS A O 1
ATOM 2630 N N . PRO A 1 340 ? -15.482 -8.370 21.171 1.00 87.19 340 PRO A N 1
ATOM 2631 C CA . PRO A 1 340 ? -15.765 -9.372 22.192 1.00 87.19 340 PRO A CA 1
ATOM 2632 C C . PRO A 1 340 ? -16.776 -10.401 21.667 1.00 87.19 340 PRO A C 1
ATOM 2634 O O . PRO A 1 340 ? -17.660 -10.057 20.881 1.00 87.19 340 PRO A O 1
ATOM 2637 N N . GLY A 1 341 ? -16.700 -11.630 22.170 1.00 90.12 341 GLY A N 1
ATOM 2638 C CA . GLY A 1 341 ? -17.619 -12.713 21.841 1.00 90.12 341 GLY A CA 1
ATOM 2639 C C . GLY A 1 341 ? -16.901 -13.981 21.392 1.00 90.12 341 GLY A C 1
ATOM 2640 O O . GLY A 1 341 ? -15.754 -14.242 21.764 1.00 90.12 341 GLY A O 1
ATOM 2641 N N . GLU A 1 342 ? -17.619 -14.780 20.607 1.00 91.12 342 GLU A N 1
ATOM 2642 C CA . GLU A 1 342 ? -17.085 -15.990 19.988 1.00 91.12 342 GLU A CA 1
ATOM 2643 C C . GLU A 1 342 ? -15.909 -15.661 19.069 1.00 91.12 342 GLU A C 1
ATOM 2645 O O . GLU A 1 342 ? -15.816 -14.562 18.515 1.00 91.12 342 GLU A O 1
ATOM 2650 N N . VAL A 1 343 ? -15.011 -16.631 18.908 1.00 93.81 343 VAL A N 1
ATOM 2651 C CA . VAL A 1 343 ? -13.868 -16.493 18.009 1.00 93.81 343 VAL A CA 1
ATOM 2652 C C . VAL A 1 343 ? -14.381 -16.313 16.584 1.00 93.81 343 VAL A C 1
ATOM 2654 O O . VAL A 1 343 ? -15.098 -17.166 16.060 1.00 93.81 343 VAL A O 1
ATOM 2657 N N . ARG A 1 344 ? -14.007 -15.204 15.948 1.00 93.12 344 ARG A N 1
ATOM 2658 C CA . ARG A 1 344 ? -14.334 -14.903 14.555 1.00 93.12 344 ARG A CA 1
ATOM 2659 C C . ARG A 1 344 ? -13.070 -14.983 13.723 1.00 93.12 344 ARG A C 1
ATOM 2661 O O . ARG A 1 344 ? -12.073 -14.339 14.033 1.00 93.12 344 ARG A O 1
ATOM 2668 N N . VAL A 1 345 ? -13.144 -15.753 12.645 1.00 94.31 345 VAL A N 1
ATOM 2669 C CA . VAL A 1 345 ? -12.077 -15.871 11.654 1.00 94.31 345 VAL A CA 1
ATOM 2670 C C . VAL A 1 345 ? -12.542 -15.178 10.387 1.00 94.31 345 VAL A C 1
ATOM 2672 O O . VAL A 1 345 ? -13.603 -15.493 9.852 1.00 94.31 345 VAL A O 1
ATOM 2675 N N . SER A 1 346 ? -11.755 -14.214 9.932 1.00 92.00 346 SER A N 1
ATOM 2676 C CA . SER A 1 346 ? -11.976 -13.494 8.684 1.00 92.00 346 SER A CA 1
ATOM 2677 C C . SER A 1 346 ? -10.821 -13.800 7.746 1.00 92.00 346 SER A C 1
ATOM 2679 O O . SER A 1 346 ? -9.664 -13.743 8.155 1.00 92.00 346 SER A O 1
ATOM 2681 N N . TYR A 1 347 ? -11.139 -14.131 6.501 1.00 93.31 347 TYR A N 1
ATOM 2682 C CA . TYR A 1 347 ? -10.167 -14.310 5.433 1.00 93.31 347 TYR A CA 1
ATOM 2683 C C . TYR A 1 347 ? -10.549 -13.397 4.279 1.00 93.31 347 TYR A C 1
ATOM 2685 O O . TYR A 1 347 ? -11.710 -13.379 3.868 1.00 93.31 347 TYR A O 1
ATOM 2693 N N . ASN A 1 348 ? -9.576 -12.653 3.773 1.00 89.31 348 ASN A N 1
ATOM 2694 C CA . ASN A 1 348 ? -9.734 -11.789 2.623 1.00 89.31 348 ASN A CA 1
ATOM 2695 C C . ASN A 1 348 ? -8.680 -12.132 1.566 1.00 89.31 348 ASN A C 1
ATOM 2697 O O . ASN A 1 348 ? -7.511 -12.375 1.877 1.00 89.31 348 ASN A O 1
ATOM 2701 N N . PHE A 1 349 ? -9.129 -12.161 0.316 1.00 91.56 349 PHE A N 1
ATOM 2702 C CA . PHE A 1 349 ? -8.303 -12.389 -0.858 1.00 91.56 349 PHE A CA 1
ATOM 2703 C C . PHE A 1 349 ? -8.568 -11.275 -1.860 1.00 91.56 349 PHE A C 1
ATOM 2705 O O . PHE A 1 349 ? -9.708 -11.090 -2.290 1.00 91.56 349 PHE A O 1
ATOM 2712 N N . THR A 1 350 ? -7.508 -10.586 -2.263 1.00 87.44 350 THR A N 1
ATOM 2713 C CA . THR A 1 350 ? -7.562 -9.552 -3.296 1.00 87.44 350 THR A CA 1
ATOM 2714 C C . THR A 1 350 ? -6.620 -9.953 -4.418 1.00 87.44 350 THR A C 1
ATOM 2716 O O . THR A 1 350 ? -5.428 -10.108 -4.174 1.00 87.44 350 THR A O 1
ATOM 2719 N N . GLY A 1 351 ? -7.141 -10.121 -5.632 1.00 90.62 351 GLY A N 1
ATOM 2720 C CA . GLY A 1 351 ? -6.340 -10.352 -6.834 1.00 90.62 351 GLY A CA 1
ATOM 2721 C C . GLY A 1 351 ? -6.367 -9.126 -7.741 1.00 90.62 351 GLY A C 1
ATOM 2722 O O . GLY A 1 351 ? -7.445 -8.590 -7.999 1.00 90.62 351 GLY A O 1
ATOM 2723 N N . THR A 1 352 ? -5.207 -8.715 -8.244 1.00 87.44 352 THR A N 1
ATOM 2724 C CA . THR A 1 352 ? -5.062 -7.581 -9.166 1.00 87.44 352 THR A CA 1
ATOM 2725 C C . THR A 1 352 ? -4.365 -8.055 -10.432 1.00 87.44 352 THR A C 1
ATOM 2727 O O . THR A 1 352 ? -3.347 -8.736 -10.365 1.00 87.44 352 THR A O 1
ATOM 2730 N N . LEU A 1 353 ? -4.914 -7.705 -11.592 1.00 90.81 353 LEU A N 1
ATOM 2731 C CA . LEU A 1 353 ? -4.277 -7.934 -12.885 1.00 90.81 353 LEU A CA 1
ATOM 2732 C C . LEU A 1 353 ? -3.815 -6.586 -13.425 1.00 90.81 353 LEU A C 1
ATOM 2734 O O . LEU A 1 353 ? -4.646 -5.708 -13.658 1.00 90.81 353 LEU A O 1
ATOM 2738 N N . GLU A 1 354 ? -2.513 -6.433 -13.621 1.00 87.88 354 GLU A N 1
ATOM 2739 C CA . GLU A 1 354 ? -1.912 -5.206 -14.127 1.00 87.88 354 GLU A CA 1
ATOM 2740 C C . GLU A 1 354 ? -1.314 -5.447 -15.519 1.00 87.88 354 GLU A C 1
ATOM 2742 O O . GLU A 1 354 ? -0.669 -6.464 -15.800 1.00 87.88 354 GLU A O 1
ATOM 2747 N N . MET A 1 355 ? -1.603 -4.515 -16.427 1.00 90.38 355 MET A N 1
ATOM 2748 C CA . MET A 1 355 ? -1.176 -4.559 -17.822 1.00 90.38 355 MET A CA 1
ATOM 2749 C C . MET A 1 355 ? -0.524 -3.224 -18.179 1.00 90.38 355 MET A C 1
ATOM 2751 O O . MET A 1 355 ? -1.140 -2.182 -17.942 1.00 90.38 355 MET A O 1
ATOM 2755 N N . PRO A 1 356 ? 0.685 -3.233 -18.761 1.00 89.81 356 PRO A N 1
ATOM 2756 C CA . PRO A 1 356 ? 1.335 -2.007 -19.186 1.00 89.81 356 PRO A CA 1
ATOM 2757 C C . PRO A 1 356 ? 0.595 -1.390 -20.376 1.00 89.81 356 PRO A C 1
ATOM 2759 O O . PRO A 1 356 ? 0.335 -2.061 -21.378 1.00 89.81 356 PRO A O 1
ATOM 2762 N N . ASP A 1 357 ? 0.293 -0.098 -20.277 1.00 88.62 357 ASP A N 1
ATOM 2763 C CA . ASP A 1 357 ? -0.270 0.688 -21.369 1.00 88.62 357 ASP A CA 1
ATOM 2764 C C . ASP A 1 357 ? 0.818 1.552 -22.007 1.00 88.62 357 ASP A C 1
ATOM 2766 O O . ASP A 1 357 ? 1.406 2.416 -21.361 1.00 88.62 357 ASP A O 1
ATOM 2770 N N . LEU A 1 358 ? 1.090 1.302 -23.286 1.00 88.25 358 LEU A N 1
ATOM 2771 C CA . LEU A 1 358 ? 2.104 2.020 -24.056 1.00 88.25 358 LEU A CA 1
ATOM 2772 C C . LEU A 1 358 ? 1.506 3.027 -25.046 1.00 88.25 358 LEU A C 1
ATOM 2774 O O . LEU A 1 358 ? 2.247 3.594 -25.841 1.00 88.25 358 LEU A O 1
ATOM 2778 N N . ARG A 1 359 ? 0.186 3.256 -25.034 1.00 86.06 359 ARG A N 1
ATOM 2779 C CA . ARG A 1 359 ? -0.495 4.094 -26.041 1.00 86.06 359 ARG A CA 1
ATOM 2780 C C . ARG A 1 359 ? -0.040 5.553 -26.049 1.00 86.06 359 ARG A C 1
ATOM 2782 O O . ARG A 1 359 ? -0.081 6.182 -27.102 1.00 86.06 359 ARG A O 1
ATOM 2789 N N . ASP A 1 360 ? 0.417 6.067 -24.911 1.00 83.12 360 ASP A N 1
ATOM 2790 C CA . ASP A 1 360 ? 0.951 7.429 -24.808 1.00 83.12 360 ASP A CA 1
ATOM 2791 C C . ASP A 1 360 ? 2.324 7.575 -25.498 1.00 83.12 360 ASP A C 1
ATOM 2793 O O . ASP A 1 360 ? 2.727 8.681 -25.865 1.00 83.12 360 ASP A O 1
ATOM 2797 N N . TYR A 1 361 ? 3.035 6.465 -25.737 1.00 84.25 361 TYR A N 1
ATOM 2798 C CA . TYR A 1 361 ? 4.304 6.446 -26.462 1.00 84.25 361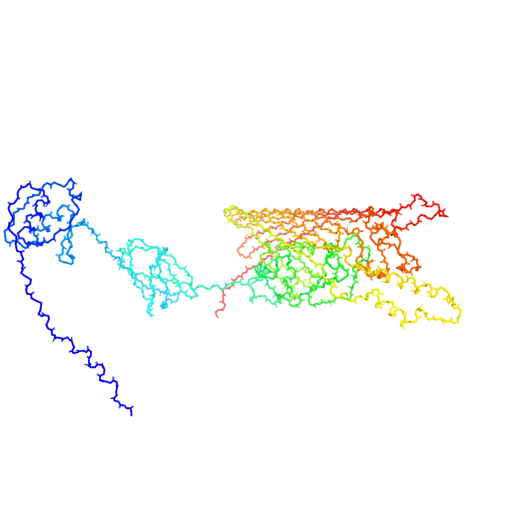 TYR A CA 1
ATOM 2799 C C . TYR A 1 361 ? 4.066 6.339 -27.972 1.00 84.25 361 TYR A C 1
ATOM 2801 O O . TYR A 1 361 ? 4.088 5.257 -28.553 1.00 84.25 361 TYR A O 1
ATOM 2809 N N . ASN A 1 362 ? 3.889 7.485 -28.630 1.00 87.06 362 ASN A N 1
ATOM 2810 C CA . ASN A 1 362 ? 3.826 7.567 -30.091 1.00 87.06 362 ASN A CA 1
ATOM 2811 C C . ASN A 1 362 ? 5.225 7.786 -30.697 1.00 87.06 362 ASN A C 1
ATOM 2813 O O . ASN A 1 362 ? 5.551 8.879 -31.166 1.00 87.06 362 ASN A O 1
ATOM 2817 N N . LEU A 1 363 ? 6.085 6.767 -30.606 1.00 87.69 363 LEU A N 1
ATOM 2818 C CA . LEU A 1 363 ? 7.422 6.798 -31.204 1.00 87.69 363 LEU A CA 1
ATOM 2819 C C . LEU A 1 363 ? 7.357 6.467 -32.700 1.00 87.69 363 LEU A C 1
ATOM 2821 O O . LEU A 1 363 ? 6.555 5.639 -33.124 1.00 87.69 363 LEU A O 1
ATOM 2825 N N . ALA A 1 364 ? 8.233 7.096 -33.486 1.00 91.44 364 ALA A N 1
ATOM 2826 C CA . ALA A 1 364 ? 8.347 6.823 -34.915 1.00 91.44 364 ALA A CA 1
ATOM 2827 C C . ALA A 1 364 ? 8.796 5.375 -35.159 1.00 91.44 364 ALA A C 1
ATOM 2829 O O . ALA A 1 364 ? 9.782 4.925 -34.566 1.00 91.44 364 ALA A O 1
ATOM 2830 N N . ASN A 1 365 ? 8.118 4.675 -36.069 1.00 92.38 365 ASN A N 1
ATOM 2831 C CA . ASN A 1 365 ? 8.589 3.375 -36.552 1.00 92.38 365 ASN A CA 1
ATOM 2832 C C . ASN A 1 365 ? 9.877 3.524 -37.384 1.00 92.38 365 ASN A C 1
ATOM 2834 O O . ASN A 1 365 ? 10.290 4.638 -37.722 1.00 92.38 365 ASN A O 1
ATOM 2838 N N . ALA A 1 366 ? 10.518 2.413 -37.753 1.00 94.19 366 ALA A N 1
ATOM 2839 C CA . ALA A 1 366 ? 11.770 2.450 -38.512 1.00 94.19 366 ALA A CA 1
ATOM 2840 C C . ALA A 1 366 ? 11.675 3.279 -39.812 1.00 94.19 366 ALA A C 1
ATOM 2842 O O . ALA A 1 366 ? 12.569 4.066 -40.118 1.00 94.19 366 ALA A O 1
ATOM 2843 N N . SER A 1 367 ? 10.576 3.177 -40.562 1.00 93.75 367 SER A N 1
ATOM 2844 C CA . SER A 1 367 ? 10.413 3.926 -41.820 1.00 93.75 367 SER A CA 1
ATOM 2845 C C . SER A 1 367 ? 10.240 5.427 -41.588 1.00 93.75 367 SER A C 1
ATOM 2847 O O . SER A 1 367 ? 10.898 6.239 -42.239 1.00 93.75 367 SER A O 1
ATOM 2849 N N . GLU A 1 368 ? 9.388 5.798 -40.635 1.00 94.81 368 GLU A N 1
ATOM 2850 C CA . GLU A 1 368 ? 9.151 7.189 -40.242 1.00 94.81 368 GLU A CA 1
ATOM 2851 C C . GLU A 1 368 ? 10.417 7.828 -39.679 1.00 94.81 368 GLU A C 1
ATOM 2853 O O . GLU A 1 368 ? 10.757 8.955 -40.036 1.00 94.81 368 GLU A O 1
ATOM 2858 N N . LYS A 1 369 ? 11.161 7.095 -38.846 1.00 94.38 369 LYS A N 1
ATOM 2859 C CA . LYS A 1 369 ? 12.428 7.560 -38.286 1.00 94.38 369 LYS A CA 1
ATOM 2860 C C . LYS A 1 369 ? 13.449 7.846 -39.387 1.00 94.38 369 LYS A C 1
ATOM 2862 O O . LYS A 1 369 ? 14.137 8.863 -39.297 1.00 94.38 369 LYS A O 1
ATOM 2867 N N . LEU A 1 370 ? 13.522 7.014 -40.432 1.00 94.00 370 LEU A N 1
ATOM 2868 C CA . LEU A 1 370 ? 14.488 7.207 -41.524 1.00 94.00 370 LEU A CA 1
ATOM 2869 C C . LEU A 1 370 ? 14.140 8.432 -42.347 1.00 94.00 370 LEU A C 1
ATOM 2871 O O . LEU A 1 370 ? 15.025 9.195 -42.732 1.00 94.00 370 LEU A O 1
ATOM 2875 N N . GLU A 1 371 ? 12.849 8.635 -42.573 1.00 94.06 371 GLU A N 1
ATOM 2876 C CA . GLU A 1 371 ? 12.359 9.813 -43.264 1.00 94.06 371 GLU A CA 1
ATOM 2877 C C . GLU A 1 371 ? 12.601 11.087 -42.448 1.00 94.06 371 GLU A C 1
ATOM 2879 O O . GLU A 1 371 ? 13.073 12.078 -43.000 1.00 94.06 371 GLU A O 1
ATOM 2884 N N . ILE A 1 372 ? 12.388 11.057 -41.128 1.00 94.62 372 ILE A N 1
ATOM 2885 C CA . ILE A 1 372 ? 12.721 12.173 -40.231 1.00 94.62 372 ILE A CA 1
ATOM 2886 C C . ILE A 1 372 ? 14.219 12.490 -40.294 1.00 94.62 372 ILE A C 1
ATOM 2888 O O . ILE A 1 372 ? 14.591 13.652 -40.429 1.00 94.62 372 ILE A O 1
ATOM 2892 N N . GLU A 1 373 ? 15.088 11.479 -40.223 1.00 92.88 373 GLU A N 1
ATOM 2893 C CA . GLU A 1 373 ? 16.541 11.674 -40.314 1.00 92.88 373 GLU A CA 1
ATOM 2894 C C . GLU A 1 373 ? 16.964 12.246 -41.676 1.00 92.88 373 GLU A C 1
ATOM 2896 O O . GLU A 1 373 ? 17.842 13.108 -41.741 1.00 92.88 373 GLU A O 1
ATOM 2901 N N . ARG A 1 374 ? 16.308 11.813 -42.759 1.00 92.56 374 ARG A N 1
ATOM 2902 C CA . ARG A 1 374 ? 16.518 12.347 -44.108 1.00 92.56 374 ARG A CA 1
ATOM 2903 C C . ARG A 1 374 ? 16.085 13.803 -44.223 1.00 92.56 374 ARG A C 1
ATOM 2905 O O . ARG A 1 374 ? 16.847 14.612 -44.735 1.00 92.56 374 ARG A O 1
ATOM 2912 N N . LEU A 1 375 ? 14.895 14.145 -43.734 1.00 93.44 375 LEU A N 1
ATOM 2913 C CA . LEU A 1 375 ? 14.371 15.514 -43.754 1.00 93.44 375 LEU A CA 1
ATOM 2914 C C . LEU A 1 375 ? 15.161 16.462 -42.845 1.00 93.44 375 LEU A C 1
ATOM 2916 O O . LEU A 1 375 ? 15.250 17.651 -43.134 1.00 93.44 375 LEU A O 1
ATOM 2920 N N . ALA A 1 376 ? 15.754 15.942 -41.771 1.00 92.94 376 ALA A N 1
ATOM 2921 C CA . ALA A 1 376 ? 16.648 16.688 -40.891 1.00 92.94 376 ALA A CA 1
ATOM 2922 C C . ALA A 1 376 ? 18.063 16.889 -41.477 1.00 92.94 376 ALA A C 1
ATOM 2924 O O . ALA A 1 376 ? 18.903 17.502 -40.821 1.00 92.94 376 ALA A O 1
ATOM 2925 N N . GLY A 1 377 ? 18.335 16.382 -42.686 1.00 89.94 377 GLY A N 1
ATOM 2926 C CA . GLY A 1 377 ? 19.601 16.581 -43.393 1.00 89.94 377 GLY A CA 1
ATOM 2927 C C . GLY A 1 377 ? 20.758 15.713 -42.896 1.00 89.94 377 GLY A C 1
ATOM 2928 O O . GLY A 1 377 ? 21.900 15.960 -43.269 1.00 89.94 377 GLY A O 1
ATOM 2929 N N . LEU A 1 378 ? 20.508 14.661 -42.095 1.00 86.19 378 LEU A N 1
ATOM 2930 C CA . LEU A 1 378 ? 21.579 13.764 -41.615 1.00 86.19 378 LEU A CA 1
ATOM 2931 C C . LEU A 1 378 ? 22.271 12.977 -42.741 1.00 86.19 378 LEU A C 1
ATOM 2933 O O . LEU A 1 378 ? 23.317 12.369 -42.506 1.00 86.19 378 LEU A O 1
ATOM 2937 N N . PHE A 1 379 ? 21.684 12.963 -43.940 1.00 87.00 379 PHE A N 1
ATOM 2938 C CA . PHE A 1 379 ? 22.243 12.313 -45.124 1.00 87.00 379 PHE A CA 1
ATOM 2939 C C . PHE A 1 379 ? 22.595 13.294 -46.252 1.00 87.00 379 PHE A C 1
ATOM 2941 O O . PHE A 1 379 ? 22.908 12.855 -47.360 1.00 87.00 379 PHE A O 1
ATOM 2948 N N . ASP A 1 380 ? 22.554 14.600 -45.983 1.00 86.00 380 ASP A N 1
ATOM 2949 C CA . ASP A 1 380 ? 22.984 15.615 -46.939 1.00 86.00 380 ASP A CA 1
ATOM 2950 C C . ASP A 1 380 ? 24.510 15.738 -46.929 1.00 86.00 380 ASP A C 1
ATOM 2952 O O . ASP A 1 380 ? 25.170 15.581 -45.903 1.00 86.00 380 ASP A O 1
ATOM 2956 N N . VAL A 1 381 ? 25.089 16.013 -48.095 1.00 81.44 381 VAL A N 1
ATOM 2957 C CA . VAL A 1 381 ? 26.544 16.080 -48.268 1.00 81.44 381 VAL A CA 1
ATOM 2958 C C . VAL A 1 381 ? 26.996 17.522 -48.107 1.00 81.44 381 VAL A C 1
ATOM 2960 O O . VAL A 1 381 ? 26.677 18.359 -48.954 1.00 81.44 381 VAL A O 1
ATOM 2963 N N . SER A 1 382 ? 27.766 17.813 -47.060 1.00 80.56 382 SER A N 1
ATOM 2964 C CA . SER A 1 382 ? 28.375 19.129 -46.856 1.00 80.56 382 SER A CA 1
ATOM 2965 C C . SER A 1 382 ? 29.854 19.145 -47.256 1.00 80.56 382 SER A C 1
ATOM 2967 O O . SER A 1 382 ? 30.502 18.115 -47.461 1.00 80.56 382 SER A O 1
ATOM 2969 N N . ALA A 1 383 ? 30.413 20.348 -47.409 1.00 71.69 383 ALA A N 1
ATOM 2970 C CA . ALA A 1 383 ? 31.821 20.519 -47.749 1.00 71.69 383 ALA A CA 1
ATOM 2971 C C . ALA A 1 383 ? 32.722 19.968 -46.626 1.00 71.69 383 ALA A C 1
ATOM 2973 O O . ALA A 1 383 ? 32.719 20.493 -45.517 1.00 71.69 383 ALA A O 1
ATOM 2974 N N . GLY A 1 384 ? 33.505 18.928 -46.934 1.00 72.00 384 GLY A N 1
ATOM 2975 C CA . GLY A 1 384 ? 34.374 18.229 -45.976 1.00 72.00 384 GLY A CA 1
ATOM 2976 C C . GLY A 1 384 ? 33.885 16.832 -45.581 1.00 72.00 384 GLY A C 1
ATOM 2977 O O . GLY A 1 384 ? 34.653 16.075 -44.987 1.00 72.00 384 GLY A O 1
ATOM 2978 N N . ASP A 1 385 ? 32.663 16.455 -45.964 1.00 79.19 385 ASP A N 1
ATOM 2979 C CA . ASP A 1 385 ? 32.105 15.143 -45.647 1.00 79.19 385 ASP A CA 1
ATOM 2980 C C . ASP A 1 385 ? 32.579 14.040 -46.598 1.00 79.19 385 ASP A C 1
ATOM 2982 O O . ASP A 1 385 ? 32.756 14.228 -47.805 1.00 79.19 385 ASP A O 1
ATOM 2986 N N . ASN A 1 386 ? 32.710 12.826 -46.062 1.00 82.38 386 ASN A N 1
ATOM 2987 C CA . ASN A 1 386 ? 32.920 11.639 -46.880 1.00 82.38 386 ASN A CA 1
ATOM 2988 C C . ASN A 1 386 ? 31.574 11.128 -47.417 1.00 82.38 386 ASN A C 1
ATOM 2990 O O . ASN A 1 386 ? 30.881 10.351 -46.757 1.00 82.38 386 ASN A O 1
ATOM 2994 N N . MET A 1 387 ? 31.248 11.529 -48.648 1.00 82.69 387 MET A N 1
ATOM 2995 C CA . MET A 1 387 ? 30.048 11.112 -49.385 1.00 82.69 387 MET A CA 1
ATOM 2996 C C . MET A 1 387 ? 29.804 9.590 -49.348 1.00 82.69 387 MET A C 1
ATOM 2998 O O . MET A 1 387 ? 28.676 9.142 -49.149 1.00 82.69 387 MET A O 1
ATOM 3002 N N . GLY A 1 388 ? 30.858 8.772 -49.457 1.00 84.19 388 GLY A N 1
ATOM 3003 C CA . GLY A 1 388 ? 30.734 7.312 -49.406 1.00 84.19 388 GLY A CA 1
ATOM 3004 C C . GLY A 1 388 ? 30.209 6.795 -48.062 1.00 84.19 388 GLY A C 1
ATOM 3005 O O . GLY A 1 388 ? 29.391 5.876 -48.031 1.00 84.19 388 GLY A O 1
ATOM 3006 N N . ASN A 1 389 ? 30.618 7.413 -46.951 1.00 84.56 389 ASN A N 1
ATOM 3007 C CA . ASN A 1 389 ? 30.154 7.035 -45.614 1.00 84.56 389 ASN A CA 1
ATOM 3008 C C . ASN A 1 389 ? 28.687 7.413 -45.388 1.00 84.56 389 ASN A C 1
ATOM 3010 O O . ASN A 1 389 ? 27.950 6.635 -44.782 1.00 84.56 389 ASN A O 1
ATOM 3014 N N . ILE A 1 390 ? 28.263 8.571 -45.901 1.00 85.56 390 ILE A N 1
ATOM 3015 C CA . ILE A 1 390 ? 26.881 9.053 -45.792 1.00 85.56 390 ILE A CA 1
ATOM 3016 C C . ILE A 1 390 ? 25.928 8.156 -46.592 1.00 85.56 390 ILE A C 1
ATOM 3018 O O . ILE A 1 390 ? 24.925 7.682 -46.060 1.00 85.56 390 ILE A O 1
ATOM 3022 N N . ILE A 1 391 ? 26.271 7.832 -47.844 1.00 85.88 391 ILE A N 1
ATOM 3023 C CA . ILE A 1 391 ? 25.467 6.907 -48.661 1.00 85.88 391 ILE A CA 1
ATOM 3024 C C . ILE A 1 391 ? 25.383 5.531 -47.992 1.00 85.88 391 ILE A C 1
ATOM 3026 O O . ILE A 1 391 ? 24.312 4.920 -47.950 1.00 85.88 391 ILE A O 1
ATOM 3030 N N . ASN A 1 392 ? 26.502 5.029 -47.465 1.00 88.62 392 ASN A N 1
ATOM 3031 C CA . ASN A 1 392 ? 26.547 3.718 -46.825 1.00 88.62 392 ASN A CA 1
ATOM 3032 C C . ASN A 1 392 ? 25.708 3.678 -45.536 1.00 88.62 392 ASN A C 1
ATOM 3034 O O . ASN A 1 392 ? 25.014 2.6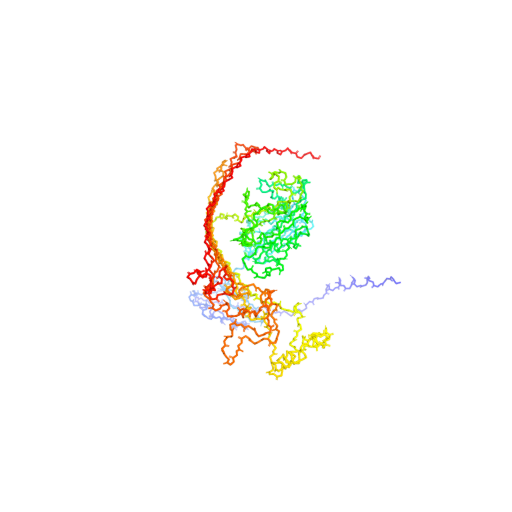93 -45.294 1.00 88.62 392 ASN A O 1
ATOM 3038 N N . SER A 1 393 ? 25.725 4.738 -44.720 1.00 87.12 393 SER A N 1
ATOM 3039 C CA . SER A 1 393 ? 24.937 4.797 -43.481 1.00 87.12 393 SER A CA 1
ATOM 3040 C C . SER A 1 393 ? 23.431 4.777 -43.764 1.00 87.12 393 SER A C 1
ATOM 3042 O O . SER A 1 393 ? 22.714 3.980 -43.155 1.00 87.12 393 SER A O 1
ATOM 3044 N N . TYR A 1 394 ? 22.971 5.559 -44.748 1.00 90.12 394 TYR A N 1
ATOM 3045 C CA . TYR A 1 394 ? 21.586 5.527 -45.222 1.00 90.12 394 TYR A CA 1
ATOM 3046 C C . TYR A 1 394 ? 21.216 4.143 -45.765 1.00 90.12 394 TYR A C 1
ATOM 3048 O O . TYR A 1 394 ? 20.225 3.544 -45.349 1.00 90.12 394 TYR A O 1
ATOM 3056 N N . SER A 1 395 ? 22.054 3.595 -46.651 1.00 91.44 395 SER A N 1
ATOM 3057 C CA . SER A 1 395 ? 21.802 2.310 -47.313 1.00 91.44 395 SER A CA 1
ATOM 3058 C C . SER A 1 395 ? 21.704 1.152 -46.318 1.00 91.44 395 SER A C 1
ATOM 3060 O O . SER A 1 395 ? 20.860 0.276 -46.491 1.00 91.44 395 SER A O 1
ATOM 3062 N N . LYS A 1 396 ? 22.517 1.154 -45.251 1.00 92.19 396 LYS A N 1
ATOM 3063 C CA . LYS A 1 396 ? 22.457 0.150 -44.176 1.00 92.19 396 LYS A CA 1
ATOM 3064 C C . LYS A 1 396 ? 21.143 0.206 -43.399 1.00 92.19 396 LYS A C 1
ATOM 3066 O O . LYS A 1 396 ? 20.521 -0.838 -43.215 1.00 92.19 396 LYS A O 1
ATOM 3071 N N . LYS A 1 397 ? 20.702 1.400 -42.980 1.00 93.06 397 LYS A N 1
ATOM 3072 C CA . LYS A 1 397 ? 19.409 1.574 -42.289 1.00 93.06 397 LYS A CA 1
ATOM 3073 C C . LYS A 1 397 ? 18.250 1.160 -43.197 1.00 93.06 397 LYS A C 1
ATOM 3075 O O . LYS A 1 397 ? 17.408 0.357 -42.807 1.00 93.06 397 LYS A O 1
ATOM 3080 N N . TYR A 1 398 ? 18.264 1.624 -44.446 1.00 92.88 398 TYR A N 1
ATOM 3081 C CA . TYR A 1 398 ? 17.254 1.276 -45.443 1.00 92.88 398 TYR A CA 1
ATOM 3082 C C . TYR A 1 398 ? 17.199 -0.234 -45.728 1.00 92.88 398 TYR A C 1
ATOM 3084 O O . TYR A 1 398 ? 16.116 -0.805 -45.859 1.00 92.88 398 TYR A O 1
ATOM 3092 N N . ALA A 1 399 ? 18.349 -0.913 -45.771 1.00 93.81 399 ALA A N 1
ATOM 3093 C CA . ALA A 1 399 ? 18.405 -2.360 -45.951 1.00 93.81 399 ALA A CA 1
ATOM 3094 C C . ALA A 1 399 ? 17.727 -3.125 -44.801 1.00 93.81 399 ALA A C 1
ATOM 3096 O O . ALA A 1 399 ? 17.041 -4.107 -45.074 1.00 93.81 399 ALA A O 1
ATOM 3097 N N . GLN A 1 400 ? 17.865 -2.675 -43.548 1.00 92.75 400 GLN A N 1
ATOM 3098 C CA . GLN A 1 400 ? 17.176 -3.297 -42.407 1.00 92.75 400 GLN A CA 1
ATOM 3099 C C . GLN A 1 400 ? 15.659 -3.122 -42.489 1.00 92.75 400 GLN A C 1
ATOM 3101 O O . GLN A 1 400 ? 14.916 -4.090 -42.342 1.00 92.75 400 GLN A O 1
ATOM 3106 N N . ILE A 1 401 ? 15.192 -1.927 -42.854 1.00 93.06 401 ILE A N 1
ATOM 3107 C CA . ILE A 1 401 ? 13.760 -1.677 -43.074 1.00 93.06 401 ILE A CA 1
ATOM 3108 C C . ILE A 1 401 ? 13.222 -2.594 -44.179 1.00 93.06 401 ILE A C 1
ATOM 3110 O O . ILE A 1 401 ? 12.166 -3.203 -44.030 1.00 93.06 401 ILE A O 1
ATOM 3114 N N . ARG A 1 402 ? 13.973 -2.776 -45.275 1.00 93.44 402 ARG A N 1
ATOM 3115 C CA . ARG A 1 402 ? 13.589 -3.703 -46.355 1.00 93.44 402 ARG A CA 1
ATOM 3116 C C . ARG A 1 402 ? 13.587 -5.175 -45.941 1.00 93.44 402 ARG A C 1
ATOM 3118 O O . ARG A 1 402 ? 12.880 -5.956 -46.573 1.00 93.44 402 ARG A O 1
ATOM 3125 N N . LYS A 1 403 ? 14.345 -5.553 -44.908 1.00 90.75 403 LYS A N 1
ATOM 3126 C CA . LYS A 1 403 ? 14.267 -6.880 -44.275 1.00 90.75 403 LYS A CA 1
ATOM 3127 C C . LYS A 1 403 ? 13.037 -7.031 -43.367 1.00 90.75 403 LYS A C 1
ATOM 3129 O O . LYS A 1 403 ? 12.768 -8.139 -42.919 1.00 90.75 403 LYS A O 1
ATOM 3134 N N . GLY A 1 404 ? 12.287 -5.954 -43.125 1.00 90.75 404 GLY A N 1
ATOM 3135 C CA . GLY A 1 404 ? 11.133 -5.935 -42.226 1.00 90.75 404 GLY A CA 1
ATOM 3136 C C . GLY A 1 404 ? 11.496 -5.668 -40.766 1.00 90.75 404 GLY A C 1
ATOM 3137 O O . GLY A 1 404 ? 10.703 -5.989 -39.886 1.00 90.75 404 GLY A O 1
ATOM 3138 N N . VAL A 1 405 ? 12.684 -5.117 -40.495 1.00 92.38 405 VAL A N 1
ATOM 3139 C CA . VAL A 1 405 ? 13.092 -4.745 -39.136 1.00 92.38 405 VAL A CA 1
ATOM 3140 C C . VAL A 1 405 ? 12.360 -3.478 -38.710 1.00 92.38 405 VAL A C 1
ATOM 3142 O O . VAL A 1 405 ? 12.544 -2.416 -39.306 1.00 92.38 405 VAL A O 1
ATOM 3145 N N . ASP A 1 406 ? 11.557 -3.616 -37.662 1.00 92.56 406 ASP A N 1
ATOM 3146 C CA . ASP A 1 406 ? 10.897 -2.527 -36.947 1.00 92.56 406 ASP A CA 1
ATOM 3147 C C . ASP A 1 406 ? 10.725 -2.952 -35.484 1.00 92.56 406 ASP A C 1
ATOM 3149 O O . ASP A 1 406 ? 9.694 -3.489 -35.068 1.00 92.56 406 ASP A O 1
ATOM 3153 N N . THR A 1 407 ? 11.808 -2.850 -34.715 1.00 93.12 407 THR A N 1
ATOM 3154 C CA . THR A 1 407 ? 11.835 -3.396 -33.357 1.00 93.12 407 THR A CA 1
ATOM 3155 C C . THR A 1 407 ? 11.102 -2.471 -32.394 1.00 93.12 407 THR A C 1
ATOM 3157 O O . THR A 1 407 ? 11.558 -1.367 -32.095 1.00 93.12 407 THR A O 1
ATOM 3160 N N . ASN A 1 408 ? 10.004 -2.962 -31.817 1.00 92.44 408 ASN A N 1
ATOM 3161 C CA . ASN A 1 408 ? 9.345 -2.296 -30.699 1.00 92.44 408 ASN A CA 1
ATOM 3162 C C . ASN A 1 408 ? 10.055 -2.624 -29.376 1.00 92.44 408 ASN A C 1
ATOM 3164 O O . ASN A 1 408 ? 9.673 -3.548 -28.653 1.00 92.44 408 ASN A O 1
ATOM 3168 N N . TRP A 1 409 ? 11.092 -1.846 -29.066 1.00 93.06 409 TRP A N 1
ATOM 3169 C CA . TRP A 1 409 ? 11.914 -2.013 -27.867 1.00 93.06 409 TRP A CA 1
ATOM 3170 C C . TRP A 1 409 ? 11.127 -1.899 -26.556 1.00 93.06 409 TRP A C 1
ATOM 3172 O O . TRP A 1 409 ? 11.438 -2.609 -25.602 1.00 93.06 409 TRP A O 1
ATOM 3182 N N . LEU A 1 410 ? 10.076 -1.072 -26.515 1.00 91.94 410 LEU A N 1
ATOM 3183 C CA . LEU A 1 410 ? 9.306 -0.789 -25.297 1.00 91.94 410 LEU A CA 1
ATOM 3184 C C . LEU A 1 410 ? 8.575 -2.018 -24.746 1.00 91.94 410 LEU A C 1
ATOM 3186 O O . LEU A 1 410 ? 8.391 -2.136 -23.540 1.00 91.94 410 LEU A O 1
ATOM 3190 N N . VAL A 1 411 ? 8.152 -2.941 -25.613 1.00 93.44 411 VAL A N 1
ATOM 3191 C CA . VAL A 1 411 ? 7.383 -4.132 -25.208 1.00 93.44 411 VAL A CA 1
ATOM 3192 C C . VAL A 1 411 ? 8.293 -5.233 -24.652 1.00 93.44 411 VAL A C 1
ATOM 3194 O O . VAL A 1 411 ? 7.862 -6.054 -23.843 1.00 93.44 411 VAL A O 1
ATOM 3197 N N . LEU A 1 412 ? 9.563 -5.260 -25.059 1.00 93.50 412 LEU A N 1
ATOM 3198 C CA . LEU A 1 412 ? 10.493 -6.349 -24.751 1.00 93.50 412 LEU A CA 1
ATOM 3199 C C . LEU A 1 412 ? 10.744 -6.574 -23.244 1.00 93.50 412 LEU A C 1
ATOM 3201 O O . LEU A 1 412 ? 10.719 -7.742 -22.832 1.00 93.50 412 LEU A O 1
ATOM 3205 N N . PRO A 1 413 ? 10.941 -5.542 -22.396 1.00 93.88 413 PRO A N 1
ATOM 3206 C CA . PRO A 1 413 ? 11.168 -5.738 -20.962 1.00 93.88 413 PRO A CA 1
ATOM 3207 C C . PRO A 1 413 ? 9.877 -5.949 -20.159 1.00 93.88 413 PRO A C 1
ATOM 3209 O O . PRO A 1 413 ? 9.941 -6.231 -18.962 1.00 93.88 413 PRO A O 1
ATOM 3212 N N . LEU A 1 414 ? 8.706 -5.829 -20.790 1.00 94.06 414 LEU A N 1
ATOM 3213 C CA . LEU A 1 414 ? 7.421 -5.775 -20.101 1.00 94.06 414 LEU A CA 1
ATOM 3214 C C . LEU A 1 414 ? 6.685 -7.117 -20.075 1.00 94.06 414 LEU A C 1
ATOM 3216 O O . LEU A 1 414 ? 6.819 -7.962 -20.963 1.00 94.06 414 LEU A O 1
ATOM 3220 N N . ARG A 1 415 ? 5.869 -7.308 -19.041 1.00 93.56 415 ARG A N 1
ATOM 3221 C CA . ARG A 1 415 ? 4.958 -8.439 -18.855 1.00 93.56 415 ARG A CA 1
ATOM 3222 C C . ARG A 1 415 ? 3.638 -7.961 -18.255 1.00 93.56 415 ARG A C 1
ATOM 3224 O O . ARG A 1 415 ? 3.594 -6.948 -17.567 1.00 93.56 415 ARG A O 1
ATOM 3231 N N . ASN A 1 416 ? 2.593 -8.760 -18.437 1.00 94.31 416 ASN A N 1
ATOM 3232 C CA . ASN A 1 416 ? 1.393 -8.650 -17.612 1.00 94.31 416 ASN A CA 1
ATOM 3233 C C . ASN A 1 416 ? 1.691 -9.269 -16.240 1.00 94.31 416 ASN A C 1
ATOM 3235 O O . ASN A 1 416 ? 2.256 -10.369 -16.173 1.00 94.31 416 ASN A O 1
ATOM 3239 N N . SER A 1 417 ? 1.318 -8.589 -15.161 1.00 91.31 417 SER A N 1
ATOM 3240 C CA . SER A 1 417 ? 1.500 -9.065 -13.789 1.00 91.31 417 SER A CA 1
ATOM 3241 C C . SER A 1 417 ? 0.164 -9.419 -13.148 1.00 91.31 417 SER A C 1
ATOM 3243 O O . SER A 1 417 ? -0.869 -8.804 -13.403 1.00 91.31 417 SER A O 1
ATOM 3245 N N . PHE A 1 418 ? 0.187 -10.468 -12.328 1.00 92.25 418 PHE A N 1
ATOM 3246 C CA . PHE A 1 418 ? -0.922 -10.837 -11.462 1.00 92.25 418 PHE A CA 1
ATOM 3247 C C . PHE A 1 418 ? -0.429 -10.811 -10.023 1.00 92.25 418 PHE A C 1
ATOM 3249 O O . PHE A 1 418 ? 0.450 -11.600 -9.652 1.00 92.25 418 PHE A O 1
ATOM 3256 N N . ASP A 1 419 ? -1.026 -9.920 -9.249 1.00 90.19 419 ASP A N 1
ATOM 3257 C CA . ASP A 1 419 ? -0.714 -9.684 -7.852 1.00 90.19 419 ASP A CA 1
ATOM 3258 C C . ASP A 1 419 ? -1.808 -10.265 -6.983 1.00 90.19 419 ASP A C 1
ATOM 3260 O O . ASP A 1 419 ? -2.984 -10.308 -7.363 1.00 90.19 419 ASP A O 1
ATOM 3264 N N . HIS A 1 420 ? -1.432 -10.684 -5.782 1.00 90.81 420 HIS A N 1
ATOM 3265 C CA . HIS A 1 420 ? -2.399 -11.211 -4.843 1.00 90.81 420 HIS A CA 1
ATOM 3266 C C . HIS A 1 420 ? -2.048 -10.879 -3.400 1.00 90.81 420 HIS A C 1
ATOM 3268 O O . HIS A 1 420 ? -0.904 -10.976 -2.954 1.00 90.81 420 HIS A O 1
ATOM 3274 N N . LYS A 1 421 ? -3.089 -10.510 -2.659 1.00 90.56 421 LYS A N 1
ATOM 3275 C CA . LYS A 1 421 ? -3.044 -10.229 -1.231 1.00 90.56 421 LYS A CA 1
ATOM 3276 C C . LYS A 1 421 ? -3.919 -11.233 -0.505 1.00 90.56 421 LYS A C 1
ATOM 3278 O O . LYS A 1 421 ? -5.061 -11.472 -0.895 1.00 90.56 421 LYS A O 1
ATOM 3283 N N . HIS A 1 422 ? -3.381 -11.792 0.565 1.00 93.00 422 HIS A N 1
ATOM 3284 C CA . HIS A 1 422 ? -4.085 -12.667 1.486 1.00 93.00 422 HIS A CA 1
ATOM 3285 C C . HIS A 1 422 ? -4.009 -12.040 2.866 1.00 93.00 422 HIS A C 1
ATOM 3287 O O . HIS A 1 422 ? -2.916 -11.719 3.331 1.00 93.00 422 HIS A O 1
ATOM 3293 N N . SER A 1 423 ? -5.140 -11.899 3.544 1.00 91.75 423 SER A N 1
ATOM 3294 C CA . SER A 1 423 ? -5.161 -11.499 4.945 1.00 91.75 423 SER A CA 1
ATOM 3295 C C . SER A 1 423 ? -6.093 -12.398 5.740 1.00 91.75 423 SER A C 1
ATOM 3297 O O . SER A 1 423 ? -7.215 -12.705 5.341 1.00 91.75 423 SER A O 1
ATOM 3299 N N . VAL A 1 424 ? -5.588 -12.874 6.869 1.00 94.00 424 VAL A N 1
ATOM 3300 C CA . VAL A 1 424 ? -6.321 -13.668 7.846 1.00 94.00 424 VAL A CA 1
ATOM 3301 C C . VAL A 1 424 ? -6.343 -12.870 9.134 1.00 94.00 424 VAL A C 1
ATOM 3303 O O . VAL A 1 424 ? -5.309 -12.383 9.584 1.00 94.00 424 VAL A O 1
ATOM 3306 N N . TYR A 1 425 ? -7.516 -12.755 9.741 1.00 93.38 425 TYR A N 1
ATOM 3307 C CA . TYR A 1 425 ? -7.680 -12.127 11.040 1.00 93.38 425 TYR A CA 1
ATOM 3308 C C . TYR A 1 425 ? -8.530 -13.007 11.942 1.00 93.38 425 TYR A C 1
ATOM 3310 O O . TYR A 1 425 ? -9.656 -13.371 11.600 1.00 93.38 425 TYR A O 1
ATOM 3318 N N . VAL A 1 426 ? -7.978 -13.346 13.099 1.00 94.88 426 VAL A N 1
ATOM 3319 C CA . VAL A 1 426 ? -8.649 -14.104 14.147 1.00 94.88 426 VAL A CA 1
ATOM 3320 C C . VAL A 1 426 ? -8.846 -13.173 15.326 1.00 94.88 426 VAL A C 1
ATOM 3322 O O . VAL A 1 426 ? -7.877 -12.705 15.912 1.00 94.88 426 VAL A O 1
ATOM 3325 N N . GLU A 1 427 ? -10.094 -12.913 15.691 1.00 94.44 427 GLU A N 1
ATOM 3326 C CA . GLU A 1 427 ? -10.440 -12.080 16.842 1.00 94.44 427 GLU A CA 1
ATOM 3327 C C . GLU A 1 427 ? -11.342 -12.829 17.815 1.00 94.44 427 GLU A C 1
ATOM 3329 O O . GLU A 1 427 ? -12.109 -13.712 17.427 1.00 94.44 427 GLU A O 1
ATOM 3334 N N . GLY A 1 428 ? -11.273 -12.462 19.089 1.00 93.12 428 GLY A N 1
ATOM 3335 C CA . GLY A 1 428 ? -12.178 -12.995 20.092 1.00 93.12 428 GLY A CA 1
ATOM 3336 C C . GLY A 1 428 ? -11.898 -12.466 21.487 1.00 93.12 428 GLY A C 1
ATOM 3337 O O . GLY A 1 428 ? -11.087 -11.562 21.707 1.00 93.12 428 GLY A O 1
ATOM 3338 N N . GLY A 1 429 ? -12.592 -13.058 22.455 1.00 92.62 429 GLY A N 1
ATOM 3339 C CA . GLY A 1 429 ? -12.398 -12.780 23.870 1.00 92.62 429 GLY A CA 1
ATOM 3340 C C . GLY A 1 429 ? -13.678 -12.346 24.571 1.00 92.62 429 GLY A C 1
ATOM 3341 O O . GLY A 1 429 ? -14.788 -12.492 24.071 1.00 92.62 429 GLY A O 1
ATOM 3342 N N . THR A 1 430 ? -13.533 -11.818 25.776 1.00 91.19 430 THR A N 1
ATOM 3343 C CA . THR A 1 430 ? -14.644 -11.360 26.615 1.00 91.19 430 THR A CA 1
ATOM 3344 C C . THR A 1 430 ? -14.755 -9.836 26.583 1.00 91.19 430 THR A C 1
ATOM 3346 O O . THR A 1 430 ? -13.944 -9.143 25.972 1.00 91.19 430 THR A O 1
ATOM 3349 N N . GLN A 1 431 ? -15.750 -9.264 27.265 1.00 86.69 431 GLN A N 1
ATOM 3350 C CA . GLN A 1 431 ? -15.871 -7.804 27.363 1.00 86.69 431 GLN A CA 1
ATOM 3351 C C . GLN A 1 431 ? -14.627 -7.134 27.977 1.00 86.69 431 GLN A C 1
ATOM 3353 O O . GLN A 1 431 ? -14.298 -6.016 27.572 1.00 86.69 431 GLN A O 1
ATOM 3358 N N . ASN A 1 432 ? -13.936 -7.834 28.885 1.00 91.25 432 ASN A N 1
ATOM 3359 C CA . ASN A 1 432 ? -12.784 -7.332 29.640 1.00 91.25 432 ASN A CA 1
ATOM 3360 C C . ASN A 1 432 ? -11.433 -7.702 29.017 1.00 91.25 432 ASN A C 1
ATOM 3362 O O . ASN A 1 432 ? -10.429 -7.085 29.339 1.00 91.25 432 ASN A O 1
ATOM 3366 N N . LEU A 1 433 ? -11.377 -8.714 28.154 1.00 92.94 433 LEU A N 1
ATOM 3367 C CA . LEU A 1 433 ? -10.145 -9.153 27.505 1.00 92.94 433 LEU A CA 1
ATOM 3368 C C . LEU A 1 433 ? -10.460 -9.476 26.057 1.00 92.94 433 LEU A C 1
ATOM 3370 O O . LEU A 1 433 ? -11.131 -10.470 25.795 1.00 92.94 433 LEU A O 1
ATOM 3374 N N . ARG A 1 434 ? -9.958 -8.662 25.139 1.00 94.81 434 ARG A N 1
ATOM 3375 C CA . ARG A 1 434 ? -10.120 -8.863 23.702 1.00 94.81 434 ARG A CA 1
ATOM 3376 C C . ARG A 1 434 ? -8.752 -9.057 23.087 1.00 94.81 434 ARG A C 1
ATOM 3378 O O . ARG A 1 434 ? -7.811 -8.354 23.454 1.00 94.81 434 ARG A O 1
ATOM 3385 N N . TYR A 1 435 ? -8.650 -9.996 22.164 1.00 94.69 435 TYR A N 1
ATOM 3386 C CA . TYR A 1 435 ? -7.415 -10.265 21.451 1.00 94.69 435 TYR A CA 1
ATOM 3387 C C . TYR A 1 435 ? -7.688 -10.411 19.958 1.00 94.69 435 TYR A C 1
ATOM 3389 O O . TYR A 1 435 ? -8.783 -10.797 19.544 1.00 94.69 435 TYR A O 1
ATOM 3397 N N . GLY A 1 436 ? -6.678 -10.089 19.163 1.00 95.00 436 GLY A N 1
ATOM 3398 C CA . GLY A 1 436 ? -6.668 -10.261 17.722 1.00 95.00 436 GLY A CA 1
ATOM 3399 C C . GLY A 1 436 ? -5.309 -10.770 17.268 1.00 95.00 436 GLY A C 1
ATOM 3400 O O . GLY A 1 436 ? -4.285 -10.346 17.797 1.00 95.00 436 GLY A O 1
ATOM 3401 N N . VAL A 1 437 ? -5.304 -11.674 16.300 1.00 95.25 437 VAL A N 1
ATOM 3402 C CA . VAL A 1 437 ? -4.111 -12.131 15.589 1.00 95.25 437 VAL A CA 1
ATOM 3403 C C . VAL A 1 437 ? -4.365 -11.907 14.111 1.00 95.25 437 VAL A C 1
ATOM 3405 O O . VAL A 1 437 ? -5.358 -12.408 13.583 1.00 95.25 437 VAL A O 1
ATOM 3408 N N . ASP A 1 438 ? -3.484 -11.175 13.443 1.00 92.44 438 ASP A N 1
ATOM 3409 C CA . ASP A 1 438 ? -3.486 -11.071 11.990 1.00 92.44 438 ASP A CA 1
ATOM 3410 C C . ASP A 1 438 ? -2.243 -11.671 11.368 1.00 92.44 438 ASP A C 1
ATOM 3412 O O . ASP A 1 438 ? -1.157 -11.650 11.938 1.00 92.44 438 ASP A O 1
ATOM 3416 N N . ALA A 1 439 ? -2.438 -12.204 10.172 1.00 94.56 439 ALA A N 1
ATOM 3417 C CA . ALA A 1 439 ? -1.373 -12.580 9.273 1.00 94.56 439 ALA A CA 1
ATOM 3418 C C . ALA A 1 439 ? -1.746 -12.109 7.870 1.00 94.56 439 ALA A C 1
ATOM 3420 O O . ALA A 1 439 ? -2.889 -12.282 7.436 1.00 94.56 439 ALA A O 1
ATOM 3421 N N . SER A 1 440 ? -0.795 -11.530 7.151 1.00 92.62 440 SER A N 1
ATOM 3422 C CA . SER A 1 440 ? -0.988 -11.142 5.764 1.00 92.62 440 SER A CA 1
ATOM 3423 C C . SER A 1 440 ? 0.226 -11.451 4.902 1.00 92.62 440 SER A C 1
ATOM 3425 O O . SER A 1 440 ? 1.371 -11.427 5.356 1.00 92.62 440 SER A O 1
ATOM 3427 N N . TYR A 1 441 ? -0.058 -11.751 3.641 1.00 94.25 441 TYR A N 1
ATOM 3428 C CA . TYR A 1 441 ? 0.913 -11.855 2.565 1.00 94.25 441 TYR A CA 1
ATOM 3429 C C . TYR A 1 441 ? 0.456 -10.956 1.420 1.00 94.25 441 TYR A C 1
ATOM 3431 O O . TYR A 1 441 ? -0.698 -11.030 0.995 1.00 94.25 441 TYR A O 1
ATOM 3439 N N . ASN A 1 442 ? 1.351 -10.106 0.935 1.00 90.88 442 ASN A N 1
ATOM 3440 C CA . ASN A 1 442 ? 1.141 -9.254 -0.225 1.00 90.88 442 ASN A CA 1
ATOM 3441 C C . ASN A 1 442 ? 2.281 -9.508 -1.214 1.00 90.88 442 ASN A C 1
ATOM 3443 O O . ASN A 1 442 ? 3.421 -9.142 -0.927 1.00 90.88 442 ASN A O 1
ATOM 3447 N N . GLY A 1 443 ? 1.965 -10.154 -2.336 1.00 92.00 443 GLY A N 1
ATOM 3448 C CA . GLY A 1 443 ? 2.893 -10.369 -3.441 1.00 92.00 443 GLY A CA 1
ATOM 3449 C C . GLY A 1 443 ? 2.539 -9.463 -4.611 1.00 92.00 443 GLY A C 1
ATOM 3450 O O . GLY A 1 443 ? 1.520 -9.682 -5.272 1.00 92.00 443 GLY A O 1
ATOM 3451 N N . THR A 1 444 ? 3.385 -8.467 -4.868 1.00 89.44 444 THR A N 1
ATOM 3452 C CA . THR A 1 444 ? 3.251 -7.528 -5.987 1.00 89.44 444 THR A CA 1
ATOM 3453 C C . THR A 1 444 ? 4.362 -7.781 -7.002 1.00 89.44 444 THR A C 1
ATOM 3455 O O . THR A 1 444 ? 5.549 -7.714 -6.685 1.00 89.44 444 THR A O 1
ATOM 3458 N N . LYS A 1 445 ? 4.000 -8.076 -8.246 1.00 91.69 445 LYS A N 1
ATOM 3459 C CA . LYS A 1 445 ? 4.914 -8.268 -9.369 1.00 91.69 445 LYS A CA 1
ATOM 3460 C C . LYS A 1 445 ? 4.865 -7.028 -10.248 1.00 91.69 445 LYS A C 1
ATOM 3462 O O . LYS A 1 445 ? 3.818 -6.683 -10.774 1.00 91.69 445 LYS A O 1
ATOM 3467 N N . GLY A 1 446 ? 6.019 -6.416 -10.490 1.00 89.56 446 GLY A N 1
ATOM 3468 C CA . GLY A 1 446 ? 6.100 -5.292 -11.415 1.00 89.56 446 GLY A CA 1
ATOM 3469 C C . GLY A 1 446 ? 5.816 -5.716 -12.858 1.00 89.56 446 GLY A C 1
ATOM 3470 O O . GLY A 1 446 ? 6.067 -6.871 -13.248 1.00 89.56 446 GLY A O 1
ATOM 3471 N N . VAL A 1 447 ? 5.347 -4.752 -13.657 1.00 91.69 447 VAL A N 1
ATOM 3472 C CA . VAL A 1 447 ? 5.178 -4.891 -15.116 1.00 91.69 447 VAL A CA 1
ATOM 3473 C C . VAL A 1 447 ? 6.518 -5.060 -15.834 1.00 91.69 447 VAL A C 1
ATOM 3475 O O . VAL A 1 447 ? 6.581 -5.713 -16.870 1.00 91.69 447 VAL A O 1
ATOM 3478 N N . MET A 1 448 ? 7.612 -4.546 -15.264 1.00 92.19 448 MET A N 1
ATOM 3479 C CA . MET A 1 448 ? 8.969 -4.879 -15.699 1.00 92.19 448 MET A CA 1
ATOM 3480 C C . MET A 1 448 ? 9.303 -6.317 -15.284 1.00 92.19 448 MET A C 1
ATOM 3482 O O . MET A 1 448 ? 9.154 -6.708 -14.121 1.00 92.19 448 MET A O 1
ATOM 3486 N N . LYS A 1 449 ? 9.765 -7.134 -16.233 1.00 93.12 449 LYS A N 1
ATOM 3487 C CA . LYS A 1 449 ? 10.127 -8.537 -15.986 1.00 93.12 449 LYS A CA 1
ATOM 3488 C C . LYS A 1 449 ? 11.172 -8.640 -14.873 1.00 93.12 449 LYS A C 1
ATOM 3490 O O . LYS A 1 449 ? 12.161 -7.921 -14.868 1.00 93.12 449 LYS A O 1
ATOM 3495 N N . GLY A 1 450 ? 10.952 -9.542 -13.920 1.00 91.38 450 GLY A N 1
ATOM 3496 C CA . GLY A 1 450 ? 11.864 -9.765 -12.790 1.00 91.38 450 GLY A CA 1
ATOM 3497 C C . GLY A 1 450 ? 11.747 -8.770 -11.627 1.00 91.38 450 GLY A C 1
ATOM 3498 O O . GLY A 1 450 ? 12.260 -9.084 -10.564 1.00 91.38 450 GLY A O 1
ATOM 3499 N N . SER A 1 451 ? 11.016 -7.655 -11.766 1.00 93.31 451 SER A N 1
ATOM 3500 C CA . SER A 1 451 ? 10.717 -6.773 -10.625 1.00 93.31 451 SER A CA 1
ATOM 3501 C C . SER A 1 451 ? 9.611 -7.367 -9.741 1.00 93.31 451 SER A C 1
ATOM 3503 O O . SER A 1 451 ? 8.590 -7.857 -10.247 1.00 93.31 451 SER A O 1
ATOM 3505 N N . SER A 1 452 ? 9.797 -7.350 -8.423 1.00 93.75 452 SER A N 1
ATOM 3506 C CA . SER A 1 452 ? 8.806 -7.839 -7.458 1.00 93.75 452 SER A CA 1
ATOM 3507 C C . SER A 1 452 ? 9.008 -7.263 -6.064 1.00 93.75 452 SER A C 1
ATOM 3509 O O . SER A 1 452 ? 10.133 -6.972 -5.663 1.00 93.75 452 SER A O 1
ATOM 3511 N N . ARG A 1 453 ? 7.917 -7.209 -5.301 1.00 92.44 453 ARG A N 1
ATOM 3512 C CA . ARG A 1 453 ? 7.889 -6.852 -3.888 1.00 92.44 453 ARG A CA 1
ATOM 3513 C C . ARG A 1 453 ? 6.977 -7.804 -3.124 1.00 92.44 453 ARG A C 1
ATOM 3515 O O . ARG A 1 453 ? 5.765 -7.812 -3.329 1.00 92.44 453 ARG A O 1
ATOM 3522 N N . ASP A 1 454 ? 7.570 -8.581 -2.230 1.00 93.44 454 ASP A N 1
ATOM 3523 C CA . ASP A 1 454 ? 6.872 -9.507 -1.346 1.00 93.44 454 ASP A CA 1
ATOM 3524 C C . ASP A 1 454 ? 6.893 -8.979 0.086 1.00 93.44 454 ASP A C 1
ATOM 3526 O O . ASP A 1 454 ? 7.941 -8.602 0.617 1.00 93.44 454 ASP A O 1
ATOM 3530 N N . ARG A 1 455 ? 5.733 -8.986 0.739 1.00 92.00 455 ARG A N 1
ATOM 3531 C CA . ARG A 1 455 ? 5.582 -8.544 2.124 1.00 92.00 455 ARG A CA 1
ATOM 3532 C C . ARG A 1 455 ? 4.796 -9.557 2.935 1.00 92.00 455 ARG A C 1
ATOM 3534 O O . ARG A 1 455 ? 3.684 -9.932 2.572 1.00 92.00 455 ARG A O 1
ATOM 3541 N N . TYR A 1 456 ? 5.353 -9.929 4.076 1.00 94.69 456 TYR A N 1
ATOM 3542 C CA . TYR A 1 456 ? 4.730 -10.781 5.078 1.00 94.69 456 TYR A CA 1
ATOM 3543 C C . TYR A 1 456 ? 4.545 -9.969 6.349 1.00 94.69 456 TYR A C 1
ATOM 3545 O O . TYR A 1 456 ? 5.470 -9.285 6.787 1.00 94.69 456 TYR A O 1
ATOM 3553 N N . SER A 1 457 ? 3.369 -10.043 6.959 1.00 93.31 457 SER A N 1
ATOM 3554 C CA . SER A 1 457 ? 3.104 -9.370 8.226 1.00 93.31 457 SER A CA 1
ATOM 3555 C C . SER A 1 457 ? 2.365 -10.292 9.175 1.00 93.31 457 SER A C 1
ATOM 3557 O O . SER A 1 457 ? 1.480 -11.036 8.761 1.00 93.31 457 SER A O 1
ATOM 3559 N N . VAL A 1 458 ? 2.745 -10.248 10.448 1.00 95.56 458 VAL A N 1
ATOM 3560 C CA . VAL A 1 458 ? 2.043 -10.930 11.532 1.00 95.56 458 VAL A CA 1
ATOM 3561 C C . VAL A 1 458 ? 1.862 -9.945 12.672 1.00 95.56 458 VAL A C 1
ATOM 3563 O O . VAL A 1 458 ? 2.830 -9.344 13.141 1.00 95.56 458 VAL A O 1
ATOM 3566 N N . GLY A 1 459 ? 0.624 -9.790 13.119 1.00 94.25 459 GLY A N 1
ATOM 3567 C CA . GLY A 1 459 ? 0.227 -8.875 14.173 1.00 94.25 459 GLY A CA 1
ATOM 3568 C C . GLY A 1 459 ? -0.473 -9.592 15.319 1.00 94.25 459 GLY A C 1
ATOM 3569 O O . GLY A 1 459 ? -1.227 -10.544 15.127 1.00 94.25 459 GLY A O 1
ATOM 3570 N N . PHE A 1 460 ? -0.244 -9.103 16.532 1.00 95.25 460 PHE A N 1
ATOM 3571 C CA . PHE A 1 460 ? -1.000 -9.451 17.723 1.00 95.25 460 PHE A CA 1
ATOM 3572 C C . PHE A 1 460 ? -1.502 -8.174 18.386 1.00 95.25 460 PHE A C 1
ATOM 3574 O O . PHE A 1 460 ? -0.724 -7.266 18.673 1.00 95.25 460 PHE A O 1
ATOM 3581 N N . SER A 1 461 ? -2.797 -8.115 18.661 1.00 94.50 461 SER A N 1
ATOM 3582 C CA . SER A 1 461 ? -3.444 -7.003 19.348 1.00 94.50 461 SER A CA 1
ATOM 3583 C C . SER A 1 461 ? -4.129 -7.497 20.612 1.00 94.50 461 SER A C 1
ATOM 3585 O O . SER A 1 461 ? -4.835 -8.502 20.599 1.00 94.50 461 SER A O 1
ATOM 3587 N N . LEU A 1 462 ? -3.978 -6.745 21.693 1.00 94.56 462 LEU A N 1
ATOM 3588 C CA . LEU A 1 462 ? -4.556 -7.016 23.000 1.00 94.56 462 LEU A CA 1
ATOM 3589 C C . LEU A 1 462 ? -5.245 -5.752 23.516 1.00 94.56 462 LEU A C 1
ATOM 3591 O O . LEU A 1 462 ? -4.620 -4.698 23.575 1.00 94.56 462 LEU A O 1
ATOM 3595 N N . ASP A 1 463 ? -6.509 -5.855 23.921 1.00 94.44 463 ASP A N 1
ATOM 3596 C CA . ASP A 1 463 ? -7.242 -4.824 24.668 1.00 94.44 463 ASP A CA 1
ATOM 3597 C C . ASP A 1 463 ? -7.762 -5.452 25.964 1.00 94.44 463 ASP A C 1
ATOM 3599 O O . ASP A 1 463 ? -8.747 -6.197 25.975 1.00 94.44 463 ASP A O 1
ATOM 3603 N N . TYR A 1 464 ? -7.066 -5.169 27.061 1.00 94.38 464 TYR A N 1
ATOM 3604 C CA . TYR A 1 464 ? -7.439 -5.604 28.395 1.00 94.38 464 TYR A CA 1
ATOM 3605 C C . TYR A 1 464 ? -8.044 -4.440 29.174 1.00 94.38 464 TYR A C 1
ATOM 3607 O O . TYR A 1 464 ? -7.395 -3.422 29.404 1.00 94.38 464 TYR A O 1
ATOM 3615 N N . ARG A 1 465 ? -9.294 -4.593 29.606 1.00 92.50 465 ARG A N 1
ATOM 3616 C CA . ARG A 1 465 ? -10.061 -3.606 30.364 1.00 92.50 465 ARG A CA 1
ATOM 3617 C C . ARG A 1 465 ? -10.361 -4.141 31.752 1.00 92.50 465 ARG A C 1
ATOM 3619 O O . ARG A 1 465 ? -11.163 -5.053 31.938 1.00 92.50 465 ARG A O 1
ATOM 3626 N N . MET A 1 466 ? -9.751 -3.503 32.734 1.00 88.88 466 MET A N 1
ATOM 3627 C CA . MET A 1 466 ? -10.066 -3.618 34.147 1.00 88.88 466 MET A CA 1
ATOM 3628 C C . MET A 1 466 ? -10.773 -2.332 34.591 1.00 88.88 466 MET A C 1
ATOM 3630 O O . MET A 1 466 ? -10.533 -1.282 34.011 1.00 88.88 466 MET A O 1
ATOM 3634 N N . LYS A 1 467 ? -11.646 -2.399 35.607 1.00 85.94 467 LYS A N 1
ATOM 3635 C CA . LYS A 1 467 ? -12.558 -1.312 36.047 1.00 85.94 467 LYS A CA 1
ATOM 3636 C C . LYS A 1 467 ? -12.088 0.123 35.739 1.00 85.94 467 LYS A C 1
ATOM 3638 O O . LYS A 1 467 ? -12.801 0.848 35.059 1.00 85.94 467 LYS A O 1
ATOM 3643 N N . SER A 1 468 ? -10.908 0.509 36.224 1.00 89.62 468 SER A N 1
ATOM 3644 C CA . SER A 1 468 ? -10.312 1.836 36.025 1.00 89.62 468 SER A CA 1
ATOM 3645 C C . SER A 1 468 ? -9.081 1.846 35.112 1.00 89.62 468 SER A C 1
ATOM 3647 O O . SER A 1 468 ? -8.551 2.915 34.841 1.00 89.62 468 SER A O 1
ATOM 3649 N N . LEU A 1 469 ? -8.603 0.701 34.624 1.00 91.69 469 LEU A N 1
ATOM 3650 C CA . LEU A 1 469 ? -7.376 0.599 33.833 1.00 91.69 469 LEU A CA 1
ATOM 3651 C C . LEU A 1 469 ? -7.636 -0.164 32.538 1.00 91.69 469 LEU A C 1
ATOM 3653 O O . LEU A 1 469 ? -8.060 -1.315 32.563 1.00 91.69 469 LEU A O 1
ATOM 3657 N N . GLN A 1 470 ? -7.292 0.439 31.411 1.00 92.88 470 GLN A N 1
ATOM 3658 C CA . GLN A 1 470 ? -7.244 -0.231 30.124 1.00 92.88 470 GLN A CA 1
ATOM 3659 C C . GLN A 1 470 ? -5.803 -0.298 29.624 1.00 92.88 470 GLN A C 1
ATOM 3661 O O . GLN A 1 470 ? -5.119 0.717 29.527 1.00 92.88 470 GLN A O 1
ATOM 3666 N N . VAL A 1 471 ? -5.369 -1.499 29.263 1.00 94.75 471 VAL A N 1
ATOM 3667 C CA . VAL A 1 471 ? -4.074 -1.776 28.650 1.00 94.75 471 VAL A CA 1
ATOM 3668 C C . VAL A 1 471 ? -4.327 -2.228 27.223 1.00 94.75 471 VAL A C 1
ATOM 3670 O O . VAL A 1 471 ? -4.990 -3.238 26.998 1.00 94.75 471 VAL A O 1
ATOM 3673 N N . LYS A 1 472 ? -3.795 -1.482 26.261 1.00 93.81 472 LYS A N 1
ATOM 3674 C CA . LYS A 1 472 ? -3.770 -1.872 24.857 1.00 93.81 472 LYS A CA 1
ATOM 3675 C C . LYS A 1 472 ? -2.339 -2.163 24.449 1.00 93.81 472 LYS A C 1
ATOM 3677 O O . LYS A 1 472 ? -1.460 -1.345 24.703 1.00 93.81 472 LYS A O 1
ATOM 3682 N N . ASN A 1 473 ? -2.101 -3.294 23.806 1.00 95.00 473 ASN A N 1
ATOM 3683 C CA . ASN A 1 473 ? -0.802 -3.586 23.224 1.00 95.00 473 ASN A CA 1
ATOM 3684 C C . ASN A 1 473 ? -0.967 -4.151 21.822 1.00 95.00 473 ASN A C 1
ATOM 3686 O O . ASN A 1 473 ? -1.759 -5.067 21.621 1.00 95.00 473 ASN A O 1
ATOM 3690 N N . THR A 1 474 ? -0.207 -3.610 20.880 1.00 94.06 474 THR A N 1
ATOM 3691 C CA . THR A 1 474 ? -0.124 -4.125 19.518 1.00 94.06 474 THR A CA 1
ATOM 3692 C C . THR A 1 474 ? 1.328 -4.432 19.207 1.00 94.06 474 THR A C 1
ATOM 3694 O O . THR A 1 474 ? 2.185 -3.556 19.312 1.00 94.06 474 THR A O 1
ATOM 3697 N N . VAL A 1 475 ? 1.602 -5.676 18.836 1.00 95.56 475 VAL A N 1
ATOM 3698 C CA . VAL A 1 475 ? 2.914 -6.140 18.388 1.00 95.56 475 VAL A CA 1
ATOM 3699 C C . VAL A 1 475 ? 2.786 -6.547 16.937 1.00 95.56 475 VAL A C 1
ATOM 3701 O O . VAL A 1 475 ? 1.872 -7.292 16.605 1.00 95.56 475 VAL A O 1
ATOM 3704 N N . SER A 1 476 ? 3.686 -6.089 16.077 1.00 94.00 476 SER A N 1
ATOM 3705 C CA . SER A 1 476 ? 3.723 -6.536 14.687 1.00 94.00 476 SER A CA 1
ATOM 3706 C C . SER A 1 476 ? 5.138 -6.874 14.262 1.00 94.00 476 SER A C 1
ATOM 3708 O O . SER A 1 476 ? 6.059 -6.113 14.554 1.00 94.00 476 SER A O 1
ATOM 3710 N N . PHE A 1 477 ? 5.280 -7.970 13.530 1.00 95.75 477 PHE A N 1
ATOM 3711 C CA . PHE A 1 477 ? 6.469 -8.318 12.770 1.00 95.75 477 PHE A CA 1
ATOM 3712 C C . PHE A 1 477 ? 6.157 -8.183 11.283 1.00 95.75 477 PHE A C 1
ATOM 3714 O O . PHE A 1 477 ? 5.080 -8.569 10.828 1.00 95.75 477 PHE A O 1
ATOM 3721 N N . THR A 1 478 ? 7.076 -7.609 10.521 1.00 94.25 478 THR A N 1
ATOM 3722 C CA . THR A 1 478 ? 6.950 -7.478 9.072 1.00 94.25 478 THR A CA 1
ATOM 3723 C C . THR A 1 478 ? 8.271 -7.830 8.410 1.00 94.25 478 THR A C 1
ATOM 3725 O O . THR A 1 478 ? 9.290 -7.250 8.761 1.00 94.25 478 THR A O 1
ATOM 3728 N N . HIS A 1 479 ? 8.226 -8.715 7.418 1.00 95.50 479 HIS A N 1
ATOM 3729 C CA . HIS A 1 479 ? 9.326 -8.967 6.494 1.00 95.50 479 HIS A CA 1
ATOM 3730 C C . HIS A 1 479 ? 8.949 -8.418 5.120 1.00 95.50 479 HIS A C 1
ATOM 3732 O O . HIS A 1 479 ? 7.882 -8.753 4.600 1.00 95.50 479 HIS A O 1
ATOM 3738 N N . THR A 1 480 ? 9.797 -7.583 4.529 1.00 92.81 480 THR A N 1
ATOM 3739 C CA . THR A 1 480 ? 9.612 -7.091 3.157 1.00 92.81 480 THR A CA 1
ATOM 3740 C C . THR A 1 480 ? 10.850 -7.408 2.345 1.00 92.81 480 THR A C 1
ATOM 3742 O O . THR A 1 480 ? 11.953 -7.106 2.790 1.00 92.81 480 THR A O 1
ATOM 3745 N N . LYS A 1 481 ? 10.665 -7.971 1.151 1.00 94.38 481 LYS A N 1
ATOM 3746 C CA . LYS A 1 481 ? 11.724 -8.181 0.169 1.00 94.38 481 LYS A CA 1
ATOM 3747 C C . LYS A 1 481 ? 11.321 -7.561 -1.160 1.00 94.38 481 LYS A C 1
ATOM 3749 O O . LYS A 1 481 ? 10.285 -7.898 -1.725 1.00 94.38 481 LYS A O 1
ATOM 3754 N N . SER A 1 482 ? 12.176 -6.686 -1.650 1.00 92.56 482 SER A N 1
ATOM 3755 C CA . SER A 1 482 ? 12.083 -6.028 -2.942 1.00 92.56 482 SER A CA 1
ATOM 3756 C C . SER A 1 482 ? 13.204 -6.513 -3.848 1.00 92.56 482 SER A C 1
ATOM 3758 O O . SER A 1 482 ? 14.327 -6.758 -3.406 1.00 92.56 482 SER A O 1
ATOM 3760 N N . THR A 1 483 ? 12.895 -6.690 -5.123 1.00 93.44 483 THR A N 1
ATOM 3761 C CA . THR A 1 483 ? 13.847 -7.079 -6.164 1.00 93.44 483 THR A CA 1
ATOM 3762 C C . THR A 1 483 ? 13.602 -6.207 -7.379 1.00 93.44 483 THR A C 1
ATOM 3764 O O . THR A 1 483 ? 12.460 -6.052 -7.821 1.00 93.44 483 THR A O 1
ATOM 3767 N N . GLU A 1 484 ? 14.667 -5.601 -7.880 1.00 91.81 484 GLU A N 1
ATOM 3768 C CA . GLU A 1 484 ? 14.643 -4.767 -9.072 1.00 91.81 484 GLU A CA 1
ATOM 3769 C C . GLU A 1 484 ? 14.711 -5.620 -10.340 1.00 91.81 484 GLU A C 1
ATOM 3771 O O . GLU A 1 484 ? 15.111 -6.786 -10.331 1.00 91.81 484 GLU A O 1
ATOM 3776 N N . SER A 1 485 ? 14.293 -5.038 -11.462 1.00 92.62 485 SER A N 1
ATOM 3777 C CA . SER A 1 485 ? 14.306 -5.747 -12.737 1.00 92.62 485 SER A CA 1
ATOM 3778 C C . SER A 1 485 ? 15.742 -5.940 -13.252 1.00 92.62 485 SER A C 1
ATOM 3780 O O . SER A 1 485 ? 16.447 -4.946 -13.441 1.00 92.62 485 SER A O 1
ATOM 3782 N N . PRO A 1 486 ? 16.164 -7.173 -13.605 1.00 91.19 486 PRO A N 1
ATOM 3783 C CA . PRO A 1 486 ? 17.437 -7.392 -14.293 1.00 91.19 486 PRO A CA 1
ATOM 3784 C C . PRO A 1 486 ? 17.439 -6.795 -15.710 1.00 91.19 486 PRO A C 1
ATOM 3786 O O . PRO A 1 486 ? 18.497 -6.598 -16.294 1.00 91.19 486 PRO A O 1
ATOM 3789 N N . TYR A 1 487 ? 16.266 -6.444 -16.256 1.00 91.62 487 TYR A N 1
ATOM 3790 C CA . TYR A 1 487 ? 16.145 -5.751 -17.539 1.00 91.62 487 TYR A CA 1
ATOM 3791 C C . TYR A 1 487 ? 16.580 -4.280 -17.467 1.00 91.62 487 TYR A C 1
ATOM 3793 O O . TYR A 1 487 ? 16.608 -3.619 -18.503 1.00 91.62 487 TYR A O 1
ATOM 3801 N N . GLY A 1 488 ? 16.938 -3.769 -16.284 1.00 87.69 488 GLY A N 1
ATOM 3802 C CA . GLY A 1 488 ? 17.380 -2.395 -16.090 1.00 87.69 488 GLY A CA 1
ATOM 3803 C C . GLY A 1 488 ? 16.225 -1.397 -16.055 1.00 87.69 488 GLY A C 1
ATOM 3804 O O . GLY A 1 488 ? 15.095 -1.726 -15.688 1.00 87.69 488 GLY A O 1
ATOM 3805 N N . SER A 1 489 ? 16.520 -0.151 -16.418 1.00 87.62 489 SER A N 1
ATOM 3806 C CA . SER A 1 489 ? 15.535 0.929 -16.415 1.00 87.62 489 SER A CA 1
ATOM 3807 C C . SER A 1 489 ? 14.716 0.909 -17.700 1.00 87.62 489 SER A C 1
ATOM 3809 O O . SER A 1 489 ? 15.249 0.668 -18.779 1.00 87.62 489 SER A O 1
ATOM 3811 N N . PHE A 1 490 ? 13.428 1.253 -17.626 1.00 88.62 490 PHE A N 1
ATOM 3812 C CA . PHE A 1 490 ? 12.578 1.337 -18.821 1.00 88.62 490 PHE A CA 1
ATOM 3813 C C . PHE A 1 490 ? 13.121 2.330 -19.869 1.00 88.62 490 PHE A C 1
ATOM 3815 O O . PHE A 1 490 ? 13.021 2.095 -21.073 1.00 88.62 490 PHE A O 1
ATOM 3822 N N . SER A 1 491 ? 13.783 3.401 -19.417 1.00 87.12 491 SER A N 1
ATOM 3823 C CA . SER A 1 491 ? 14.449 4.381 -20.281 1.00 87.12 491 SER A CA 1
ATOM 3824 C C . SER A 1 491 ? 15.499 3.765 -21.207 1.00 87.12 491 SER A C 1
ATOM 3826 O O . SER A 1 491 ? 15.656 4.252 -22.325 1.00 87.12 491 SER A O 1
ATOM 3828 N N . ASP A 1 492 ? 16.157 2.679 -20.786 1.00 87.88 492 ASP A N 1
ATOM 3829 C CA . ASP A 1 492 ? 17.191 1.990 -21.568 1.00 87.88 492 ASP A CA 1
ATOM 3830 C C . ASP A 1 492 ? 16.616 1.415 -22.876 1.00 87.88 492 ASP A C 1
ATOM 3832 O O . ASP A 1 492 ? 17.354 1.203 -23.827 1.00 87.88 492 ASP A O 1
ATOM 3836 N N . TYR A 1 493 ? 15.297 1.210 -22.958 1.00 91.25 493 TYR A N 1
ATOM 3837 C CA . TYR A 1 493 ? 14.603 0.723 -24.155 1.00 91.25 493 TYR A CA 1
ATOM 3838 C C . TYR A 1 493 ? 14.035 1.860 -25.007 1.00 91.25 493 TYR A C 1
ATOM 3840 O O . TYR A 1 493 ? 13.926 1.728 -26.222 1.00 91.25 493 TYR A O 1
ATOM 3848 N N . THR A 1 494 ? 13.682 2.992 -24.390 1.00 88.50 494 THR A N 1
ATOM 3849 C CA . THR A 1 494 ? 13.076 4.143 -25.089 1.00 88.50 494 THR A CA 1
ATOM 3850 C C . THR A 1 494 ? 14.034 4.870 -26.034 1.00 88.50 494 THR A C 1
ATOM 3852 O O . THR A 1 494 ? 13.586 5.508 -26.984 1.00 88.50 494 THR A O 1
ATOM 3855 N N . SER A 1 495 ? 15.343 4.789 -25.783 1.00 87.31 495 SER A N 1
ATOM 3856 C CA . SER A 1 495 ? 16.386 5.451 -26.578 1.00 87.31 495 SER A CA 1
ATOM 3857 C C . SER A 1 495 ? 16.924 4.588 -27.725 1.00 87.31 495 SER A C 1
ATOM 3859 O O . SER A 1 495 ? 17.685 5.081 -28.565 1.00 87.31 495 SER A O 1
ATOM 3861 N N . MET A 1 496 ? 16.522 3.316 -27.780 1.00 92.06 496 MET A N 1
ATOM 3862 C CA . MET A 1 496 ? 16.980 2.369 -28.790 1.00 92.06 496 MET A CA 1
ATOM 3863 C C . MET A 1 496 ? 16.375 2.684 -30.158 1.00 92.06 496 MET A C 1
ATOM 3865 O O . MET A 1 496 ? 15.207 3.050 -30.290 1.00 92.06 496 MET A O 1
ATOM 3869 N N . GLN A 1 497 ? 17.190 2.549 -31.201 1.00 93.06 497 GLN A N 1
ATOM 3870 C CA . GLN A 1 497 ? 16.766 2.807 -32.568 1.00 93.06 497 GLN A CA 1
ATOM 3871 C C . GLN A 1 497 ? 15.890 1.655 -33.086 1.00 93.06 497 GLN A C 1
ATOM 3873 O O . GLN A 1 497 ? 16.249 0.484 -32.932 1.00 93.06 497 GLN A O 1
ATOM 3878 N N . PRO A 1 498 ? 14.784 1.952 -33.790 1.00 93.94 498 PRO A N 1
ATOM 3879 C CA . PRO A 1 498 ? 13.897 0.921 -34.340 1.00 93.94 498 PRO A CA 1
ATOM 3880 C C . PRO A 1 498 ? 14.553 0.087 -35.460 1.00 93.94 498 PRO A C 1
ATOM 3882 O O . PRO A 1 498 ? 14.042 -0.972 -35.816 1.00 93.94 498 PRO A O 1
ATOM 3885 N N . TYR A 1 499 ? 15.697 0.538 -35.995 1.00 92.81 499 TYR A N 1
ATOM 3886 C CA . TYR A 1 499 ? 16.502 -0.174 -37.000 1.00 92.81 499 TYR A CA 1
ATOM 3887 C C . TYR A 1 499 ? 17.323 -1.337 -36.447 1.00 92.81 499 TYR A C 1
ATOM 3889 O O . TYR A 1 499 ? 17.863 -2.125 -37.226 1.00 92.81 499 TYR A O 1
ATOM 3897 N N . ASP A 1 500 ? 17.509 -1.384 -35.130 1.00 93.50 500 ASP A N 1
ATOM 3898 C CA . ASP A 1 500 ? 18.295 -2.424 -34.488 1.00 93.50 500 ASP A CA 1
ATOM 3899 C C . ASP A 1 500 ? 17.464 -3.687 -34.306 1.00 93.50 500 ASP A C 1
ATOM 3901 O O . ASP A 1 500 ? 16.295 -3.635 -33.927 1.00 93.50 500 ASP A O 1
ATOM 3905 N N . THR A 1 501 ? 18.094 -4.835 -34.527 1.00 92.00 501 THR A N 1
ATOM 3906 C CA . THR A 1 501 ? 17.523 -6.148 -34.235 1.00 92.00 501 THR A CA 1
ATOM 3907 C C . THR A 1 501 ? 18.140 -6.702 -32.955 1.00 92.00 501 THR A C 1
ATOM 3909 O O . THR A 1 501 ? 19.362 -6.829 -32.894 1.00 92.00 501 THR A O 1
ATOM 3912 N N . PRO A 1 502 ? 17.342 -7.100 -31.950 1.00 91.81 502 PRO A N 1
ATOM 3913 C CA . PRO A 1 502 ? 17.885 -7.715 -30.742 1.00 91.81 502 PRO A CA 1
ATOM 3914 C C . PRO A 1 502 ? 18.494 -9.094 -31.019 1.00 91.81 502 PRO A C 1
ATOM 3916 O O . PRO A 1 502 ? 19.351 -9.542 -30.266 1.00 91.81 502 PRO A O 1
ATOM 3919 N N . TYR A 1 503 ? 18.072 -9.757 -32.096 1.00 92.19 503 TYR A N 1
ATOM 3920 C CA . TYR A 1 503 ? 18.587 -11.054 -32.518 1.00 92.19 503 TYR A CA 1
ATOM 3921 C C . TYR A 1 503 ? 19.080 -10.987 -33.961 1.00 92.19 503 TYR A C 1
ATOM 3923 O O . TYR A 1 503 ? 18.404 -10.414 -34.815 1.00 92.19 503 TYR A O 1
ATOM 3931 N N . GLU A 1 504 ? 20.204 -11.636 -34.239 1.00 89.12 504 GLU A N 1
ATOM 3932 C CA . GLU A 1 504 ? 20.709 -11.892 -35.587 1.00 89.12 504 GLU A CA 1
ATOM 3933 C C . GLU A 1 504 ? 20.814 -13.413 -35.765 1.00 89.12 504 GLU A C 1
ATOM 3935 O O . GLU A 1 504 ? 21.396 -14.105 -34.933 1.00 89.12 504 GLU A O 1
ATOM 3940 N N . ASP A 1 505 ? 20.127 -13.960 -36.774 1.00 85.69 505 ASP A N 1
ATOM 3941 C CA . ASP A 1 505 ? 20.006 -15.410 -37.018 1.00 85.69 505 ASP A CA 1
ATOM 3942 C C . ASP A 1 505 ? 19.549 -16.244 -35.797 1.00 85.69 505 ASP A C 1
ATOM 3944 O O . ASP A 1 505 ? 19.889 -17.416 -35.640 1.00 85.69 505 ASP A O 1
ATOM 3948 N N . GLY A 1 506 ? 18.736 -15.638 -34.923 1.00 85.38 506 GLY A N 1
ATOM 3949 C CA . GLY A 1 506 ? 18.217 -16.265 -33.701 1.00 85.38 506 GLY A CA 1
ATOM 3950 C C . GLY A 1 506 ? 19.167 -16.208 -32.499 1.00 85.38 506 GLY A C 1
ATOM 3951 O O . GLY A 1 506 ? 18.797 -16.666 -31.419 1.00 85.38 506 GLY A O 1
ATOM 3952 N N . ILE A 1 507 ? 20.353 -15.618 -32.656 1.00 91.62 507 ILE A N 1
ATOM 3953 C CA . ILE A 1 507 ? 21.327 -15.396 -31.585 1.00 91.62 507 ILE A CA 1
ATOM 3954 C C . ILE A 1 507 ? 21.172 -13.964 -31.071 1.00 91.62 507 ILE A C 1
ATOM 3956 O O . ILE A 1 507 ? 21.049 -13.022 -31.850 1.00 91.62 507 ILE A O 1
ATOM 3960 N N . LEU A 1 508 ? 21.136 -13.800 -29.748 1.00 92.94 508 LEU A N 1
ATOM 3961 C CA . LEU A 1 508 ? 21.054 -12.493 -29.095 1.00 92.94 508 LEU A CA 1
ATOM 3962 C C . LEU A 1 508 ? 22.358 -11.724 -29.338 1.00 92.94 508 LEU A C 1
ATOM 3964 O O . LEU A 1 508 ? 23.429 -12.232 -29.015 1.00 92.94 508 LEU A O 1
ATOM 3968 N N . VAL A 1 509 ? 22.272 -10.517 -29.898 1.00 93.12 509 VAL A N 1
ATOM 3969 C CA . VAL A 1 509 ? 23.464 -9.687 -30.138 1.00 93.12 509 VAL A CA 1
ATOM 3970 C C . VAL A 1 509 ? 23.853 -8.931 -28.870 1.00 93.12 509 VAL A C 1
ATOM 3972 O O . VAL A 1 509 ? 22.977 -8.437 -28.162 1.00 93.12 509 VAL A O 1
ATOM 3975 N N . GLU A 1 510 ? 25.150 -8.817 -28.588 1.00 90.38 510 GLU A N 1
ATOM 3976 C CA . GLU A 1 510 ? 25.656 -8.086 -27.414 1.00 90.38 510 GLU A CA 1
ATOM 3977 C C . GLU A 1 510 ? 25.619 -6.568 -27.622 1.00 90.38 510 GLU A C 1
ATOM 3979 O O . GLU A 1 510 ? 25.225 -5.821 -26.727 1.00 90.38 510 GLU A O 1
ATOM 3984 N N . GLN A 1 511 ? 25.987 -6.108 -28.821 1.00 90.19 511 GLN A N 1
ATOM 3985 C CA . GLN A 1 511 ? 26.019 -4.697 -29.203 1.00 90.19 511 GLN A CA 1
ATOM 3986 C C . GLN A 1 511 ? 25.092 -4.425 -30.381 1.00 90.19 511 GLN A C 1
ATOM 3988 O O . GLN A 1 511 ? 24.997 -5.209 -31.325 1.00 90.19 511 GLN A O 1
ATOM 3993 N N . LEU A 1 512 ? 24.423 -3.281 -30.321 1.00 91.94 512 LEU A N 1
ATOM 3994 C CA . LEU A 1 512 ? 23.512 -2.807 -31.348 1.00 91.94 512 LEU A CA 1
ATOM 3995 C C . LEU A 1 512 ? 24.271 -2.027 -32.426 1.00 91.94 512 LEU A C 1
ATOM 3997 O O . LEU A 1 512 ? 25.260 -1.343 -32.156 1.00 91.94 512 LEU A O 1
ATOM 4001 N N . ALA A 1 513 ? 23.807 -2.130 -33.669 1.00 89.12 513 ALA A N 1
ATOM 4002 C CA . ALA A 1 513 ? 24.506 -1.594 -34.833 1.00 89.12 513 ALA A CA 1
ATOM 4003 C C . ALA A 1 513 ? 24.245 -0.095 -35.054 1.00 89.12 513 ALA A C 1
ATOM 4005 O O . ALA A 1 513 ? 25.100 0.609 -35.601 1.00 89.12 513 ALA A O 1
ATOM 4006 N N . PHE A 1 514 ? 23.063 0.393 -34.669 1.00 90.94 514 PHE A N 1
ATOM 4007 C CA . PHE A 1 514 ? 22.616 1.765 -34.922 1.00 90.94 514 PHE A CA 1
ATOM 4008 C C . PHE A 1 514 ? 22.457 2.585 -33.642 1.00 90.94 514 PHE A C 1
ATOM 4010 O O . PHE A 1 514 ? 22.728 3.788 -33.665 1.00 90.94 514 PHE A O 1
ATOM 4017 N N . SER A 1 515 ? 22.037 1.960 -32.544 1.00 90.50 515 SER A N 1
ATOM 4018 C CA . SER A 1 515 ? 21.923 2.598 -31.234 1.00 90.50 515 SER A CA 1
ATOM 4019 C C . SER A 1 515 ? 23.292 2.928 -30.665 1.00 90.50 515 SER A C 1
ATOM 4021 O O . SER A 1 515 ? 24.236 2.140 -30.750 1.00 90.50 515 SER A O 1
ATOM 4023 N N . LYS A 1 516 ? 23.399 4.117 -30.075 1.00 87.06 516 LYS A N 1
ATOM 4024 C CA . LYS A 1 516 ? 24.651 4.633 -29.533 1.00 87.06 516 LYS A CA 1
ATOM 4025 C C . LYS A 1 516 ? 24.483 5.152 -28.119 1.00 87.06 516 LYS A C 1
ATOM 4027 O O . LYS A 1 516 ? 23.411 5.619 -27.750 1.00 87.06 516 LYS A O 1
ATOM 4032 N N . THR A 1 517 ? 25.569 5.097 -27.361 1.00 82.69 517 THR A N 1
ATOM 4033 C CA . THR A 1 517 ? 25.677 5.746 -26.053 1.00 82.69 517 THR A CA 1
ATOM 4034 C C . THR A 1 517 ? 25.895 7.253 -26.210 1.00 82.69 517 THR A C 1
ATOM 4036 O O . THR A 1 517 ? 26.258 7.733 -27.288 1.00 82.69 517 THR A O 1
ATOM 4039 N N . ASP A 1 518 ? 25.787 8.002 -25.112 1.00 76.81 518 ASP A N 1
ATOM 4040 C CA . ASP A 1 518 ? 26.104 9.440 -25.074 1.00 76.81 518 ASP A CA 1
ATOM 4041 C C . ASP A 1 518 ? 27.558 9.747 -25.471 1.00 76.81 518 ASP A C 1
ATOM 4043 O O . ASP A 1 518 ? 27.878 10.843 -25.929 1.00 76.81 518 ASP A O 1
ATOM 4047 N N . ARG A 1 519 ? 28.454 8.760 -25.336 1.00 77.25 519 ARG A N 1
ATOM 4048 C CA . ARG A 1 519 ? 29.857 8.842 -25.770 1.00 77.25 519 ARG A CA 1
ATOM 4049 C C . ARG A 1 519 ? 30.048 8.440 -27.236 1.00 77.25 519 ARG A C 1
ATOM 4051 O O . ARG A 1 519 ? 31.182 8.275 -27.678 1.00 77.25 519 ARG A O 1
ATOM 4058 N N . ASN A 1 520 ? 28.957 8.288 -27.991 1.00 78.44 520 ASN A N 1
ATOM 4059 C CA . ASN A 1 520 ? 28.929 7.918 -29.408 1.00 78.44 520 ASN A CA 1
ATOM 4060 C C . ASN A 1 520 ? 29.538 6.527 -29.709 1.00 78.44 520 ASN A C 1
ATOM 4062 O O . ASN A 1 520 ? 29.896 6.248 -30.855 1.00 78.44 520 ASN A O 1
ATOM 4066 N N . SER A 1 521 ? 29.636 5.647 -28.704 1.00 82.88 521 SER A N 1
ATOM 4067 C CA . SER A 1 521 ? 29.981 4.227 -28.879 1.00 82.88 521 SER A CA 1
ATOM 4068 C C . SER A 1 521 ? 28.736 3.408 -29.226 1.00 82.88 521 SER A C 1
ATOM 4070 O O . SER A 1 521 ? 27.625 3.865 -28.963 1.00 82.88 521 SER A O 1
ATOM 4072 N N . ALA A 1 522 ? 28.901 2.203 -29.781 1.00 84.88 522 ALA A N 1
ATOM 4073 C CA . ALA A 1 522 ? 27.785 1.267 -29.935 1.00 84.88 522 ALA A CA 1
ATOM 4074 C C . ALA A 1 522 ? 27.122 1.017 -28.570 1.00 84.88 522 ALA A C 1
ATOM 4076 O O . ALA A 1 522 ? 27.818 0.873 -27.561 1.00 84.88 522 ALA A O 1
ATOM 4077 N N . ALA A 1 523 ? 25.791 1.044 -28.529 1.00 87.75 523 ALA A N 1
ATOM 4078 C CA . ALA A 1 523 ? 25.041 0.716 -27.325 1.00 87.75 523 ALA A CA 1
ATOM 4079 C C . ALA A 1 523 ? 25.000 -0.805 -27.137 1.00 87.75 523 ALA A C 1
ATOM 4081 O O . ALA A 1 523 ? 24.811 -1.544 -28.105 1.00 87.75 523 ALA A O 1
ATOM 4082 N N . ASN A 1 524 ? 25.134 -1.272 -25.897 1.00 89.25 524 ASN A N 1
ATOM 4083 C CA . ASN A 1 524 ? 24.845 -2.666 -25.582 1.00 89.25 524 ASN A CA 1
ATOM 4084 C C . ASN A 1 524 ? 23.351 -2.938 -25.752 1.00 89.25 524 ASN A C 1
ATOM 4086 O O . ASN A 1 524 ? 22.513 -2.074 -25.494 1.00 89.25 524 ASN A O 1
ATOM 4090 N N . ASN A 1 525 ? 23.026 -4.156 -26.164 1.00 92.50 525 ASN A N 1
ATOM 4091 C CA . ASN A 1 525 ? 21.659 -4.627 -26.239 1.00 92.50 525 ASN A CA 1
ATOM 4092 C C . ASN A 1 525 ? 21.092 -4.772 -24.816 1.00 92.50 525 ASN A C 1
ATOM 4094 O O . ASN A 1 525 ? 21.573 -5.621 -24.059 1.00 92.50 525 ASN A O 1
ATOM 4098 N N . PRO A 1 526 ? 20.044 -4.018 -24.436 1.00 92.06 526 PRO A N 1
ATOM 4099 C CA . PRO A 1 526 ? 19.458 -4.121 -23.099 1.00 92.06 526 PRO A CA 1
ATOM 4100 C C . PRO A 1 526 ? 18.937 -5.530 -22.770 1.00 92.06 526 PRO A C 1
ATOM 4102 O O . PRO A 1 526 ? 18.902 -5.926 -21.607 1.00 92.06 526 PRO A O 1
ATOM 4105 N N . LEU A 1 527 ? 18.573 -6.321 -23.789 1.00 93.25 527 LEU A N 1
ATOM 4106 C CA . LEU A 1 527 ? 18.185 -7.716 -23.594 1.00 93.25 527 LEU A CA 1
ATOM 4107 C C . LEU A 1 527 ? 19.367 -8.634 -23.285 1.00 93.25 527 LEU A C 1
ATOM 4109 O O . LEU A 1 527 ? 19.173 -9.603 -22.560 1.00 93.25 527 LEU A O 1
ATOM 4113 N N . TYR A 1 528 ? 20.565 -8.342 -23.797 1.00 92.75 528 TYR A N 1
ATOM 4114 C CA . TYR A 1 528 ? 21.784 -9.061 -23.417 1.00 92.75 528 TYR A CA 1
ATOM 4115 C C . TYR A 1 528 ? 22.143 -8.774 -21.958 1.00 92.75 528 TYR A C 1
ATOM 4117 O O . TYR A 1 528 ? 22.346 -9.709 -21.187 1.00 92.75 528 TYR A O 1
ATOM 4125 N N . GLU A 1 529 ? 22.084 -7.507 -21.543 1.00 89.19 529 GLU A N 1
ATOM 4126 C CA . GLU A 1 529 ? 22.303 -7.103 -20.144 1.00 89.19 529 GLU A CA 1
ATOM 4127 C C . GLU A 1 529 ? 21.373 -7.843 -19.166 1.00 89.19 529 GLU A C 1
ATOM 4129 O O . GLU A 1 529 ? 21.786 -8.203 -18.064 1.00 89.19 529 GLU A O 1
ATOM 4134 N N . ALA A 1 530 ? 20.137 -8.125 -19.591 1.00 90.94 530 ALA A N 1
ATOM 4135 C CA . ALA A 1 530 ? 19.156 -8.878 -18.812 1.00 90.94 530 ALA A CA 1
ATOM 4136 C C . ALA A 1 530 ? 19.463 -10.384 -18.681 1.00 90.94 530 ALA A C 1
ATOM 4138 O O . ALA A 1 530 ? 18.862 -11.050 -17.838 1.00 90.94 530 ALA A O 1
ATOM 4139 N N . THR A 1 531 ? 20.344 -10.938 -19.524 1.00 91.62 531 THR A N 1
ATOM 4140 C CA . THR A 1 531 ? 20.777 -12.350 -19.449 1.00 91.62 531 THR A CA 1
ATOM 4141 C C . THR A 1 531 ? 21.974 -12.575 -18.531 1.00 91.62 531 THR A C 1
ATOM 4143 O O . THR A 1 531 ? 22.233 -13.715 -18.146 1.00 91.62 531 THR A O 1
ATOM 4146 N N . LEU A 1 532 ? 22.687 -11.506 -18.177 1.00 91.44 532 LEU A N 1
ATOM 4147 C CA . LEU A 1 532 ? 23.822 -11.552 -17.261 1.00 91.44 532 LEU A CA 1
ATOM 4148 C C . LEU A 1 532 ? 23.362 -11.818 -15.821 1.00 91.44 532 LEU A C 1
ATOM 4150 O O . LEU A 1 532 ? 22.190 -11.640 -15.486 1.00 91.44 532 LEU A O 1
ATOM 4154 N N . ALA A 1 533 ? 24.289 -12.192 -14.936 1.00 90.69 533 ALA A N 1
ATOM 4155 C CA . ALA A 1 533 ? 23.979 -12.531 -13.544 1.00 90.69 533 ALA A CA 1
ATOM 4156 C C . ALA A 1 533 ? 23.696 -11.307 -12.642 1.00 90.69 533 ALA A C 1
ATOM 4158 O O . ALA A 1 533 ? 23.815 -11.398 -11.421 1.00 90.69 533 ALA A O 1
ATOM 4159 N N . ASN A 1 534 ? 23.315 -10.170 -13.233 1.00 90.94 534 ASN A N 1
ATOM 4160 C CA . ASN A 1 534 ? 22.985 -8.932 -12.534 1.00 90.94 534 ASN A CA 1
ATOM 4161 C C . ASN A 1 534 ? 21.811 -9.140 -11.565 1.00 90.94 534 ASN A C 1
ATOM 4163 O O . ASN A 1 534 ? 20.767 -9.676 -11.947 1.00 90.94 534 ASN A O 1
ATOM 4167 N N . TYR A 1 535 ? 21.940 -8.651 -10.332 1.00 92.56 535 TYR A N 1
ATOM 4168 C CA . TYR A 1 535 ? 20.833 -8.623 -9.378 1.00 92.56 535 TYR A CA 1
ATOM 4169 C C . TYR A 1 535 ? 20.891 -7.388 -8.488 1.00 92.56 535 TYR A C 1
ATOM 4171 O O . TYR A 1 535 ? 21.960 -6.866 -8.191 1.00 92.56 535 TYR A O 1
ATOM 4179 N N . ASP A 1 536 ? 19.727 -6.939 -8.034 1.00 93.31 536 ASP A N 1
ATOM 4180 C CA . ASP A 1 536 ? 19.596 -5.848 -7.073 1.00 93.31 536 ASP A CA 1
ATOM 4181 C C . ASP A 1 536 ? 18.362 -6.127 -6.210 1.00 93.31 536 ASP A C 1
ATOM 4183 O O . ASP A 1 536 ? 17.240 -6.272 -6.713 1.00 93.31 536 ASP A O 1
ATOM 4187 N N . TRP A 1 537 ? 18.589 -6.327 -4.915 1.00 93.56 537 TRP A N 1
ATOM 4188 C CA . TRP A 1 537 ? 17.537 -6.623 -3.957 1.00 93.56 537 TRP A CA 1
ATOM 4189 C C . TRP A 1 537 ? 17.758 -5.894 -2.637 1.00 93.56 537 TRP A C 1
ATOM 4191 O O . TRP A 1 537 ? 18.878 -5.657 -2.190 1.00 93.56 537 TRP A O 1
ATOM 4201 N N . ASN A 1 538 ? 16.645 -5.602 -1.973 1.00 92.44 538 ASN A N 1
ATOM 4202 C CA . ASN A 1 538 ? 16.605 -5.040 -0.632 1.00 92.44 538 ASN A CA 1
ATOM 4203 C C . ASN A 1 538 ? 15.620 -5.851 0.208 1.00 92.44 538 ASN A C 1
ATOM 4205 O O . ASN A 1 538 ? 14.533 -6.192 -0.258 1.00 92.44 538 ASN A O 1
ATOM 4209 N N . ALA A 1 539 ? 15.984 -6.172 1.439 1.00 93.81 539 ALA A N 1
ATOM 4210 C CA . ALA A 1 539 ? 15.121 -6.864 2.375 1.00 93.81 539 ALA A CA 1
ATOM 4211 C C . ALA A 1 539 ? 15.213 -6.227 3.756 1.00 93.81 539 ALA A C 1
ATOM 4213 O O . ALA A 1 539 ? 16.287 -5.817 4.190 1.00 93.81 539 ALA A O 1
ATOM 4214 N N . TYR A 1 540 ? 14.096 -6.177 4.475 1.00 92.62 540 TYR A N 1
ATOM 4215 C CA . TYR A 1 540 ? 14.114 -5.742 5.860 1.00 92.62 540 TYR A CA 1
ATOM 4216 C C . TYR A 1 540 ? 13.116 -6.479 6.744 1.00 92.62 540 TYR A C 1
ATOM 4218 O O . TYR A 1 540 ? 12.018 -6.838 6.314 1.00 92.62 540 TYR A O 1
ATOM 4226 N N . ASP A 1 541 ? 13.506 -6.611 8.007 1.00 95.12 541 ASP A N 1
ATOM 4227 C CA . ASP A 1 541 ? 12.681 -7.073 9.112 1.00 95.12 541 ASP A CA 1
ATOM 4228 C C . ASP A 1 541 ? 12.355 -5.897 10.028 1.00 95.12 541 ASP A C 1
ATOM 4230 O O . ASP A 1 541 ? 13.249 -5.200 10.507 1.00 95.12 541 ASP A O 1
ATOM 4234 N N . GLU A 1 542 ? 11.074 -5.684 10.297 1.00 93.75 542 GLU A N 1
ATOM 4235 C CA . GLU A 1 542 ? 10.571 -4.636 11.180 1.00 93.75 542 GLU A CA 1
ATOM 4236 C C . GLU A 1 542 ? 9.759 -5.259 12.318 1.00 93.75 542 GLU A C 1
ATOM 4238 O O . GLU A 1 542 ? 8.785 -5.979 12.086 1.00 93.75 542 GLU A O 1
ATOM 4243 N N . ILE A 1 543 ? 10.142 -4.955 13.557 1.00 95.44 543 ILE A N 1
ATOM 4244 C CA . ILE A 1 543 ? 9.380 -5.288 14.762 1.00 95.44 543 ILE A CA 1
ATOM 4245 C C . ILE A 1 543 ? 8.897 -3.989 15.386 1.00 95.44 543 ILE A C 1
ATOM 4247 O O . ILE A 1 543 ? 9.710 -3.138 15.735 1.00 95.44 543 ILE A O 1
ATOM 4251 N N . THR A 1 544 ? 7.591 -3.875 15.606 1.00 93.75 544 THR A N 1
ATOM 4252 C CA . THR A 1 544 ? 6.978 -2.740 16.303 1.00 93.75 544 THR A CA 1
ATOM 4253 C C . THR A 1 544 ? 6.199 -3.234 17.513 1.00 93.75 544 THR A C 1
ATOM 4255 O O . THR A 1 544 ? 5.423 -4.185 17.409 1.00 93.75 544 THR A O 1
ATOM 4258 N N . ASN A 1 545 ? 6.374 -2.578 18.660 1.00 95.94 545 ASN A N 1
ATOM 4259 C CA . ASN A 1 545 ? 5.539 -2.750 19.843 1.00 95.94 545 ASN A CA 1
ATOM 4260 C C . ASN A 1 545 ? 4.949 -1.401 20.247 1.00 95.94 545 ASN A C 1
ATOM 4262 O O . ASN A 1 545 ? 5.683 -0.469 20.554 1.00 95.94 545 ASN A O 1
ATOM 4266 N N . ASN A 1 546 ? 3.624 -1.333 20.274 1.00 94.75 546 ASN A N 1
ATOM 4267 C CA . ASN A 1 546 ? 2.849 -0.155 20.627 1.00 94.75 546 ASN A CA 1
ATOM 4268 C C . ASN A 1 546 ? 2.037 -0.460 21.886 1.00 94.75 546 ASN A C 1
ATOM 4270 O O . ASN A 1 546 ? 1.050 -1.195 21.845 1.00 94.75 546 ASN A O 1
ATOM 4274 N N . LEU A 1 547 ? 2.456 0.085 23.022 1.00 95.06 547 LEU A N 1
ATOM 4275 C CA . LEU A 1 547 ? 1.803 -0.050 24.318 1.00 95.06 547 LEU A CA 1
ATOM 4276 C C . LEU A 1 547 ? 1.062 1.240 24.668 1.00 95.06 547 LEU A C 1
ATOM 4278 O O . LEU A 1 547 ? 1.645 2.319 24.687 1.00 95.06 547 LEU A O 1
ATOM 4282 N N . SER A 1 548 ? -0.217 1.133 25.008 1.00 93.81 548 SER A N 1
ATOM 4283 C CA . SER A 1 548 ? -1.018 2.238 25.523 1.00 93.81 548 SER A CA 1
ATOM 4284 C C . SER A 1 548 ? -1.696 1.848 26.833 1.00 93.81 548 SER A C 1
ATOM 4286 O O . SER A 1 548 ? -2.314 0.792 26.951 1.00 93.81 548 SER A O 1
ATOM 4288 N N . LEU A 1 549 ? -1.583 2.722 27.825 1.00 93.50 549 LEU A N 1
ATOM 4289 C CA . LEU A 1 549 ? -2.161 2.586 29.154 1.00 93.50 549 LEU A CA 1
ATOM 4290 C C . LEU A 1 549 ? -3.147 3.731 29.366 1.00 93.50 549 LEU A C 1
ATOM 4292 O O . LEU A 1 549 ? -2.742 4.887 29.375 1.00 93.50 549 LEU A O 1
ATOM 4296 N N . ASN A 1 550 ? -4.425 3.426 29.564 1.00 91.50 550 ASN A N 1
ATOM 4297 C CA . ASN A 1 550 ? -5.447 4.402 29.933 1.00 91.50 550 ASN A CA 1
ATOM 4298 C C . ASN A 1 550 ? -5.886 4.138 31.372 1.00 91.50 550 ASN A C 1
ATOM 4300 O O . ASN A 1 550 ? -6.476 3.097 31.654 1.00 91.50 550 ASN A O 1
ATOM 4304 N N . TRP A 1 551 ? -5.626 5.075 32.276 1.00 92.69 551 TRP A N 1
ATOM 4305 C CA . TRP A 1 551 ? -6.036 5.002 33.671 1.00 92.69 551 TRP A CA 1
ATOM 4306 C C . TRP A 1 551 ? -7.096 6.064 33.974 1.00 92.69 551 TRP A C 1
ATOM 4308 O O . TRP A 1 551 ? -6.828 7.264 33.987 1.00 92.69 551 TRP A O 1
ATOM 4318 N N . TYR A 1 552 ? -8.313 5.601 34.231 1.00 91.19 552 TYR A N 1
ATOM 4319 C CA . TYR A 1 552 ? -9.466 6.390 34.646 1.00 91.19 552 TYR A CA 1
ATOM 4320 C C . TYR A 1 552 ? -9.426 6.571 36.170 1.00 91.19 552 TYR A C 1
ATOM 4322 O O . TYR A 1 552 ? -9.927 5.734 36.922 1.00 91.19 552 TYR A O 1
ATOM 4330 N N . LEU A 1 553 ? -8.763 7.635 36.632 1.00 88.00 553 LEU A N 1
ATOM 4331 C CA . LEU A 1 553 ? -8.610 7.947 38.060 1.00 88.00 553 LEU A CA 1
ATOM 4332 C C . LEU A 1 553 ? -9.959 8.288 38.705 1.00 88.00 553 LEU A C 1
ATOM 4334 O O . LEU A 1 553 ? -10.244 7.864 39.821 1.00 88.00 553 LEU A O 1
ATOM 4338 N N . THR A 1 554 ? -10.773 9.071 37.996 1.00 86.06 554 THR A N 1
ATOM 4339 C CA . THR A 1 554 ? -12.147 9.444 38.364 1.00 86.06 554 THR A CA 1
ATOM 4340 C C . THR A 1 554 ? -12.989 9.582 37.094 1.00 86.06 554 THR A C 1
ATOM 4342 O O . THR A 1 554 ? -12.448 9.516 35.992 1.00 86.06 554 THR A O 1
ATOM 4345 N N . ASP A 1 555 ? -14.289 9.855 37.228 1.00 82.25 555 ASP A N 1
ATOM 4346 C CA . ASP A 1 555 ? -15.181 10.112 36.083 1.00 82.25 555 ASP A CA 1
ATOM 4347 C C . ASP A 1 555 ? -14.756 11.323 35.228 1.00 82.25 555 ASP A C 1
ATOM 4349 O O . ASP A 1 555 ? -15.207 11.469 34.094 1.00 82.25 555 ASP A O 1
ATOM 4353 N N . TYR A 1 556 ? -13.877 12.187 35.754 1.00 87.06 556 TYR A N 1
ATOM 4354 C CA . TYR A 1 556 ? -13.422 13.405 35.078 1.00 87.06 556 TYR A CA 1
ATOM 4355 C C . TYR A 1 556 ? -11.940 13.389 34.703 1.00 87.06 556 TYR A C 1
ATOM 4357 O O . TYR A 1 556 ? -11.550 14.097 33.777 1.00 87.06 556 TYR A O 1
ATOM 4365 N N . TRP A 1 557 ? -11.107 12.625 35.416 1.00 88.62 557 TRP A N 1
ATOM 4366 C CA . TRP A 1 557 ? -9.657 12.595 35.218 1.00 88.62 557 TRP A CA 1
ATOM 4367 C C . TRP A 1 557 ? -9.208 11.285 34.579 1.00 88.62 557 TRP A C 1
ATOM 4369 O O . TRP A 1 557 ? -9.403 10.208 35.143 1.00 88.62 557 TRP A O 1
ATOM 4379 N N . THR A 1 558 ? -8.542 11.385 33.429 1.00 89.31 558 THR A N 1
ATOM 4380 C CA . THR A 1 558 ? -7.958 10.239 32.722 1.00 89.31 558 THR A CA 1
ATOM 4381 C C . THR A 1 558 ? -6.483 10.488 32.440 1.00 89.31 558 THR A C 1
ATOM 4383 O O . THR A 1 558 ? -6.128 11.493 31.831 1.00 89.31 558 THR A O 1
ATOM 4386 N N . VAL A 1 559 ? -5.622 9.559 32.844 1.00 91.75 559 VAL A N 1
ATOM 4387 C CA . VAL A 1 559 ? -4.208 9.526 32.457 1.00 91.75 559 VAL A CA 1
ATOM 4388 C C . VAL A 1 559 ? -4.051 8.574 31.283 1.00 91.75 559 VAL A C 1
ATOM 4390 O O . VAL A 1 559 ? -4.554 7.453 31.324 1.00 91.75 559 VAL A O 1
ATOM 4393 N N . ARG A 1 560 ? -3.333 8.994 30.245 1.00 90.50 560 ARG A N 1
ATOM 4394 C CA . ARG A 1 560 ? -2.948 8.132 29.128 1.00 90.50 560 ARG A CA 1
ATOM 4395 C C . ARG A 1 560 ? -1.435 8.111 28.988 1.00 90.50 560 ARG A C 1
ATOM 4397 O O . ARG A 1 560 ? -0.834 9.148 28.747 1.00 90.50 560 ARG A O 1
ATOM 4404 N N . GLY A 1 561 ? -0.841 6.932 29.098 1.00 92.06 561 GLY A N 1
ATOM 4405 C CA . GLY A 1 561 ? 0.542 6.667 28.717 1.00 92.06 561 GLY A CA 1
ATOM 4406 C C . GLY A 1 561 ? 0.592 5.933 27.382 1.00 92.06 561 GLY A C 1
ATOM 4407 O O . GLY A 1 561 ? -0.246 5.073 27.110 1.00 92.06 561 GLY A O 1
ATOM 4408 N N . GLN A 1 562 ? 1.564 6.264 26.547 1.00 92.31 562 GLN A N 1
ATOM 4409 C CA . GLN A 1 562 ? 1.847 5.580 25.293 1.00 92.31 562 GLN A CA 1
ATOM 4410 C C . GLN A 1 562 ? 3.349 5.377 25.168 1.00 92.31 562 GLN A C 1
ATOM 4412 O O . GLN A 1 562 ? 4.126 6.284 25.451 1.00 92.31 562 GLN A O 1
ATOM 4417 N N . PHE A 1 563 ? 3.743 4.185 24.748 1.00 94.69 563 PHE A N 1
ATOM 4418 C CA . PHE A 1 563 ? 5.122 3.819 24.494 1.00 94.69 563 PHE A CA 1
ATOM 4419 C C . PHE A 1 563 ? 5.178 2.996 23.212 1.00 94.69 563 PHE A C 1
ATOM 4421 O O . PHE A 1 563 ? 4.465 2.003 23.086 1.00 94.69 563 PHE A O 1
ATOM 4428 N N . SER A 1 564 ? 6.001 3.423 22.266 1.00 93.81 564 SER A N 1
ATOM 4429 C CA . SER A 1 564 ? 6.255 2.727 21.013 1.00 93.81 564 SER A CA 1
ATOM 4430 C C . SER A 1 564 ? 7.736 2.442 20.887 1.00 93.81 564 SER A C 1
ATOM 4432 O O . SER A 1 564 ? 8.561 3.297 21.210 1.00 93.81 564 SER A O 1
ATOM 4434 N N . VAL A 1 565 ? 8.066 1.251 20.410 1.00 95.06 565 VAL A N 1
ATOM 4435 C CA . VAL A 1 565 ? 9.416 0.898 19.985 1.00 95.06 565 VAL A CA 1
ATOM 4436 C C . VAL A 1 565 ? 9.333 0.181 18.647 1.00 95.06 565 VAL A C 1
ATOM 4438 O O . VAL A 1 565 ? 8.568 -0.773 18.496 1.00 95.06 565 VAL A O 1
ATOM 4441 N N . THR A 1 566 ? 10.133 0.635 17.691 1.00 93.69 566 THR A N 1
ATOM 4442 C CA . THR A 1 566 ? 10.274 0.042 16.366 1.00 93.69 566 THR A CA 1
ATOM 4443 C C . THR A 1 566 ? 11.738 -0.276 16.130 1.00 93.69 566 THR A C 1
ATOM 4445 O O . THR A 1 566 ? 12.608 0.568 16.324 1.00 93.69 566 THR A O 1
ATOM 4448 N N . ARG A 1 567 ? 12.022 -1.504 15.707 1.00 94.56 567 ARG A N 1
ATOM 4449 C CA . ARG A 1 567 ? 13.360 -1.931 15.315 1.00 94.56 567 ARG A CA 1
ATOM 4450 C C . ARG A 1 567 ? 13.329 -2.464 13.894 1.00 94.56 567 ARG A C 1
ATOM 4452 O O . ARG A 1 567 ? 12.557 -3.380 13.621 1.00 94.56 567 ARG A O 1
ATOM 4459 N N . LYS A 1 568 ? 14.168 -1.905 13.022 1.00 92.94 568 LYS A N 1
ATOM 4460 C CA . LYS A 1 568 ? 14.263 -2.264 11.603 1.00 92.94 568 LYS A CA 1
ATOM 4461 C C . LYS A 1 568 ? 15.675 -2.742 11.281 1.00 92.94 568 LYS A C 1
ATOM 4463 O O . LYS A 1 568 ? 16.637 -2.009 11.501 1.00 92.94 568 LYS A O 1
ATOM 4468 N N . TYR A 1 569 ? 15.789 -3.952 10.751 1.00 94.56 569 TYR A N 1
ATOM 4469 C CA . TYR A 1 569 ? 17.024 -4.512 10.210 1.00 94.56 569 TYR A CA 1
ATOM 4470 C C . TYR A 1 569 ? 16.890 -4.572 8.700 1.00 94.56 569 TYR A C 1
ATOM 4472 O O . TYR A 1 569 ? 15.987 -5.241 8.217 1.00 94.56 569 TYR A O 1
ATOM 4480 N N . ALA A 1 570 ? 17.742 -3.870 7.966 1.00 92.19 570 ALA A N 1
ATOM 4481 C CA . ALA A 1 570 ? 17.686 -3.796 6.513 1.00 92.19 570 ALA A CA 1
ATOM 4482 C C . ALA A 1 570 ? 18.998 -4.291 5.915 1.00 92.19 570 ALA A C 1
ATOM 4484 O O . ALA A 1 570 ? 20.059 -3.874 6.365 1.00 92.19 570 ALA A O 1
ATOM 4485 N N . ASN A 1 571 ? 18.916 -5.131 4.892 1.00 94.12 571 ASN A N 1
ATOM 4486 C CA . ASN A 1 571 ? 20.051 -5.621 4.129 1.00 94.12 571 ASN A CA 1
ATOM 4487 C C . ASN A 1 571 ? 19.740 -5.443 2.643 1.00 94.12 571 ASN A C 1
ATOM 4489 O O . ASN A 1 571 ? 18.660 -5.826 2.191 1.00 94.12 571 ASN A O 1
ATOM 4493 N N . SER A 1 572 ? 20.685 -4.918 1.878 1.00 93.06 572 SER A N 1
ATOM 4494 C CA . SER A 1 572 ? 20.590 -4.857 0.425 1.00 93.06 572 SER A CA 1
ATOM 4495 C C . SER A 1 572 ? 21.886 -5.292 -0.231 1.00 93.06 572 SER A C 1
ATOM 4497 O O . SER A 1 572 ? 22.981 -5.078 0.298 1.00 93.06 572 SER A O 1
ATOM 4499 N N . GLU A 1 573 ? 21.747 -5.893 -1.406 1.00 93.88 573 GLU A N 1
ATOM 4500 C CA . GLU A 1 573 ? 22.868 -6.233 -2.265 1.00 93.88 573 GLU A CA 1
ATOM 4501 C C . GLU A 1 573 ? 22.540 -5.901 -3.714 1.00 93.88 573 GLU A C 1
ATOM 4503 O O . GLU A 1 573 ? 21.454 -6.207 -4.210 1.00 93.88 573 GLU A O 1
ATOM 4508 N N . LYS A 1 574 ? 23.525 -5.333 -4.401 1.00 92.88 574 LYS A N 1
ATOM 4509 C CA . LYS A 1 574 ? 23.498 -5.093 -5.836 1.00 92.88 574 LYS A CA 1
ATOM 4510 C C . LYS A 1 574 ? 24.776 -5.632 -6.447 1.00 92.88 574 LYS A C 1
ATOM 4512 O O . LYS A 1 574 ? 25.867 -5.199 -6.080 1.00 92.88 574 LYS A O 1
ATOM 4517 N N . PHE A 1 575 ? 24.628 -6.545 -7.390 1.00 92.94 575 PHE A N 1
ATOM 4518 C CA . PHE A 1 575 ? 25.721 -7.136 -8.137 1.00 92.94 575 PHE A CA 1
ATOM 4519 C C . PHE A 1 575 ? 25.594 -6.792 -9.619 1.00 92.94 575 PHE A C 1
ATOM 4521 O O . PHE A 1 575 ? 24.522 -6.946 -10.211 1.00 92.94 575 PHE A O 1
ATOM 4528 N N . ILE A 1 576 ? 26.698 -6.328 -10.199 1.00 90.25 576 ILE A N 1
ATOM 4529 C CA . ILE A 1 576 ? 26.848 -6.044 -11.622 1.00 90.25 576 ILE A CA 1
ATOM 4530 C C . ILE A 1 576 ? 27.896 -7.004 -12.178 1.00 90.25 576 ILE A C 1
ATOM 4532 O O . ILE A 1 576 ? 29.046 -7.012 -11.735 1.00 90.25 576 ILE A O 1
ATOM 4536 N N . ASP A 1 577 ? 27.482 -7.805 -13.152 1.00 89.56 577 ASP A N 1
ATOM 4537 C CA . ASP A 1 577 ? 28.308 -8.793 -13.827 1.00 89.56 577 ASP A CA 1
ATOM 4538 C C . ASP A 1 577 ? 29.485 -8.113 -14.559 1.00 89.56 577 ASP A C 1
ATOM 4540 O O . ASP A 1 577 ? 29.286 -7.080 -15.207 1.00 89.56 577 ASP A O 1
ATOM 4544 N N . PRO A 1 578 ? 30.703 -8.682 -14.504 1.00 87.06 578 PRO A N 1
ATOM 4545 C CA . PRO A 1 578 ? 31.860 -8.224 -15.275 1.00 87.06 578 PRO A CA 1
ATOM 4546 C C . PRO A 1 578 ? 31.620 -7.972 -16.768 1.00 87.06 578 PRO A C 1
ATOM 4548 O O . PRO A 1 578 ? 32.288 -7.121 -17.353 1.00 87.06 578 PRO A O 1
ATOM 4551 N N . LEU A 1 579 ? 30.700 -8.716 -17.391 1.00 85.25 579 LEU A N 1
ATOM 4552 C CA . LEU A 1 579 ? 30.363 -8.600 -18.812 1.00 85.25 579 LEU A CA 1
ATOM 4553 C C . LEU A 1 579 ? 29.365 -7.471 -19.109 1.00 85.25 579 LEU A C 1
ATOM 4555 O O . LEU A 1 579 ? 29.070 -7.201 -20.275 1.00 85.25 579 LEU A O 1
ATOM 4559 N N . SER A 1 580 ? 28.825 -6.818 -18.079 1.00 85.12 580 SER A N 1
ATOM 4560 C CA . SER A 1 580 ? 27.880 -5.716 -18.236 1.00 85.12 580 SER A CA 1
ATOM 4561 C C . SER A 1 580 ? 28.568 -4.464 -18.783 1.00 85.12 580 SER A C 1
ATOM 4563 O O . SER A 1 580 ? 29.683 -4.120 -18.408 1.00 85.12 580 SER A O 1
ATOM 4565 N N . SER A 1 581 ? 27.874 -3.680 -19.605 1.00 79.19 581 SER A N 1
ATOM 4566 C CA . SER A 1 581 ? 28.327 -2.314 -19.937 1.00 79.19 581 SER A CA 1
ATOM 4567 C C . SER A 1 581 ? 28.262 -1.338 -18.757 1.00 79.19 581 SER A C 1
ATOM 4569 O O . SER A 1 581 ? 28.747 -0.211 -18.870 1.00 79.19 581 SER A O 1
ATOM 4571 N N . LYS A 1 582 ? 27.638 -1.737 -17.642 1.00 80.06 582 LYS A N 1
ATOM 4572 C CA . LYS A 1 582 ? 27.358 -0.878 -16.485 1.00 80.06 582 LYS A CA 1
ATOM 4573 C C . LYS A 1 582 ? 28.358 -1.040 -15.336 1.00 80.06 582 LYS A C 1
ATOM 4575 O O . LYS A 1 582 ? 28.162 -0.393 -14.310 1.00 80.06 582 LYS A O 1
ATOM 4580 N N . THR A 1 583 ? 29.398 -1.867 -15.487 1.00 80.50 583 THR A N 1
ATOM 4581 C CA . THR A 1 583 ? 30.457 -2.000 -14.468 1.00 80.50 583 THR A CA 1
ATOM 4582 C C . THR A 1 583 ? 31.268 -0.708 -14.331 1.00 80.50 583 THR A C 1
ATOM 4584 O O . THR A 1 583 ? 31.523 0.004 -15.307 1.00 80.50 583 THR A O 1
ATOM 4587 N N . SER A 1 584 ? 31.688 -0.410 -13.102 1.00 75.19 584 SER A N 1
ATOM 4588 C CA . SER A 1 584 ? 32.489 0.760 -12.750 1.00 75.19 584 SER A CA 1
ATOM 4589 C C . SER A 1 584 ? 33.907 0.719 -13.327 1.00 75.19 584 SER A C 1
ATOM 4591 O O . SER A 1 584 ? 34.511 1.772 -13.554 1.00 75.19 584 SER A O 1
ATOM 4593 N N . VAL A 1 585 ? 34.424 -0.480 -13.614 1.00 69.81 585 VAL A N 1
ATOM 4594 C CA . VAL A 1 585 ? 35.745 -0.708 -14.203 1.00 69.81 585 VAL A CA 1
ATOM 4595 C C . VAL A 1 585 ? 35.597 -1.543 -15.470 1.00 69.81 585 VAL A C 1
ATOM 4597 O O . VAL A 1 585 ? 35.254 -2.725 -15.443 1.00 69.81 585 VAL A O 1
ATOM 4600 N N . LEU A 1 586 ? 35.895 -0.926 -16.611 1.00 63.19 586 LEU A N 1
ATOM 4601 C CA . LEU A 1 586 ? 36.048 -1.648 -17.868 1.00 63.19 586 LEU A CA 1
ATOM 4602 C C . LEU A 1 586 ? 37.415 -2.336 -17.833 1.00 63.19 586 LEU A C 1
ATOM 4604 O O . LEU A 1 586 ? 38.436 -1.667 -17.655 1.00 63.19 586 LEU A O 1
ATOM 4608 N N . GLY A 1 587 ? 37.438 -3.663 -17.958 1.00 55.62 587 GLY A N 1
ATOM 4609 C CA . GLY A 1 587 ? 38.668 -4.451 -18.022 1.00 55.62 587 GLY A CA 1
ATOM 4610 C C . GLY A 1 587 ? 39.452 -4.150 -19.301 1.00 55.62 587 GLY A C 1
ATOM 4611 O O . GLY A 1 587 ? 39.412 -4.919 -20.253 1.00 55.62 587 GLY A O 1
ATOM 4612 N N . GLU A 1 588 ? 40.139 -3.010 -19.358 1.00 56.31 588 GLU A N 1
ATOM 4613 C CA . GLU A 1 588 ? 41.051 -2.678 -20.451 1.00 56.31 588 GLU A CA 1
ATOM 4614 C C . GLU A 1 588 ? 42.441 -3.250 -20.154 1.00 56.31 588 GLU A C 1
ATOM 4616 O O . GLU A 1 588 ? 43.064 -2.888 -19.147 1.00 56.31 588 GLU A O 1
ATOM 4621 N N . SER A 1 589 ? 42.966 -4.080 -21.063 1.00 49.59 589 SER A N 1
ATOM 4622 C CA . SER A 1 589 ? 44.286 -4.727 -20.945 1.00 49.59 589 SER A CA 1
ATOM 4623 C C . SER A 1 589 ? 45.468 -3.767 -20.758 1.00 49.59 589 SER A C 1
ATOM 4625 O O . SER A 1 589 ? 46.534 -4.163 -20.297 1.00 49.59 589 SER A O 1
ATOM 4627 N N . SER A 1 590 ? 45.304 -2.480 -21.065 1.00 54.25 590 SER A N 1
ATOM 4628 C CA . SER A 1 590 ? 46.317 -1.440 -20.840 1.00 54.25 590 SER A CA 1
ATOM 4629 C C . SER A 1 590 ? 46.360 -0.888 -19.409 1.00 54.25 590 SER A C 1
ATOM 4631 O O . SER A 1 590 ? 47.272 -0.127 -19.090 1.00 54.25 590 SER A O 1
ATOM 4633 N N . SER A 1 591 ? 45.392 -1.231 -18.551 1.00 57.72 591 SER A N 1
ATOM 4634 C CA . SER A 1 591 ? 45.199 -0.597 -17.236 1.00 57.72 591 SER A CA 1
ATOM 4635 C C . SER A 1 591 ? 45.663 -1.430 -16.032 1.00 57.72 591 SER A C 1
ATOM 4637 O O . SER A 1 591 ? 45.682 -0.917 -14.915 1.00 57.72 591 SER A O 1
ATOM 4639 N N . GLY A 1 592 ? 46.042 -2.701 -16.231 1.00 57.84 592 GLY A N 1
ATOM 4640 C CA . GLY A 1 592 ? 46.417 -3.612 -15.137 1.00 57.84 592 GLY A CA 1
ATOM 4641 C C . GLY A 1 592 ? 45.257 -3.998 -14.204 1.00 57.84 592 GLY A C 1
ATOM 4642 O O . GLY A 1 592 ? 45.498 -4.517 -13.117 1.00 57.84 592 GLY A O 1
ATOM 4643 N N . ASN A 1 593 ? 44.010 -3.739 -14.616 1.00 58.03 593 ASN A N 1
ATOM 4644 C CA . ASN A 1 593 ? 42.784 -4.023 -13.860 1.00 58.03 593 ASN A CA 1
ATOM 4645 C C . ASN A 1 593 ? 41.986 -5.212 -14.429 1.00 58.03 593 ASN A C 1
ATOM 4647 O O . ASN A 1 593 ? 40.792 -5.316 -14.171 1.00 58.03 593 ASN A O 1
ATOM 4651 N N . GLU A 1 594 ? 42.623 -6.106 -15.191 1.00 59.81 594 GLU A N 1
ATOM 4652 C CA . GLU A 1 594 ? 41.962 -7.264 -15.825 1.00 59.81 594 GLU A CA 1
ATOM 4653 C C . GLU A 1 594 ? 41.242 -8.167 -14.802 1.00 59.81 594 GLU A C 1
ATOM 4655 O O . GLU A 1 594 ? 40.180 -8.705 -15.098 1.00 59.81 594 GLU A O 1
ATOM 4660 N N . ASP A 1 595 ? 41.755 -8.235 -13.567 1.00 63.19 595 ASP A N 1
ATOM 4661 C CA . ASP A 1 595 ? 41.177 -9.020 -12.465 1.00 63.19 595 ASP A CA 1
ATOM 4662 C C . ASP A 1 595 ? 40.154 -8.246 -11.605 1.00 63.19 595 ASP A C 1
ATOM 4664 O O . ASP A 1 595 ? 39.614 -8.786 -10.638 1.00 63.19 595 ASP A O 1
ATOM 4668 N N . LYS A 1 596 ? 39.907 -6.962 -11.896 1.00 65.06 596 LYS A N 1
ATOM 4669 C CA . LYS A 1 596 ? 39.023 -6.076 -11.114 1.00 65.06 596 LYS A CA 1
ATOM 4670 C C . LYS A 1 596 ? 37.808 -5.661 -11.935 1.00 65.06 596 LYS A C 1
ATOM 4672 O O . LYS A 1 596 ? 37.599 -4.478 -12.188 1.00 65.06 596 LYS A O 1
ATOM 4677 N N . VAL A 1 597 ? 37.042 -6.653 -12.367 1.00 76.44 597 VAL A N 1
ATOM 4678 C CA . VAL A 1 597 ? 35.828 -6.477 -13.168 1.00 76.44 597 VAL A CA 1
ATOM 4679 C C . VAL A 1 597 ? 34.594 -6.911 -12.378 1.00 76.44 597 VAL A C 1
ATOM 4681 O O . VAL A 1 597 ? 34.660 -7.849 -11.582 1.00 76.44 597 VAL A O 1
ATOM 4684 N N . GLY A 1 598 ? 33.470 -6.233 -12.619 1.00 82.12 598 GLY A N 1
ATOM 4685 C CA . GLY A 1 598 ? 32.217 -6.433 -11.890 1.00 82.12 598 GLY A CA 1
ATOM 4686 C C . GLY A 1 598 ? 32.158 -5.645 -10.581 1.00 82.12 598 GLY A C 1
ATOM 4687 O O . GLY A 1 598 ? 33.180 -5.345 -9.964 1.00 82.12 598 GLY A O 1
ATOM 4688 N N . ASP A 1 599 ? 30.941 -5.324 -10.149 1.00 88.00 599 ASP A N 1
ATOM 4689 C CA . ASP A 1 599 ? 30.703 -4.534 -8.942 1.00 88.00 599 ASP A CA 1
ATOM 4690 C C . ASP A 1 599 ? 29.805 -5.294 -7.969 1.00 88.00 599 ASP A C 1
ATOM 4692 O O . ASP A 1 599 ? 28.776 -5.840 -8.361 1.00 88.00 599 ASP A O 1
ATOM 4696 N N . LEU A 1 600 ? 30.156 -5.283 -6.683 1.00 91.38 600 LEU A N 1
ATOM 4697 C CA . LEU A 1 600 ? 29.288 -5.750 -5.607 1.00 91.38 600 LEU A CA 1
ATOM 4698 C C . LEU A 1 600 ? 29.122 -4.635 -4.577 1.00 91.38 600 LEU A C 1
ATOM 4700 O O . LEU A 1 600 ? 30.078 -4.227 -3.918 1.00 91.38 600 LEU A O 1
ATOM 4704 N N . TYR A 1 601 ? 27.887 -4.182 -4.411 1.00 91.44 601 TYR A N 1
ATOM 4705 C CA . TYR A 1 601 ? 27.486 -3.232 -3.385 1.00 91.44 601 TYR A CA 1
ATOM 4706 C C . TYR A 1 601 ? 26.673 -3.973 -2.333 1.00 91.44 601 TYR A C 1
ATOM 4708 O O . TYR A 1 601 ? 25.672 -4.603 -2.658 1.00 91.44 601 TYR A O 1
ATOM 4716 N N . THR A 1 602 ? 27.078 -3.877 -1.069 1.00 93.19 602 THR A N 1
ATOM 4717 C CA . THR A 1 602 ? 26.350 -4.465 0.062 1.00 93.19 602 THR A CA 1
ATOM 4718 C C . THR A 1 602 ? 26.077 -3.392 1.102 1.00 93.19 602 THR A C 1
ATOM 4720 O O . THR A 1 602 ? 27.006 -2.692 1.510 1.00 93.19 602 THR A O 1
ATOM 4723 N N . THR A 1 603 ? 24.839 -3.285 1.573 1.00 90.50 603 THR A N 1
ATOM 4724 C CA . THR A 1 603 ? 24.462 -2.349 2.638 1.00 90.50 603 THR A CA 1
ATOM 4725 C C . THR A 1 603 ? 23.713 -3.088 3.728 1.00 90.50 603 THR A C 1
ATOM 4727 O O . THR A 1 603 ? 22.752 -3.791 3.447 1.00 90.50 603 THR A O 1
ATOM 4730 N N . ASN A 1 604 ? 24.115 -2.881 4.981 1.00 92.50 604 ASN A N 1
ATOM 4731 C CA . ASN A 1 604 ? 23.399 -3.383 6.150 1.00 92.50 604 ASN A CA 1
ATOM 4732 C C . ASN A 1 604 ? 23.051 -2.207 7.068 1.00 92.50 604 ASN A C 1
ATOM 4734 O O . ASN A 1 604 ? 23.884 -1.336 7.322 1.00 92.50 604 ASN A O 1
ATOM 4738 N N . GLY A 1 605 ? 21.831 -2.198 7.591 1.00 90.00 605 GLY A N 1
ATOM 4739 C CA . GLY A 1 605 ? 21.286 -1.161 8.454 1.00 90.00 605 GLY A CA 1
ATOM 4740 C C . GLY A 1 605 ? 20.555 -1.764 9.649 1.00 90.00 605 GLY A C 1
ATOM 4741 O O . GLY A 1 605 ? 19.853 -2.764 9.537 1.00 90.00 605 GLY A O 1
ATOM 4742 N N . ASN A 1 606 ? 20.708 -1.141 10.813 1.00 93.12 606 ASN A N 1
ATOM 4743 C CA . ASN A 1 606 ? 19.947 -1.463 12.016 1.00 93.12 606 ASN A CA 1
ATOM 4744 C C . ASN A 1 606 ? 19.499 -0.149 12.647 1.00 93.12 606 ASN A C 1
ATOM 4746 O O . ASN A 1 606 ? 20.334 0.612 13.137 1.00 93.12 606 ASN A O 1
ATOM 4750 N N . ASN A 1 607 ? 18.195 0.097 12.629 1.00 90.88 607 ASN A N 1
ATOM 4751 C CA . ASN A 1 607 ? 17.583 1.283 13.202 1.00 90.88 607 ASN A CA 1
ATOM 4752 C C . ASN A 1 607 ? 16.700 0.903 14.401 1.00 90.88 607 ASN A C 1
ATOM 4754 O O . ASN A 1 607 ? 16.016 -0.124 14.377 1.00 90.88 607 ASN A O 1
ATOM 4758 N N . LEU A 1 608 ? 16.733 1.723 15.451 1.00 92.81 608 LEU A N 1
ATOM 4759 C CA . LEU A 1 608 ? 15.915 1.579 16.651 1.00 92.81 608 LEU A CA 1
ATOM 4760 C C . LEU A 1 608 ? 15.285 2.930 16.983 1.00 92.81 608 LEU A C 1
ATOM 4762 O O . LEU A 1 608 ? 15.953 3.821 17.507 1.00 92.81 608 LEU A O 1
ATOM 4766 N N . ASP A 1 609 ? 13.984 3.021 16.761 1.00 90.31 609 ASP A N 1
ATOM 4767 C CA . ASP A 1 609 ? 13.173 4.182 17.086 1.00 90.31 609 ASP A CA 1
ATOM 4768 C C . ASP A 1 609 ? 12.309 3.883 18.305 1.00 90.31 609 ASP A C 1
ATOM 4770 O O . ASP A 1 609 ? 11.753 2.793 18.450 1.00 90.31 609 ASP A O 1
ATOM 4774 N N . TRP A 1 610 ? 12.165 4.857 19.195 1.00 92.50 610 TRP A N 1
ATOM 4775 C CA . TRP A 1 610 ? 11.231 4.759 20.308 1.00 92.50 610 TRP A CA 1
ATOM 4776 C C . TRP A 1 610 ? 10.585 6.108 20.591 1.00 92.50 610 TRP A C 1
ATOM 4778 O O . TRP A 1 610 ? 11.179 7.168 20.399 1.00 92.50 610 TRP A O 1
ATOM 4788 N N . ASN A 1 611 ? 9.339 6.061 21.046 1.00 89.12 611 ASN A N 1
ATOM 4789 C CA . ASN A 1 611 ? 8.544 7.234 21.367 1.00 89.12 611 ASN A CA 1
ATOM 4790 C C . ASN A 1 611 ? 7.757 6.978 22.654 1.00 89.12 611 ASN A C 1
ATOM 4792 O O . ASN A 1 611 ? 7.201 5.896 22.840 1.00 89.12 611 ASN A O 1
ATOM 4796 N N . ALA A 1 612 ? 7.709 7.967 23.543 1.00 91.44 612 ALA A N 1
ATOM 4797 C CA . ALA A 1 612 ? 6.945 7.896 24.778 1.00 91.44 612 ALA A CA 1
ATOM 4798 C C . ALA A 1 612 ? 6.146 9.185 24.976 1.00 91.44 612 ALA A C 1
ATOM 4800 O O . ALA A 1 612 ? 6.726 10.268 25.024 1.00 91.44 612 ALA A O 1
ATOM 4801 N N . ASN A 1 613 ? 4.832 9.055 25.160 1.00 88.06 613 ASN A N 1
ATOM 4802 C CA . ASN A 1 613 ? 3.933 10.176 25.417 1.00 88.06 613 ASN A CA 1
ATOM 4803 C C . ASN A 1 613 ? 3.125 9.934 26.695 1.00 88.06 613 ASN A C 1
ATOM 4805 O O . ASN A 1 613 ? 2.698 8.813 26.982 1.00 88.06 613 ASN A O 1
ATOM 4809 N N . ALA A 1 614 ? 2.873 11.002 27.447 1.00 90.50 614 ALA A N 1
ATOM 4810 C CA . ALA A 1 614 ? 2.023 10.978 28.628 1.00 90.50 614 ALA A CA 1
ATOM 4811 C C . ALA A 1 614 ? 1.055 12.163 28.595 1.00 90.50 614 ALA A C 1
ATOM 4813 O O . ALA A 1 614 ? 1.463 13.311 28.435 1.00 90.50 614 ALA A O 1
ATOM 4814 N N . PHE A 1 615 ? -0.230 11.876 28.771 1.00 87.50 615 PHE A N 1
ATOM 4815 C CA . PHE A 1 615 ? -1.305 12.856 28.743 1.00 87.50 615 PHE A CA 1
ATOM 4816 C C . PHE A 1 615 ? -2.141 12.763 30.015 1.00 87.50 615 PHE A C 1
ATOM 4818 O O . PHE A 1 615 ? -2.416 11.672 30.519 1.00 87.50 615 PHE A O 1
ATOM 4825 N N . LEU A 1 616 ? -2.595 13.916 30.498 1.00 90.19 616 LEU A N 1
ATOM 4826 C CA . LEU A 1 616 ? -3.570 14.032 31.574 1.00 90.19 616 LEU A CA 1
ATOM 4827 C C . LEU A 1 616 ? -4.771 14.814 31.045 1.00 90.19 616 LEU A C 1
ATOM 4829 O O . LEU A 1 616 ? -4.654 15.986 30.694 1.00 90.19 616 LEU A O 1
ATOM 4833 N N . TYR A 1 617 ? -5.924 14.159 30.991 1.00 84.62 617 TYR A N 1
ATOM 4834 C CA . TYR A 1 617 ? -7.175 14.748 30.535 1.00 84.62 617 TYR A CA 1
ATOM 4835 C C . TYR A 1 617 ? -8.084 15.045 31.720 1.00 84.62 617 TYR A C 1
ATOM 4837 O O . TYR A 1 617 ? -8.292 14.187 32.579 1.00 84.62 617 TYR A O 1
ATOM 4845 N N . TYR A 1 618 ? -8.672 16.239 31.708 1.00 86.88 618 TYR A N 1
ATOM 4846 C CA . TYR A 1 618 ? -9.810 16.607 32.540 1.00 86.88 618 TYR A CA 1
ATOM 4847 C C . TYR A 1 618 ? -11.011 16.864 31.635 1.00 86.88 618 TYR A C 1
ATOM 4849 O O . TYR A 1 618 ? -10.961 17.729 30.763 1.00 86.88 618 TYR A O 1
ATOM 4857 N N . THR A 1 619 ? -12.091 16.108 31.801 1.00 81.94 619 THR A N 1
ATOM 4858 C CA . THR A 1 619 ? -13.330 16.306 31.042 1.00 81.94 619 THR A CA 1
ATOM 4859 C C . THR A 1 619 ? -14.493 16.358 32.007 1.00 81.94 619 THR A C 1
ATOM 4861 O O . THR A 1 619 ? -14.740 15.402 32.729 1.00 81.94 619 THR A O 1
ATOM 4864 N N . ARG A 1 620 ? -15.222 17.474 32.017 1.00 82.44 620 ARG A N 1
ATOM 4865 C CA . ARG A 1 620 ? -16.423 17.642 32.832 1.00 82.44 620 ARG A CA 1
ATOM 4866 C C . ARG A 1 620 ? -17.537 18.225 31.981 1.00 82.44 620 ARG A C 1
ATOM 4868 O O . ARG A 1 620 ? -17.410 19.327 31.456 1.00 82.44 620 ARG A O 1
ATOM 4875 N N . THR A 1 621 ? -18.627 17.479 31.867 1.00 75.12 621 THR A N 1
ATOM 4876 C CA . THR A 1 621 ? -19.844 17.947 31.208 1.00 75.12 621 THR A CA 1
ATOM 4877 C C . THR A 1 621 ? -20.696 18.664 32.244 1.00 75.12 621 THR A C 1
ATOM 4879 O O . THR A 1 621 ? -21.079 18.072 33.250 1.00 75.12 621 THR A O 1
ATOM 4882 N N . PHE A 1 622 ? -20.974 19.942 32.016 1.00 75.88 622 PHE A N 1
ATOM 4883 C CA . PHE A 1 622 ? -21.974 20.682 32.779 1.00 75.88 622 PHE A CA 1
ATOM 4884 C C . PHE A 1 622 ? -23.301 20.598 32.018 1.00 75.88 622 PHE A C 1
ATOM 4886 O O . PHE A 1 622 ? -23.287 20.607 30.785 1.00 75.88 622 PHE A O 1
ATOM 4893 N N . GLU A 1 623 ? -24.427 20.456 32.723 1.00 61.44 623 GLU A N 1
ATOM 4894 C CA . GLU A 1 623 ? -25.751 20.397 32.091 1.00 61.44 623 GLU A CA 1
ATOM 4895 C C . GLU A 1 623 ? -25.954 21.562 31.113 1.00 61.44 623 GLU A C 1
ATOM 4897 O O . GLU A 1 623 ? -25.479 22.680 31.341 1.00 61.44 623 GLU A O 1
ATOM 4902 N N . LYS A 1 624 ? -26.639 21.270 29.996 1.00 49.38 624 LYS A N 1
ATOM 4903 C CA . LYS A 1 624 ? -26.992 22.248 28.962 1.00 49.38 624 LYS A CA 1
ATOM 4904 C C . LYS A 1 624 ? -27.565 23.498 29.632 1.00 49.38 624 LYS A C 1
ATOM 4906 O O . LYS A 1 624 ? -28.557 23.403 30.350 1.00 49.38 624 LYS A O 1
ATOM 4911 N N . LYS A 1 625 ? -27.000 24.672 29.329 1.00 44.59 625 LYS A N 1
ATOM 4912 C CA . LYS A 1 625 ? -27.801 25.898 29.389 1.00 44.59 625 LYS A CA 1
ATOM 4913 C C . LYS A 1 625 ? -28.955 25.688 28.407 1.00 44.59 625 LYS A C 1
ATOM 4915 O O . LYS A 1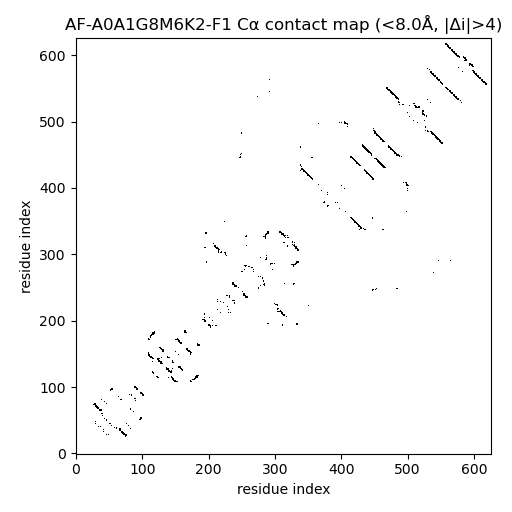 625 ? -28.702 25.568 27.210 1.00 44.59 625 LYS A O 1
ATOM 4920 N N . THR A 1 626 ? -30.150 25.504 28.966 1.00 37.97 626 THR A N 1
ATOM 4921 C CA . THR A 1 626 ? -31.444 25.465 28.270 1.00 37.97 626 THR A CA 1
ATOM 4922 C C . THR A 1 626 ? -31.614 26.640 27.334 1.00 37.97 626 THR A C 1
ATOM 4924 O O . THR A 1 626 ? -31.209 27.754 27.748 1.00 37.97 626 THR A O 1
#

Solvent-accessible surface area (backbone atoms only — not comparable to full-atom values): 35285 Å² total; per-residue (Å²): 144,82,90,87,73,75,70,71,76,62,70,75,77,74,78,83,84,79,83,82,86,70,77,84,74,78,81,51,47,36,70,42,82,45,74,71,36,53,67,67,60,51,54,51,52,49,27,71,67,54,70,53,49,71,49,70,64,75,76,78,55,68,90,60,77,61,45,66,46,80,40,78,73,33,48,47,72,57,55,48,48,70,59,31,47,86,72,52,25,41,73,47,79,54,97,80,31,37,37,57,44,71,63,76,84,82,79,78,69,33,64,39,43,32,34,35,24,37,85,86,70,46,53,38,54,61,30,37,40,30,39,68,97,58,92,55,60,41,54,20,39,82,76,4,39,37,67,44,81,36,89,50,58,65,46,42,39,36,36,40,43,94,66,33,44,72,44,76,47,81,45,60,34,79,52,90,64,73,41,82,44,74,40,44,72,45,72,74,67,70,73,54,53,46,52,73,47,86,49,76,41,48,54,92,76,52,91,43,56,67,50,76,45,46,23,70,60,36,48,72,69,26,78,80,34,47,65,69,24,47,35,78,80,32,86,48,37,42,72,46,81,50,76,89,61,56,72,41,65,56,53,62,70,49,52,25,45,73,53,82,85,57,98,67,77,77,60,78,63,96,83,55,103,47,69,49,66,83,79,84,57,84,36,44,50,39,38,27,49,75,60,38,83,48,58,66,62,61,54,60,71,36,61,45,87,48,33,45,32,38,24,41,25,67,31,66,83,51,19,54,89,64,44,82,65,20,76,30,14,31,40,23,35,35,59,62,71,54,51,58,47,73,78,43,78,46,78,49,78,49,77,46,81,47,70,80,81,60,83,88,65,82,71,68,51,31,70,56,44,52,50,50,42,50,75,70,44,77,63,60,86,56,96,90,59,63,60,71,59,41,55,48,54,52,51,53,52,52,50,32,46,75,73,67,40,58,45,67,48,72,60,70,52,48,41,76,20,73,25,44,35,41,38,38,37,40,26,16,38,43,94,42,40,20,33,30,40,38,41,35,41,39,42,40,46,19,34,44,46,70,19,32,27,40,37,40,36,40,36,39,37,37,44,37,49,49,102,46,41,33,44,35,39,38,40,37,43,34,43,39,38,35,33,51,33,42,50,59,57,76,66,69,32,72,74,52,46,25,62,35,67,70,50,59,99,84,42,75,37,59,60,33,89,72,26,58,42,99,84,73,42,70,21,66,28,55,70,44,51,38,71,46,84,38,45,40,38,40,35,36,43,37,42,38,40,42,40,36,39,39,37,46,80,47,100,39,36,36,40,38,42,37,40,37,41,37,38,39,42,36,42,34,44,36,38,38,36,60,86,40,94,81,30,91,43,78,60,43,87,91,70,82,35,66,89,56,45,38,40,80,48,77,49,78,47,79,48,78,49,74,50,75,49,77,47,79,46,79,54,83,89,72,80,78,85,124